Protein AF-K1GL11-F1 (afdb_monomer_lite)

Structure (mmCIF, N/CA/C/O backbone):
data_AF-K1GL11-F1
#
_entry.id   AF-K1GL11-F1
#
loop_
_atom_site.group_PDB
_atom_site.id
_atom_site.type_symbol
_atom_site.label_atom_id
_atom_site.label_alt_id
_atom_site.label_comp_id
_atom_site.label_asym_id
_atom_site.label_entity_id
_atom_site.label_seq_id
_atom_site.pdbx_PDB_ins_code
_atom_site.Cartn_x
_atom_site.Cartn_y
_atom_site.Cartn_z
_atom_site.occupancy
_atom_site.B_iso_or_equiv
_atom_site.auth_seq_id
_atom_site.auth_comp_id
_atom_site.auth_asym_id
_atom_site.auth_atom_id
_atom_site.pdbx_PDB_model_num
ATOM 1 N N . MET A 1 1 ? 21.800 -21.596 -23.099 1.00 82.88 1 MET A N 1
ATOM 2 C CA . MET A 1 1 ? 21.349 -20.186 -23.159 1.00 82.88 1 MET A CA 1
ATOM 3 C C . MET A 1 1 ? 20.098 -19.957 -22.311 1.00 82.88 1 MET A C 1
ATOM 5 O O . MET A 1 1 ? 20.224 -19.284 -21.298 1.00 82.88 1 MET A O 1
ATOM 9 N N . TYR A 1 2 ? 18.953 -20.578 -22.625 1.00 86.50 2 TYR A N 1
ATOM 10 C CA . TYR A 1 2 ? 17.695 -20.409 -21.872 1.00 86.50 2 TYR A CA 1
ATOM 11 C C . TYR A 1 2 ? 17.800 -20.674 -20.363 1.00 86.50 2 TYR A C 1
ATOM 13 O O . TYR A 1 2 ? 17.338 -19.860 -19.574 1.00 86.50 2 TYR A O 1
ATOM 21 N N . ILE A 1 3 ? 18.491 -21.742 -19.946 1.00 91.12 3 ILE A N 1
ATOM 22 C CA . ILE A 1 3 ? 18.713 -22.039 -18.518 1.00 91.12 3 ILE A CA 1
ATOM 23 C C . ILE A 1 3 ? 19.428 -20.878 -17.810 1.00 91.12 3 ILE A C 1
ATOM 25 O O . ILE A 1 3 ? 19.022 -20.477 -16.727 1.00 91.12 3 ILE A O 1
ATOM 29 N N . LYS A 1 4 ? 20.457 -20.288 -18.435 1.00 91.44 4 LYS A N 1
ATOM 30 C CA . LYS A 1 4 ? 21.183 -19.141 -17.867 1.00 91.44 4 LYS A CA 1
ATOM 31 C C . LYS A 1 4 ? 20.267 -17.923 -17.721 1.00 91.44 4 LYS A C 1
ATOM 33 O O . LYS A 1 4 ? 20.312 -17.280 -16.682 1.00 91.44 4 LYS A O 1
ATOM 38 N N . ILE A 1 5 ? 19.431 -17.649 -18.726 1.00 90.69 5 ILE A N 1
ATOM 39 C CA . ILE A 1 5 ? 18.449 -16.554 -18.692 1.00 90.69 5 ILE A CA 1
ATOM 40 C C . ILE A 1 5 ? 17.460 -16.766 -17.544 1.00 90.69 5 ILE A C 1
ATOM 42 O O . ILE A 1 5 ? 17.295 -15.877 -16.718 1.00 90.69 5 ILE A O 1
ATOM 46 N N . ILE A 1 6 ? 16.861 -17.956 -17.440 1.00 90.94 6 ILE A N 1
ATOM 47 C CA . ILE A 1 6 ? 15.888 -18.286 -16.389 1.00 90.94 6 ILE A CA 1
ATOM 48 C C . ILE A 1 6 ? 16.526 -18.173 -15.000 1.00 90.94 6 ILE A C 1
ATOM 50 O O . ILE A 1 6 ? 15.958 -17.534 -14.120 1.00 90.94 6 ILE A O 1
ATOM 54 N N . LEU A 1 7 ? 17.723 -18.735 -14.802 1.00 94.19 7 LEU A N 1
ATOM 55 C CA . LEU A 1 7 ? 18.426 -18.666 -13.517 1.00 94.19 7 LEU A CA 1
ATOM 56 C C . LEU A 1 7 ? 18.797 -17.228 -13.135 1.00 94.19 7 LEU A C 1
ATOM 58 O O . LEU A 1 7 ? 18.644 -16.854 -11.975 1.00 94.19 7 LEU A O 1
ATOM 62 N N . GLN A 1 8 ? 19.255 -16.410 -14.088 1.00 93.12 8 GLN A N 1
ATOM 63 C CA . GLN A 1 8 ? 19.560 -15.000 -13.828 1.00 93.12 8 GLN A CA 1
ATOM 64 C C . GLN A 1 8 ? 18.299 -14.170 -13.575 1.00 93.12 8 GLN A C 1
ATOM 66 O O . GLN A 1 8 ? 18.332 -13.288 -12.722 1.00 93.12 8 GLN A O 1
ATOM 71 N N . LEU A 1 9 ? 17.190 -14.463 -14.260 1.00 90.81 9 LEU A N 1
ATOM 72 C CA . LEU A 1 9 ? 15.912 -13.790 -14.044 1.00 90.81 9 LEU A CA 1
ATOM 73 C C . LEU A 1 9 ? 15.346 -14.124 -12.658 1.00 90.81 9 LEU A C 1
ATOM 75 O O . LEU A 1 9 ? 15.022 -13.215 -11.903 1.00 90.81 9 LEU A O 1
ATOM 79 N N . ILE A 1 10 ? 15.286 -15.411 -12.297 1.00 93.38 10 ILE A N 1
ATOM 80 C CA . ILE A 1 10 ? 14.805 -15.869 -10.984 1.00 93.38 10 ILE A CA 1
ATOM 81 C C . ILE A 1 10 ? 15.724 -15.360 -9.872 1.00 93.38 10 ILE A C 1
ATOM 83 O O . ILE A 1 10 ? 15.240 -14.841 -8.871 1.00 93.38 10 ILE A O 1
ATOM 87 N N . GLY A 1 11 ? 17.045 -15.468 -10.044 1.00 95.31 11 GLY A N 1
ATOM 88 C CA . GLY A 1 11 ? 18.015 -14.971 -9.070 1.00 95.31 11 GLY A CA 1
ATOM 89 C C . GLY A 1 11 ? 17.959 -13.451 -8.914 1.00 95.31 11 GLY A C 1
ATOM 90 O O . GLY A 1 11 ? 17.929 -12.950 -7.793 1.00 95.31 11 GLY A O 1
ATOM 91 N N . GLY A 1 12 ? 17.884 -12.714 -10.025 1.00 94.56 12 GLY A N 1
ATOM 92 C CA . GLY A 1 12 ? 17.746 -11.258 -10.034 1.00 94.56 12 GLY A CA 1
ATOM 93 C C . GLY A 1 12 ? 16.450 -10.795 -9.371 1.00 94.56 12 GLY A C 1
ATOM 94 O O . GLY A 1 12 ? 16.494 -9.928 -8.501 1.00 94.56 12 GLY A O 1
ATOM 95 N N . LEU A 1 13 ? 15.319 -11.425 -9.704 1.00 91.94 13 LEU A N 1
ATOM 96 C CA . LEU A 1 13 ? 14.027 -11.163 -9.068 1.00 91.94 13 LEU A CA 1
ATOM 97 C C . LEU A 1 13 ? 14.051 -11.515 -7.576 1.00 91.94 13 LEU A C 1
ATOM 99 O O . LEU A 1 13 ? 13.577 -10.734 -6.759 1.00 91.94 13 LEU A O 1
ATOM 103 N N . GLY A 1 14 ? 14.638 -12.652 -7.197 1.00 94.62 14 GLY A N 1
ATOM 104 C CA . GLY A 1 14 ? 14.764 -13.066 -5.800 1.00 94.62 14 GLY A CA 1
ATOM 105 C C . GLY A 1 14 ? 15.575 -12.072 -4.966 1.00 94.62 14 GLY A C 1
ATOM 106 O O . GLY A 1 14 ? 15.129 -11.663 -3.895 1.00 94.62 14 GLY A O 1
ATOM 107 N N . LEU A 1 15 ? 16.727 -11.621 -5.475 1.00 95.56 15 LEU A N 1
ATOM 108 C CA . LEU A 1 15 ? 17.543 -10.589 -4.826 1.00 95.56 15 LEU A CA 1
ATOM 109 C C . LEU A 1 15 ? 16.812 -9.246 -4.757 1.00 95.56 15 LEU A C 1
ATOM 111 O O . LEU A 1 15 ? 16.864 -8.583 -3.724 1.00 95.56 15 LEU A O 1
ATOM 115 N N . PHE A 1 16 ? 16.099 -8.873 -5.822 1.00 93.19 16 PHE A N 1
ATOM 116 C CA . PHE A 1 16 ? 15.285 -7.662 -5.855 1.00 93.19 16 PHE A CA 1
ATOM 117 C C . PHE A 1 16 ? 14.203 -7.693 -4.768 1.00 93.19 16 PHE A C 1
ATOM 119 O O . PHE A 1 16 ? 14.115 -6.772 -3.959 1.00 93.19 16 PHE A O 1
ATOM 126 N N . LEU A 1 17 ? 13.406 -8.767 -4.713 1.00 91.69 17 LEU A N 1
ATOM 127 C CA . LEU A 1 17 ? 12.326 -8.942 -3.739 1.00 91.69 17 LEU A CA 1
ATOM 128 C C . LEU A 1 17 ? 12.861 -8.975 -2.306 1.00 91.69 17 LEU A C 1
ATOM 130 O O . LEU A 1 17 ? 12.337 -8.285 -1.434 1.00 91.69 17 LEU A O 1
ATOM 134 N N . TYR A 1 18 ? 13.941 -9.721 -2.068 1.00 93.94 18 TYR A N 1
ATOM 135 C CA . TYR A 1 18 ? 14.585 -9.780 -0.758 1.00 93.94 18 TYR A CA 1
ATOM 136 C C . TYR A 1 18 ? 15.149 -8.417 -0.334 1.00 93.94 18 TYR A C 1
ATOM 138 O O . TYR A 1 18 ? 15.026 -8.021 0.828 1.00 93.94 18 TYR A O 1
ATOM 146 N N . GLY A 1 19 ? 15.724 -7.671 -1.281 1.00 93.88 19 GLY A N 1
ATOM 147 C CA . GLY A 1 19 ? 16.197 -6.308 -1.070 1.00 93.88 19 GLY A CA 1
ATOM 148 C C . GLY A 1 19 ? 15.068 -5.340 -0.716 1.00 93.88 19 GLY A C 1
ATOM 149 O O . GLY A 1 19 ? 15.192 -4.592 0.255 1.00 93.88 19 GLY A O 1
ATOM 150 N N . MET A 1 20 ? 13.947 -5.401 -1.444 1.00 90.00 20 MET A N 1
ATOM 151 C CA . MET A 1 20 ? 12.733 -4.627 -1.155 1.00 90.00 20 MET A CA 1
ATOM 152 C C . MET A 1 20 ? 12.192 -4.918 0.246 1.00 90.00 20 MET A C 1
ATOM 154 O O . MET A 1 20 ? 11.883 -3.980 0.981 1.00 90.00 20 MET A O 1
ATOM 158 N N . GLU A 1 21 ? 12.126 -6.190 0.640 1.00 88.94 21 GLU A N 1
ATOM 159 C CA . GLU A 1 21 ? 11.649 -6.594 1.965 1.00 88.94 21 GLU A CA 1
ATOM 160 C C . GLU A 1 21 ? 12.574 -6.083 3.081 1.00 88.94 21 GLU A C 1
ATOM 162 O O . GLU A 1 21 ? 12.118 -5.467 4.049 1.00 88.94 21 GLU A O 1
ATOM 167 N N . HIS A 1 22 ? 13.894 -6.247 2.933 1.00 90.44 22 HIS A N 1
ATOM 168 C CA . HIS A 1 22 ? 14.875 -5.723 3.893 1.00 90.44 22 HIS A CA 1
ATOM 169 C C . HIS A 1 22 ? 14.825 -4.201 4.002 1.00 90.44 22 HIS A C 1
ATOM 171 O O . HIS A 1 22 ? 14.896 -3.653 5.107 1.00 90.44 22 HIS A O 1
ATOM 177 N N . MET A 1 23 ? 14.690 -3.512 2.868 1.00 91.88 23 MET A N 1
ATOM 178 C CA . MET A 1 23 ? 14.554 -2.064 2.833 1.00 91.88 23 MET A CA 1
ATOM 179 C C . MET A 1 23 ? 13.274 -1.629 3.550 1.00 91.88 23 MET A C 1
ATOM 181 O O . MET A 1 23 ? 13.353 -0.802 4.457 1.00 91.88 23 MET A O 1
ATOM 185 N N . SER A 1 24 ? 12.118 -2.204 3.199 1.00 88.38 24 SER A N 1
ATOM 186 C CA . SER A 1 24 ? 10.831 -1.806 3.776 1.00 88.38 24 SER A CA 1
ATOM 187 C C . SER A 1 24 ? 10.769 -2.097 5.273 1.00 88.38 24 SER A C 1
ATOM 189 O O . SER A 1 24 ? 10.469 -1.195 6.051 1.00 88.38 24 SER A O 1
ATOM 191 N N . THR A 1 25 ? 11.134 -3.301 5.719 1.00 89.31 25 THR A N 1
ATOM 192 C CA . THR A 1 25 ? 11.125 -3.656 7.151 1.00 89.31 25 THR A CA 1
ATOM 193 C C . THR A 1 25 ? 12.087 -2.793 7.972 1.00 89.31 25 THR A C 1
ATOM 195 O O . THR A 1 25 ? 11.753 -2.352 9.075 1.00 89.31 25 THR A O 1
ATOM 198 N N . SER A 1 26 ? 13.268 -2.479 7.435 1.00 92.75 26 SER A N 1
ATOM 199 C CA . SER A 1 26 ? 14.227 -1.589 8.099 1.00 92.75 26 SER A CA 1
ATOM 200 C C . SER A 1 26 ? 13.720 -0.149 8.152 1.00 92.75 26 SER A C 1
ATOM 202 O O . SER A 1 26 ? 13.806 0.495 9.199 1.00 92.75 26 SER A O 1
ATOM 204 N N . MET A 1 27 ? 13.139 0.347 7.058 1.00 89.50 27 MET A N 1
ATOM 205 C CA . MET A 1 27 ? 12.512 1.666 7.004 1.00 89.50 27 MET A CA 1
ATOM 206 C C . MET A 1 27 ? 11.333 1.779 7.973 1.00 89.50 27 MET A C 1
ATOM 208 O O . MET A 1 27 ? 11.229 2.778 8.681 1.00 89.50 27 MET A O 1
ATOM 212 N N . GLN A 1 28 ? 10.504 0.739 8.100 1.00 87.69 28 GLN A N 1
ATOM 213 C CA . GLN A 1 28 ? 9.430 0.671 9.095 1.00 87.69 28 GLN A CA 1
ATOM 214 C C . GLN A 1 28 ? 9.975 0.767 10.524 1.00 87.69 28 GLN A C 1
ATOM 216 O O . GLN A 1 28 ? 9.483 1.574 11.313 1.00 87.69 28 GLN A O 1
ATOM 221 N N . LYS A 1 29 ? 11.036 0.018 10.857 1.00 88.50 29 LYS A N 1
ATOM 222 C CA . LYS A 1 29 ? 11.692 0.096 12.176 1.00 88.50 29 LYS A CA 1
ATOM 223 C C . LYS A 1 29 ? 12.258 1.490 12.457 1.00 88.50 29 LYS A C 1
ATOM 225 O O . LYS A 1 29 ? 12.105 2.010 13.561 1.00 88.50 29 LYS A O 1
ATOM 230 N N . ILE A 1 30 ? 12.875 2.121 11.457 1.00 87.94 30 ILE A N 1
ATOM 231 C CA . ILE A 1 30 ? 13.413 3.486 11.560 1.00 87.94 30 ILE A CA 1
ATOM 232 C C . ILE A 1 30 ? 12.283 4.514 11.720 1.00 87.94 30 ILE A C 1
ATOM 234 O O . ILE A 1 30 ? 12.414 5.473 12.487 1.00 87.94 30 ILE A O 1
ATOM 238 N N . ALA A 1 31 ? 11.167 4.317 11.018 1.00 84.38 31 ALA A N 1
ATOM 239 C CA . ALA A 1 31 ? 10.018 5.210 11.027 1.00 84.38 31 ALA A CA 1
ATOM 240 C C . ALA A 1 31 ? 9.096 5.009 12.240 1.00 84.38 31 ALA A C 1
ATOM 242 O O . ALA A 1 31 ? 8.394 5.951 12.592 1.00 84.38 31 ALA A O 1
ATOM 243 N N . GLY A 1 32 ? 9.113 3.857 12.919 1.00 80.75 32 GLY A N 1
ATOM 244 C CA . GLY A 1 32 ? 8.184 3.489 14.000 1.00 80.75 32 GLY A CA 1
ATOM 245 C C . GLY A 1 32 ? 7.881 4.599 15.023 1.00 80.75 32 GLY A C 1
ATOM 246 O O . GLY A 1 32 ? 6.712 4.955 15.201 1.00 80.75 32 GLY A O 1
ATOM 247 N N . PRO A 1 33 ? 8.895 5.233 15.651 1.00 79.94 33 PRO A N 1
ATOM 248 C CA . PRO A 1 33 ? 8.669 6.342 16.583 1.00 79.94 33 PRO A CA 1
ATOM 249 C C . PRO A 1 33 ? 8.001 7.570 15.941 1.00 79.94 33 PRO A C 1
ATOM 251 O O . PRO A 1 33 ? 7.236 8.275 16.599 1.00 79.94 33 PRO A O 1
ATOM 254 N N . LYS A 1 34 ? 8.282 7.837 14.658 1.00 79.75 34 LYS A N 1
ATOM 255 C CA . LYS A 1 34 ? 7.659 8.923 13.887 1.00 79.75 34 LYS A CA 1
ATOM 256 C C . LYS A 1 34 ? 6.234 8.561 13.476 1.00 79.75 34 LYS A C 1
ATOM 258 O O . LYS A 1 34 ? 5.372 9.426 13.559 1.00 79.75 34 LYS A O 1
ATOM 263 N N . LEU A 1 35 ? 5.972 7.304 13.109 1.00 73.50 35 LEU A N 1
ATOM 264 C CA . LEU A 1 35 ? 4.641 6.824 12.726 1.00 73.50 35 LEU A CA 1
ATOM 265 C C . LEU A 1 35 ? 3.632 7.044 13.855 1.00 73.50 35 LEU A C 1
ATOM 267 O O . LEU A 1 35 ? 2.578 7.608 13.599 1.00 73.50 35 LEU A O 1
ATOM 271 N N . LYS A 1 36 ? 3.982 6.736 15.113 1.00 69.12 36 LYS A N 1
ATOM 272 C CA . LYS A 1 36 ? 3.106 7.022 16.268 1.00 69.12 36 LYS A CA 1
ATOM 273 C C . LYS A 1 36 ? 2.740 8.510 16.385 1.00 69.12 36 LYS A C 1
ATOM 275 O O . LYS A 1 36 ? 1.582 8.840 16.610 1.00 69.12 36 LYS A O 1
ATOM 280 N N . LYS A 1 37 ? 3.708 9.414 16.186 1.00 74.88 37 LYS A N 1
ATOM 281 C CA . LYS A 1 37 ? 3.469 10.871 16.219 1.00 74.88 37 LYS A CA 1
ATOM 282 C C . LYS A 1 37 ? 2.627 11.354 15.037 1.00 74.88 37 LYS A C 1
ATOM 284 O O . LYS A 1 37 ? 1.760 12.200 15.213 1.00 74.88 37 LYS A O 1
ATOM 289 N N . ILE A 1 38 ? 2.880 10.815 13.846 1.00 74.00 38 ILE A N 1
ATOM 290 C CA . ILE A 1 38 ? 2.124 11.135 12.631 1.00 74.00 38 ILE A CA 1
ATOM 291 C C . ILE A 1 38 ? 0.669 10.669 12.782 1.00 74.00 38 ILE A C 1
ATOM 293 O O . ILE A 1 38 ? -0.247 11.428 12.471 1.00 74.00 38 ILE A O 1
ATOM 297 N N . LEU A 1 39 ? 0.446 9.474 13.335 1.00 67.25 39 LEU A N 1
ATOM 298 C CA . LEU A 1 39 ? -0.893 8.963 13.631 1.00 67.25 39 LEU A CA 1
ATOM 299 C C . LEU A 1 39 ? -1.624 9.840 14.654 1.00 67.25 39 LEU A C 1
ATOM 301 O O . LEU A 1 39 ? -2.787 10.157 14.444 1.00 67.25 39 LEU A O 1
ATOM 305 N N . ALA A 1 40 ? -0.938 10.326 15.693 1.00 68.06 40 ALA A N 1
ATOM 306 C CA . ALA A 1 40 ? -1.528 11.267 16.652 1.00 68.06 40 ALA A CA 1
ATOM 307 C C . ALA A 1 40 ? -1.920 12.620 16.021 1.00 68.06 40 ALA A C 1
ATOM 309 O O . ALA A 1 40 ? -2.777 13.324 16.548 1.00 68.06 40 ALA A O 1
ATOM 310 N N . SER A 1 41 ? -1.314 12.990 14.886 1.00 70.69 41 SER A N 1
ATOM 311 C CA . SER A 1 41 ? -1.668 14.206 14.142 1.00 70.69 41 SER A CA 1
ATOM 312 C C . SER A 1 41 ? -2.819 14.019 13.146 1.00 70.69 41 SER A C 1
ATOM 314 O O . SER A 1 41 ? -3.246 14.996 12.528 1.00 70.69 41 SER A O 1
ATOM 316 N N . LEU A 1 42 ? -3.336 12.793 12.967 1.00 76.31 42 LEU A N 1
ATOM 317 C CA . LEU A 1 42 ? -4.453 12.538 12.058 1.00 76.31 42 LEU A CA 1
ATOM 318 C C . LEU A 1 42 ? -5.730 13.197 12.579 1.00 76.31 42 LEU A C 1
ATOM 320 O O . LEU A 1 42 ? -6.326 12.784 13.570 1.00 76.31 42 LEU A O 1
ATOM 324 N N . THR A 1 43 ? -6.198 14.199 11.843 1.00 71.69 43 THR A N 1
ATOM 325 C CA . THR A 1 43 ? -7.486 14.855 12.085 1.00 71.69 43 THR A CA 1
ATOM 326 C C . THR A 1 43 ? -8.504 14.443 11.023 1.00 71.69 43 THR A C 1
ATOM 328 O O . THR A 1 43 ? -8.178 13.762 10.053 1.00 71.69 43 THR A O 1
ATOM 331 N N . ASN A 1 44 ? -9.749 14.899 11.165 1.00 73.38 44 ASN A N 1
ATOM 332 C CA . ASN A 1 44 ? -10.784 14.712 10.144 1.00 73.38 44 ASN A CA 1
ATOM 333 C C . ASN A 1 44 ? -10.584 15.594 8.891 1.00 73.38 44 ASN A C 1
ATOM 335 O O . ASN A 1 44 ? -11.411 15.557 7.977 1.00 73.38 44 ASN A O 1
ATOM 339 N N . ASN A 1 45 ? -9.506 16.386 8.820 1.00 84.31 45 ASN A N 1
ATOM 340 C CA . ASN A 1 45 ? -9.167 17.141 7.619 1.00 84.31 45 ASN A CA 1
ATOM 341 C C . ASN A 1 45 ? -8.645 16.193 6.525 1.00 84.31 45 ASN A C 1
ATOM 343 O O . ASN A 1 45 ? -7.590 15.574 6.664 1.00 84.31 45 ASN A O 1
ATOM 347 N N . ARG A 1 46 ? -9.374 16.125 5.406 1.00 84.88 46 ARG A N 1
ATOM 348 C CA . ARG A 1 46 ? -9.072 15.229 4.279 1.00 84.88 46 ARG A CA 1
ATOM 349 C C . ARG A 1 46 ? -7.701 15.485 3.655 1.00 84.88 46 ARG A C 1
ATOM 351 O O . ARG A 1 46 ? -6.993 14.529 3.365 1.00 84.88 46 ARG A O 1
ATOM 358 N N . ILE A 1 47 ? -7.320 16.751 3.474 1.00 89.94 47 ILE A N 1
ATOM 359 C CA . ILE A 1 47 ? -6.029 17.119 2.873 1.00 89.94 47 ILE A CA 1
ATOM 360 C C . ILE A 1 47 ? -4.895 16.671 3.792 1.00 89.94 47 ILE A C 1
ATOM 362 O O . ILE A 1 47 ? -3.926 16.075 3.328 1.00 89.94 47 ILE A O 1
ATOM 366 N N . LEU A 1 48 ? -5.044 16.888 5.102 1.00 89.00 48 LEU A N 1
ATOM 367 C CA . LEU A 1 48 ? -4.062 16.414 6.073 1.00 89.00 48 LEU A CA 1
ATOM 368 C C . LEU A 1 48 ? -3.957 14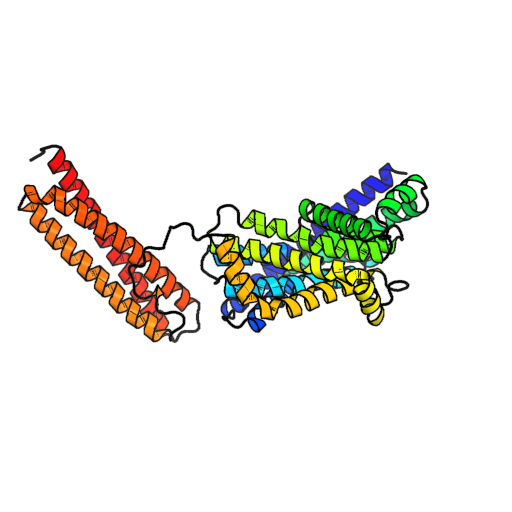.883 6.057 1.00 89.00 48 LEU A C 1
ATOM 370 O O . LEU A 1 48 ? -2.848 14.362 6.063 1.00 89.00 48 LEU A O 1
ATOM 374 N N . GLY A 1 49 ? -5.083 14.167 5.967 1.00 91.38 49 GLY A N 1
ATOM 375 C CA . GLY A 1 49 ? -5.094 12.709 5.813 1.00 91.38 49 GLY A CA 1
ATOM 376 C C . GLY A 1 49 ? -4.320 12.231 4.578 1.00 91.38 49 GLY A C 1
ATOM 377 O O . GLY A 1 49 ? -3.508 11.315 4.687 1.00 91.38 49 GLY A O 1
ATOM 378 N N . ILE A 1 50 ? -4.505 12.894 3.430 1.00 94.06 50 ILE A N 1
ATOM 379 C CA . ILE A 1 50 ? -3.762 12.609 2.188 1.00 94.06 50 ILE A CA 1
ATOM 380 C C . ILE A 1 50 ? -2.264 12.863 2.380 1.00 94.06 50 ILE A C 1
ATOM 382 O O . ILE A 1 50 ? -1.449 12.001 2.062 1.00 94.06 50 ILE A O 1
ATOM 386 N N . LEU A 1 51 ? -1.878 14.009 2.944 1.00 93.31 51 LEU A N 1
ATOM 387 C CA . LEU A 1 51 ? -0.469 14.322 3.205 1.00 93.31 51 LEU A CA 1
ATOM 388 C C . LEU A 1 51 ? 0.175 13.304 4.152 1.00 93.31 51 LEU A C 1
ATOM 390 O O . LEU A 1 51 ? 1.294 12.855 3.911 1.00 93.31 51 LEU A O 1
ATOM 394 N N . VAL A 1 52 ? -0.546 12.892 5.195 1.00 91.12 52 VAL A N 1
ATOM 395 C CA . VAL A 1 52 ? -0.099 11.839 6.109 1.00 91.12 52 VAL A CA 1
ATOM 396 C C . VAL A 1 52 ? 0.095 10.519 5.363 1.00 91.12 52 VAL A C 1
ATOM 398 O O . VAL A 1 52 ? 1.142 9.895 5.519 1.00 91.12 52 VAL A O 1
ATOM 401 N N . GLY A 1 53 ? -0.851 10.111 4.513 1.00 93.12 53 GLY A N 1
ATOM 402 C CA . GLY A 1 53 ? -0.726 8.896 3.705 1.00 93.12 53 GLY A CA 1
ATOM 403 C C . GLY A 1 53 ? 0.472 8.915 2.754 1.00 93.12 53 GLY A C 1
ATOM 404 O O . GLY A 1 53 ? 1.194 7.916 2.663 1.00 93.12 53 GLY A O 1
ATOM 405 N N . ILE A 1 54 ? 0.732 10.065 2.117 1.00 94.81 54 ILE A N 1
ATOM 406 C CA . ILE A 1 54 ? 1.922 10.289 1.283 1.00 94.81 54 ILE A CA 1
ATOM 407 C C . ILE A 1 54 ? 3.175 10.055 2.116 1.00 94.81 54 ILE A C 1
ATOM 409 O O . ILE A 1 54 ? 4.016 9.249 1.734 1.00 94.81 54 ILE A O 1
ATOM 413 N N . VAL A 1 55 ? 3.289 10.724 3.266 1.00 92.19 55 VAL A N 1
ATOM 414 C CA . VAL A 1 55 ? 4.480 10.657 4.121 1.00 92.19 55 VAL A CA 1
ATOM 415 C C . VAL A 1 55 ? 4.690 9.254 4.684 1.00 92.19 55 VAL A C 1
ATOM 417 O O . VAL A 1 55 ? 5.810 8.754 4.641 1.00 92.19 55 VAL A O 1
ATOM 420 N N . ILE A 1 56 ? 3.643 8.595 5.188 1.00 90.06 56 ILE A N 1
ATOM 421 C CA . ILE A 1 56 ? 3.745 7.232 5.729 1.00 90.06 56 ILE A CA 1
ATOM 422 C C . ILE A 1 56 ? 4.243 6.281 4.643 1.00 90.06 56 ILE A C 1
ATOM 424 O O . ILE A 1 56 ? 5.226 5.574 4.855 1.00 90.06 56 ILE A O 1
ATOM 428 N N . THR A 1 57 ? 3.624 6.314 3.465 1.00 92.12 57 THR A N 1
ATOM 429 C CA . THR A 1 57 ? 3.973 5.388 2.384 1.00 92.12 57 THR A CA 1
ATOM 430 C C . THR A 1 57 ? 5.338 5.699 1.786 1.00 92.12 57 THR A C 1
ATOM 432 O O . THR A 1 57 ? 6.098 4.777 1.508 1.00 92.12 57 THR A O 1
ATOM 435 N N . ALA A 1 58 ? 5.697 6.978 1.666 1.00 91.38 58 ALA A N 1
ATOM 436 C CA . ALA A 1 58 ? 7.029 7.418 1.264 1.00 91.38 58 ALA A CA 1
ATOM 437 C C . ALA A 1 58 ? 8.114 6.939 2.237 1.00 91.38 58 ALA A C 1
ATOM 439 O O . ALA A 1 58 ? 9.195 6.539 1.818 1.00 91.38 58 ALA A O 1
ATOM 440 N N . LEU A 1 59 ? 7.847 6.981 3.543 1.00 87.44 59 LEU A N 1
ATOM 441 C CA . LEU A 1 59 ? 8.803 6.529 4.550 1.00 87.44 59 LEU A CA 1
ATOM 442 C C . LEU A 1 59 ? 8.917 5.005 4.570 1.00 87.44 59 LEU A C 1
ATOM 444 O O . LEU A 1 59 ? 10.022 4.488 4.647 1.00 87.44 59 LEU A O 1
ATOM 448 N N . VAL A 1 60 ? 7.792 4.292 4.495 1.00 85.12 60 VAL A N 1
ATOM 449 C CA . VAL A 1 60 ? 7.732 2.822 4.564 1.00 85.12 60 VAL A CA 1
ATOM 450 C C . VAL A 1 60 ? 8.132 2.154 3.241 1.00 85.12 60 VAL A C 1
ATOM 452 O O . VAL A 1 60 ? 8.549 0.994 3.240 1.00 85.12 60 VAL A O 1
ATOM 455 N N . GLN A 1 61 ? 8.028 2.878 2.122 1.00 87.06 61 GLN A N 1
ATOM 456 C CA . GLN A 1 61 ? 8.276 2.399 0.755 1.00 87.06 61 GLN A CA 1
ATOM 457 C C . GLN A 1 61 ? 7.377 1.221 0.339 1.00 87.06 61 GLN A C 1
ATOM 459 O O . GLN A 1 61 ? 7.724 0.437 -0.539 1.00 87.06 61 GLN A O 1
ATOM 464 N N . SER A 1 62 ? 6.213 1.078 0.978 1.00 88.69 62 SER A N 1
ATOM 465 C CA . SER A 1 62 ? 5.237 0.035 0.658 1.00 88.69 62 SER A CA 1
ATOM 466 C C . SER A 1 62 ? 3.819 0.533 0.919 1.00 88.69 62 SER A C 1
ATOM 468 O O . SER A 1 62 ? 3.420 0.771 2.065 1.00 88.69 62 SER A O 1
ATOM 470 N N . SER A 1 63 ? 3.048 0.703 -0.157 1.00 90.12 63 SER A N 1
ATOM 471 C CA . SER A 1 63 ? 1.619 1.036 -0.091 1.00 90.12 63 SER A CA 1
ATOM 472 C C . SER A 1 63 ? 0.787 -0.124 0.436 1.00 90.12 63 SER A C 1
ATOM 474 O O . SER A 1 63 ? -0.159 0.127 1.182 1.00 90.12 63 SER A O 1
ATOM 476 N N . SER A 1 64 ? 1.162 -1.374 0.137 1.00 89.56 64 SER A N 1
ATOM 477 C CA . SER A 1 64 ? 0.525 -2.566 0.710 1.00 89.56 64 SER A CA 1
ATOM 478 C C . SER A 1 64 ? 0.623 -2.542 2.233 1.00 89.56 64 SER A C 1
ATOM 480 O O . SER A 1 64 ? -0.399 -2.581 2.911 1.00 89.56 64 SER A O 1
ATOM 482 N N . VAL A 1 65 ? 1.829 -2.359 2.788 1.00 86.38 65 VAL A N 1
ATOM 483 C CA . VAL A 1 65 ? 2.019 -2.268 4.246 1.00 86.38 65 VAL A CA 1
ATOM 484 C C . VAL A 1 65 ? 1.258 -1.076 4.822 1.00 86.38 65 VAL A C 1
ATOM 486 O O . VAL A 1 65 ? 0.533 -1.226 5.800 1.00 86.38 65 VAL A O 1
ATOM 489 N N . SER A 1 66 ? 1.364 0.099 4.199 1.00 89.38 66 SER A N 1
ATOM 490 C CA . SER A 1 66 ? 0.701 1.317 4.688 1.00 89.38 66 SER A CA 1
ATOM 491 C C . SER A 1 66 ? -0.827 1.181 4.706 1.00 89.38 66 SER A C 1
ATOM 493 O O . SER A 1 66 ? -1.488 1.623 5.650 1.00 89.38 66 SER A O 1
ATOM 495 N N . THR A 1 67 ? -1.400 0.517 3.702 1.00 89.81 67 THR A N 1
ATOM 496 C CA . THR A 1 67 ? -2.844 0.278 3.615 1.00 89.81 67 THR A CA 1
ATOM 497 C C . THR A 1 67 ? -3.294 -0.814 4.577 1.00 89.81 67 THR A C 1
ATOM 499 O O . THR A 1 67 ? -4.291 -0.624 5.266 1.00 89.81 67 THR A O 1
ATOM 502 N N . VAL A 1 68 ? -2.549 -1.918 4.693 1.00 89.62 68 VAL A N 1
ATOM 503 C CA . VAL A 1 68 ? -2.823 -2.983 5.674 1.00 89.62 68 VAL A CA 1
ATOM 504 C C . VAL A 1 68 ? -2.782 -2.427 7.098 1.00 89.62 68 VAL A C 1
ATOM 506 O O . VAL A 1 68 ? -3.695 -2.682 7.878 1.00 89.62 68 VAL A O 1
ATOM 509 N N . MET A 1 69 ? -1.793 -1.588 7.423 1.00 86.31 69 MET A N 1
ATOM 510 C CA . MET A 1 69 ? -1.739 -0.874 8.704 1.00 86.31 69 MET A CA 1
ATOM 511 C C . MET A 1 69 ? -2.959 0.029 8.903 1.00 86.31 69 MET A C 1
ATOM 513 O O . MET A 1 69 ? -3.552 0.031 9.976 1.00 86.31 69 MET A O 1
ATOM 517 N N . THR A 1 70 ? -3.364 0.770 7.869 1.00 88.94 70 THR A N 1
ATOM 518 C CA . THR A 1 70 ? -4.543 1.647 7.928 1.00 88.94 70 THR A CA 1
ATOM 519 C C . THR A 1 70 ? -5.823 0.852 8.191 1.00 88.94 70 THR A C 1
ATOM 521 O O . THR A 1 70 ? -6.591 1.215 9.078 1.00 88.94 70 THR A O 1
ATOM 524 N N . VAL A 1 71 ? -6.032 -0.260 7.479 1.00 88.06 71 VAL A N 1
ATOM 525 C CA . VAL A 1 71 ? -7.155 -1.187 7.700 1.00 88.06 71 VAL A CA 1
ATOM 526 C C . VAL A 1 71 ? -7.112 -1.757 9.121 1.00 88.06 71 VAL A C 1
ATOM 528 O O . VAL A 1 71 ? -8.134 -1.753 9.806 1.00 88.06 71 VAL A O 1
ATOM 531 N N . GLY A 1 72 ? -5.934 -2.170 9.599 1.00 79.56 72 GLY A N 1
ATOM 532 C CA . GLY A 1 72 ? -5.733 -2.659 10.965 1.00 79.56 72 GLY A CA 1
ATOM 533 C C . GLY A 1 72 ? -6.078 -1.618 12.034 1.00 79.56 72 GLY A C 1
ATOM 534 O O . GLY A 1 72 ? -6.754 -1.938 13.008 1.00 79.56 72 GLY A O 1
ATOM 535 N N . PHE A 1 73 ? -5.701 -0.353 11.833 1.00 81.38 73 PHE A N 1
ATOM 536 C CA . PHE A 1 73 ? -6.051 0.732 12.753 1.00 81.38 73 PHE A CA 1
ATOM 537 C C . PHE A 1 73 ? -7.542 1.065 12.752 1.00 81.38 73 PHE A C 1
ATOM 539 O O . PHE A 1 73 ? -8.084 1.385 13.806 1.00 81.38 73 PHE A O 1
ATOM 546 N N . VAL A 1 74 ? -8.225 0.953 11.611 1.00 82.94 74 VAL A N 1
ATOM 547 C CA . VAL A 1 74 ? -9.692 1.067 11.576 1.00 82.94 74 VAL A CA 1
ATOM 548 C C . VAL A 1 74 ? -10.345 -0.106 12.304 1.00 82.94 74 VAL A C 1
ATOM 550 O O . VAL A 1 74 ? -11.318 0.086 13.027 1.00 82.94 74 VAL A O 1
ATOM 553 N N . ASN A 1 75 ? -9.804 -1.318 12.155 1.00 80.88 75 ASN A N 1
ATOM 554 C CA . ASN A 1 75 ? -10.312 -2.501 12.849 1.00 80.88 75 ASN A CA 1
ATOM 555 C C . ASN A 1 75 ? -10.165 -2.389 14.376 1.00 80.88 75 ASN A C 1
ATOM 557 O O . ASN A 1 75 ? -11.049 -2.812 15.116 1.00 80.88 75 ASN A O 1
ATOM 561 N N . ALA A 1 76 ? -9.071 -1.775 14.829 1.00 73.50 76 ALA A N 1
ATOM 562 C CA . ALA A 1 76 ? -8.795 -1.478 16.232 1.00 73.50 76 ALA A CA 1
ATOM 563 C C . ALA A 1 76 ? -9.480 -0.192 16.744 1.00 73.50 76 ALA A C 1
ATOM 565 O O . ALA A 1 76 ? -9.129 0.283 17.817 1.00 73.50 76 ALA A O 1
ATOM 566 N N . SER A 1 77 ? -10.396 0.413 15.975 1.00 75.38 77 SER A N 1
ATOM 567 C CA . SER A 1 77 ? -11.081 1.674 16.317 1.00 75.38 77 SER A CA 1
ATOM 568 C C . SER A 1 77 ? -10.153 2.882 16.565 1.00 75.38 77 SER A C 1
ATOM 570 O O . SER A 1 77 ? -10.597 3.924 17.039 1.00 75.38 77 SER A O 1
ATOM 572 N N . LEU A 1 78 ? -8.873 2.795 16.181 1.00 72.19 78 LEU A N 1
ATOM 573 C CA . LEU A 1 78 ? -7.887 3.875 16.315 1.00 72.19 78 LEU A CA 1
ATOM 574 C C . LEU A 1 78 ? -8.031 4.939 15.219 1.00 72.19 78 LEU A C 1
ATOM 576 O O . LEU A 1 78 ? -7.596 6.075 15.398 1.00 72.19 78 LEU A O 1
ATOM 580 N N . LEU A 1 79 ? -8.620 4.572 14.077 1.00 80.31 79 LEU A N 1
ATOM 581 C CA . LEU A 1 79 ? -8.941 5.481 12.980 1.00 80.31 79 LEU A CA 1
ATOM 582 C C . LEU A 1 79 ? -10.399 5.332 12.561 1.00 80.31 79 LEU A C 1
ATOM 584 O O . LEU A 1 79 ? -10.921 4.230 12.408 1.00 80.31 79 LEU A O 1
ATOM 588 N N . THR A 1 80 ? -11.040 6.460 12.274 1.00 85.25 80 THR A N 1
ATOM 589 C CA . THR A 1 80 ? -12.337 6.461 11.596 1.00 85.25 80 THR A CA 1
ATOM 590 C C . THR A 1 80 ? -12.174 6.090 10.121 1.00 85.25 80 THR A C 1
ATOM 592 O O . THR A 1 80 ? -11.128 6.339 9.513 1.00 85.25 80 THR A O 1
ATOM 595 N N . LEU A 1 81 ? -13.246 5.589 9.496 1.00 85.56 81 LEU A N 1
ATOM 596 C CA . LEU A 1 81 ? -13.271 5.340 8.050 1.00 85.56 81 LEU A CA 1
ATOM 597 C C . LEU A 1 81 ? -12.864 6.593 7.254 1.00 85.56 81 LEU A C 1
ATOM 599 O O . LEU A 1 81 ? -12.053 6.509 6.340 1.00 85.56 81 LEU A O 1
ATOM 603 N N . LYS A 1 82 ? -13.344 7.781 7.644 1.00 85.94 82 LYS A N 1
ATOM 604 C CA . LYS A 1 82 ? -13.024 9.046 6.958 1.00 85.94 82 LYS A CA 1
ATOM 605 C C . LYS A 1 82 ? -11.534 9.390 6.999 1.00 85.94 82 LYS A C 1
ATOM 607 O O . LYS A 1 82 ? -10.995 9.832 5.986 1.00 85.94 82 LYS A O 1
ATOM 612 N N . GLN A 1 83 ? -10.875 9.186 8.141 1.00 87.56 83 GLN A N 1
ATOM 613 C CA . GLN A 1 83 ? -9.425 9.371 8.257 1.00 87.56 83 GLN A CA 1
ATOM 614 C C . GLN A 1 83 ? -8.681 8.355 7.385 1.00 87.56 83 GLN A C 1
ATOM 616 O O . GLN A 1 83 ? -7.782 8.735 6.636 1.00 87.56 83 GLN A O 1
ATOM 621 N N . ALA A 1 84 ? -9.106 7.090 7.420 1.00 90.19 84 ALA A N 1
ATOM 622 C CA . ALA A 1 84 ? -8.519 6.027 6.615 1.00 90.19 84 ALA A CA 1
ATOM 623 C C . ALA A 1 84 ? -8.620 6.296 5.108 1.00 90.19 84 ALA A C 1
ATOM 625 O O . ALA A 1 84 ? -7.637 6.107 4.400 1.00 90.19 84 ALA A O 1
ATOM 626 N N . LEU A 1 85 ? -9.751 6.815 4.616 1.00 92.25 85 LEU A N 1
ATOM 627 C CA . LEU A 1 85 ? -9.905 7.201 3.207 1.00 92.25 85 LEU A CA 1
ATOM 628 C C . LEU A 1 85 ? -8.861 8.238 2.774 1.00 92.25 85 LEU A C 1
ATOM 630 O O . LEU A 1 85 ? -8.279 8.112 1.698 1.00 92.25 85 LEU A O 1
ATOM 634 N N . GLY A 1 86 ? -8.591 9.239 3.619 1.00 92.69 86 GLY A N 1
ATOM 635 C CA . GLY A 1 86 ? -7.534 10.219 3.366 1.00 92.69 86 GLY A CA 1
ATOM 636 C C . GLY A 1 86 ? -6.153 9.565 3.291 1.00 92.69 86 GLY A C 1
ATOM 637 O O . GLY A 1 86 ? -5.419 9.796 2.334 1.00 92.69 86 GLY A O 1
ATOM 638 N N . VAL A 1 87 ? -5.827 8.701 4.257 1.00 93.25 87 VAL A N 1
ATOM 639 C CA . VAL A 1 87 ? -4.538 7.989 4.298 1.00 93.25 87 VAL A CA 1
ATOM 640 C C . VAL A 1 87 ? -4.358 7.075 3.082 1.00 93.25 87 VAL A C 1
ATOM 642 O O . VAL A 1 87 ? -3.284 7.074 2.491 1.00 93.25 87 VAL A O 1
ATOM 645 N N . ILE A 1 88 ? -5.401 6.357 2.659 1.00 94.75 88 ILE A N 1
ATOM 646 C CA . ILE A 1 88 ? -5.377 5.471 1.483 1.00 94.75 88 ILE A CA 1
ATOM 647 C C . ILE A 1 88 ? -5.142 6.268 0.195 1.00 94.75 88 ILE A C 1
ATOM 649 O O . ILE A 1 88 ? -4.267 5.916 -0.594 1.00 94.75 88 ILE A O 1
ATOM 653 N N . LEU A 1 89 ? -5.860 7.380 -0.002 1.00 95.19 89 LEU A N 1
ATOM 654 C CA . LEU A 1 89 ? -5.626 8.278 -1.141 1.00 95.19 89 LEU A CA 1
ATOM 655 C C . LEU A 1 89 ? -4.180 8.794 -1.152 1.00 95.19 89 LEU A C 1
ATOM 657 O O . LEU A 1 89 ? -3.518 8.792 -2.187 1.00 95.19 89 LEU A O 1
ATOM 661 N N . GLY A 1 90 ? -3.664 9.192 0.012 1.00 95.38 90 GLY A N 1
ATOM 662 C CA . GLY A 1 90 ? -2.275 9.609 0.157 1.00 95.38 90 GLY A CA 1
ATOM 663 C C . GLY A 1 90 ? -1.266 8.501 -0.141 1.00 95.38 90 GLY A C 1
ATOM 664 O O . GLY A 1 90 ? -0.248 8.750 -0.786 1.00 95.38 90 GLY A O 1
ATOM 665 N N . ALA A 1 91 ? -1.550 7.273 0.290 1.00 94.69 91 ALA A N 1
ATOM 666 C CA . ALA A 1 91 ? -0.677 6.125 0.085 1.00 94.69 91 ALA A CA 1
ATOM 667 C C . ALA A 1 91 ? -0.468 5.805 -1.400 1.00 94.69 91 ALA A C 1
ATOM 669 O O . ALA A 1 91 ? 0.658 5.522 -1.820 1.00 94.69 91 ALA A O 1
ATOM 670 N N . ASN A 1 92 ? -1.515 5.958 -2.211 1.00 94.62 92 ASN A N 1
ATOM 671 C CA . ASN A 1 92 ? -1.441 5.819 -3.665 1.00 94.62 92 ASN A CA 1
ATOM 672 C C . ASN A 1 92 ? -0.499 6.844 -4.317 1.00 94.62 92 ASN A C 1
ATOM 674 O O . ASN A 1 92 ? 0.185 6.530 -5.284 1.00 94.62 92 ASN A O 1
ATOM 678 N N . ILE A 1 93 ? -0.398 8.063 -3.783 1.00 96.75 93 ILE A N 1
ATOM 679 C CA . ILE A 1 93 ? 0.609 9.025 -4.256 1.00 96.75 93 ILE A CA 1
ATOM 680 C C . ILE A 1 93 ? 1.993 8.640 -3.720 1.00 96.75 93 ILE A C 1
ATOM 682 O O . ILE A 1 93 ? 2.966 8.615 -4.475 1.00 96.75 93 ILE A O 1
ATOM 686 N N . GLY A 1 94 ? 2.096 8.306 -2.431 1.00 95.50 94 GLY A N 1
ATOM 687 C CA . GLY A 1 94 ? 3.372 7.995 -1.783 1.00 95.50 94 GLY A CA 1
ATOM 688 C C . GLY A 1 94 ? 4.112 6.808 -2.408 1.00 95.50 94 GLY A C 1
ATOM 689 O O . GLY A 1 94 ? 5.334 6.851 -2.522 1.00 95.50 94 GLY A O 1
ATOM 690 N N . THR A 1 95 ? 3.396 5.784 -2.891 1.00 93.94 95 THR A N 1
ATOM 691 C CA . THR A 1 95 ? 4.016 4.606 -3.533 1.00 93.94 95 THR A CA 1
ATOM 692 C C . THR A 1 95 ? 4.776 4.936 -4.815 1.00 93.94 95 THR A C 1
ATOM 694 O O . THR A 1 95 ? 5.622 4.154 -5.241 1.00 93.94 95 THR A O 1
ATOM 697 N N . THR A 1 96 ? 4.499 6.085 -5.433 1.00 95.56 96 THR A N 1
ATOM 698 C CA . THR A 1 96 ? 5.103 6.476 -6.714 1.00 95.56 96 THR A CA 1
ATOM 699 C C . THR A 1 96 ? 6.575 6.869 -6.562 1.00 95.56 96 THR A C 1
ATOM 701 O O . THR A 1 96 ? 7.346 6.781 -7.514 1.00 95.56 96 THR A O 1
ATOM 704 N N . ILE A 1 97 ? 7.005 7.212 -5.340 1.00 94.12 97 ILE A N 1
ATOM 705 C CA . ILE A 1 97 ? 8.410 7.496 -5.009 1.00 94.12 97 ILE A CA 1
ATOM 706 C C . ILE A 1 97 ? 9.299 6.284 -5.295 1.00 94.12 97 ILE A C 1
ATOM 708 O O . ILE A 1 97 ? 10.446 6.451 -5.702 1.00 94.12 97 ILE A O 1
ATOM 712 N N . THR A 1 98 ? 8.779 5.067 -5.134 1.00 90.25 98 THR A N 1
ATOM 713 C CA . THR A 1 98 ? 9.555 3.856 -5.401 1.00 90.25 98 THR A CA 1
ATOM 714 C C . THR A 1 98 ? 9.933 3.740 -6.877 1.00 90.25 98 THR A C 1
ATOM 716 O O . THR A 1 98 ? 11.073 3.401 -7.174 1.00 90.25 98 THR A O 1
ATOM 719 N N . GLY A 1 99 ? 9.047 4.110 -7.809 1.00 92.25 99 GLY A N 1
ATOM 720 C CA . GLY A 1 99 ? 9.382 4.155 -9.238 1.00 92.25 99 GLY A CA 1
ATOM 721 C C . GLY A 1 99 ? 10.538 5.116 -9.529 1.00 92.25 99 GLY A C 1
ATOM 722 O O . GLY A 1 99 ? 11.475 4.763 -10.241 1.00 92.25 99 GLY A O 1
ATOM 723 N N . TRP A 1 100 ? 10.531 6.294 -8.899 1.00 94.50 100 TRP A N 1
ATOM 724 C CA . TRP A 1 100 ? 11.626 7.265 -9.001 1.00 94.50 100 TRP A CA 1
ATOM 725 C C . TRP A 1 100 ? 12.935 6.778 -8.376 1.00 94.50 100 TRP A C 1
ATOM 727 O O . TRP A 1 100 ? 14.010 7.099 -8.876 1.00 94.50 100 TRP A O 1
ATOM 737 N N . LEU A 1 101 ? 12.858 5.978 -7.312 1.00 90.44 101 LEU A N 1
ATOM 738 C CA . LEU A 1 101 ? 14.028 5.330 -6.729 1.00 90.44 101 LEU A CA 1
ATOM 739 C C . LEU A 1 101 ? 14.643 4.330 -7.717 1.00 90.44 101 LEU A C 1
ATOM 741 O O . LEU A 1 101 ? 15.853 4.341 -7.904 1.00 90.44 101 LEU A O 1
ATOM 745 N N . LEU A 1 102 ? 13.836 3.508 -8.391 1.00 90.06 102 LEU A N 1
ATOM 746 C CA . LEU A 1 102 ? 14.333 2.458 -9.293 1.00 90.06 102 LEU A CA 1
ATOM 747 C C . LEU A 1 102 ? 15.022 2.985 -10.558 1.00 90.06 102 LEU A C 1
ATOM 749 O O . LEU A 1 102 ? 15.847 2.278 -11.132 1.00 90.06 102 LEU A O 1
ATOM 753 N N . VAL A 1 103 ? 14.706 4.206 -10.993 1.00 89.38 103 VAL A N 1
ATOM 754 C CA . VAL A 1 103 ? 15.279 4.805 -12.215 1.00 89.38 103 VAL A CA 1
ATOM 755 C C . VAL A 1 103 ? 16.585 5.556 -11.966 1.00 89.38 103 VAL A C 1
ATOM 757 O O . VAL A 1 103 ? 17.180 6.079 -12.907 1.00 89.38 103 VAL A O 1
ATOM 760 N N . LEU A 1 104 ? 17.047 5.620 -10.714 1.00 85.69 104 LEU A N 1
ATOM 761 C CA . LEU A 1 104 ? 18.378 6.128 -10.405 1.00 85.69 104 LEU A CA 1
ATOM 762 C C . LEU A 1 104 ? 19.419 5.234 -11.097 1.00 85.69 104 LEU A C 1
ATOM 764 O O . LEU A 1 104 ? 19.413 4.018 -10.904 1.00 85.69 104 LEU A O 1
ATOM 768 N N . ASP A 1 105 ? 20.334 5.826 -11.874 1.00 73.94 105 ASP A N 1
ATOM 769 C CA . ASP A 1 105 ? 21.408 5.105 -12.587 1.00 73.94 105 ASP A CA 1
ATOM 770 C C . ASP A 1 105 ? 22.523 4.640 -11.629 1.00 73.94 105 ASP A C 1
ATOM 772 O O . ASP A 1 105 ? 23.698 5.005 -11.725 1.00 73.94 105 ASP A O 1
ATOM 776 N N . ILE A 1 106 ? 22.131 3.846 -10.633 1.00 80.00 106 ILE A N 1
ATOM 777 C CA . ILE A 1 106 ? 23.016 3.265 -9.626 1.00 80.00 106 ILE A CA 1
ATOM 778 C C . ILE A 1 106 ? 23.012 1.737 -9.638 1.00 80.00 106 ILE A C 1
ATOM 780 O O . ILE A 1 106 ? 23.654 1.123 -8.790 1.00 80.00 106 ILE A O 1
ATOM 784 N N . GLY A 1 107 ? 22.396 1.121 -10.658 1.00 78.38 107 GLY A N 1
ATOM 785 C CA . GLY A 1 107 ? 22.421 -0.326 -10.912 1.00 78.38 107 GLY A CA 1
ATOM 786 C C . GLY A 1 107 ? 23.820 -0.929 -10.758 1.00 78.38 107 GLY A C 1
ATOM 787 O O . GLY A 1 107 ? 24.034 -1.826 -9.946 1.00 78.38 107 GLY A O 1
ATOM 788 N N . LYS A 1 108 ? 24.807 -0.337 -11.448 1.00 84.12 108 LYS A N 1
ATOM 789 C CA . LYS A 1 108 ? 26.224 -0.751 -11.417 1.00 84.12 108 LYS A CA 1
ATOM 790 C C . LYS A 1 108 ? 26.892 -0.644 -10.041 1.00 84.12 108 LYS A C 1
ATOM 792 O O . LYS A 1 108 ? 27.894 -1.310 -9.794 1.00 84.12 108 LYS A O 1
ATOM 797 N N . TYR A 1 109 ? 26.353 0.190 -9.154 1.00 89.06 109 TYR A N 1
ATOM 798 C CA . TYR A 1 109 ? 26.841 0.357 -7.787 1.00 89.06 109 TYR A CA 1
ATOM 799 C C . TYR A 1 109 ? 26.122 -0.557 -6.791 1.00 89.06 109 TYR A C 1
ATOM 801 O O . TYR A 1 109 ? 26.569 -0.644 -5.651 1.00 89.06 109 TYR A O 1
ATOM 809 N N . GLY A 1 110 ? 25.072 -1.281 -7.203 1.00 92.69 110 GLY A N 1
ATOM 810 C CA . GLY A 1 110 ? 24.314 -2.178 -6.331 1.00 92.69 110 GLY A CA 1
ATOM 811 C C . GLY A 1 110 ? 25.209 -3.183 -5.606 1.00 92.69 110 GLY A C 1
ATOM 812 O O . GLY A 1 110 ? 25.223 -3.219 -4.378 1.00 92.69 110 GLY A O 1
ATOM 813 N N . LEU A 1 111 ? 26.039 -3.932 -6.343 1.00 94.31 111 LEU A N 1
ATOM 814 C CA . LEU A 1 111 ? 26.936 -4.933 -5.753 1.00 94.31 111 LEU A CA 1
ATOM 815 C C . LEU A 1 111 ? 27.998 -4.319 -4.805 1.00 94.31 111 LEU A C 1
ATOM 817 O O . LEU A 1 111 ? 28.117 -4.808 -3.679 1.00 94.31 111 LEU A O 1
ATOM 821 N N . PRO A 1 112 ? 28.721 -3.235 -5.172 1.00 95.50 112 PRO A N 1
ATOM 822 C CA . PRO A 1 112 ? 29.579 -2.507 -4.232 1.00 95.50 112 PRO A CA 1
ATOM 823 C C . PRO A 1 112 ? 28.862 -2.011 -2.967 1.00 95.50 112 PRO A C 1
ATOM 825 O O . PRO A 1 112 ? 29.409 -2.142 -1.871 1.00 95.50 112 PRO A O 1
ATOM 828 N N . ILE A 1 113 ? 27.641 -1.474 -3.095 1.00 95.56 113 ILE A N 1
ATOM 829 C CA . ILE A 1 113 ? 26.831 -0.996 -1.961 1.00 95.56 113 ILE A CA 1
ATOM 830 C C . ILE A 1 113 ? 26.508 -2.155 -1.016 1.00 95.56 113 ILE A C 1
ATOM 832 O O . ILE A 1 113 ? 26.711 -2.025 0.192 1.00 95.56 113 ILE A O 1
ATOM 836 N N . VAL A 1 114 ? 26.059 -3.296 -1.555 1.00 96.75 114 VAL A N 1
ATOM 837 C CA . VAL A 1 114 ? 25.782 -4.504 -0.761 1.00 96.75 114 VAL A CA 1
ATOM 838 C C . VAL A 1 114 ? 27.035 -4.961 -0.030 1.00 96.75 114 VAL A C 1
ATOM 840 O O . VAL A 1 114 ? 26.981 -5.158 1.180 1.00 96.75 114 VAL A O 1
ATOM 843 N N . GLY A 1 115 ? 28.165 -5.089 -0.732 1.00 97.12 115 GLY A N 1
ATOM 844 C CA . GLY A 1 115 ? 29.423 -5.544 -0.140 1.00 97.12 115 GLY A CA 1
ATOM 845 C C . GLY A 1 115 ? 29.883 -4.648 1.010 1.00 97.12 115 GLY A C 1
ATOM 846 O O . GLY A 1 115 ? 30.112 -5.130 2.119 1.00 97.12 115 GLY A O 1
ATOM 847 N N . ALA A 1 116 ? 29.950 -3.334 0.783 1.00 97.50 116 ALA A N 1
ATOM 848 C CA . ALA A 1 116 ? 30.373 -2.381 1.806 1.00 97.50 116 ALA A CA 1
ATOM 849 C C . ALA A 1 116 ? 29.417 -2.361 3.011 1.00 97.50 116 ALA A C 1
ATOM 851 O O . ALA A 1 116 ? 29.860 -2.443 4.158 1.00 97.50 116 ALA A O 1
ATOM 852 N N . ALA A 1 117 ? 28.104 -2.290 2.771 1.00 97.19 117 ALA A N 1
ATOM 853 C CA . ALA A 1 117 ? 27.115 -2.225 3.842 1.00 97.19 117 ALA A CA 1
ATOM 854 C C . ALA A 1 117 ? 27.023 -3.536 4.639 1.00 97.19 117 ALA A C 1
ATOM 856 O O . ALA A 1 117 ? 26.899 -3.484 5.862 1.00 97.19 117 ALA A O 1
ATOM 857 N N . ALA A 1 118 ? 27.139 -4.696 3.982 1.00 96.88 118 ALA A N 1
ATOM 858 C CA . ALA A 1 118 ? 27.138 -6.005 4.634 1.00 96.88 118 ALA A CA 1
ATOM 859 C C . ALA A 1 118 ? 28.383 -6.217 5.503 1.00 96.88 118 ALA A C 1
ATOM 861 O O . ALA A 1 118 ? 28.255 -6.639 6.651 1.00 96.88 118 ALA A O 1
ATOM 862 N N . ILE A 1 119 ? 29.572 -5.855 5.009 1.00 97.62 119 ILE A N 1
ATOM 863 C CA . ILE A 1 119 ? 30.808 -5.919 5.802 1.00 97.62 119 ILE A CA 1
ATOM 864 C C . ILE A 1 119 ? 30.677 -5.019 7.035 1.00 97.62 119 ILE A C 1
ATOM 866 O O . ILE A 1 119 ? 30.876 -5.483 8.155 1.00 97.62 119 ILE A O 1
ATOM 870 N N . LEU A 1 120 ? 30.264 -3.757 6.863 1.00 97.19 120 LEU A N 1
ATOM 871 C CA . LEU A 1 120 ? 30.047 -2.842 7.990 1.00 97.19 120 LEU A CA 1
ATOM 872 C C . LEU A 1 120 ? 28.997 -3.376 8.975 1.00 97.19 120 LEU A C 1
ATOM 874 O O . LEU A 1 120 ? 29.174 -3.247 10.187 1.00 97.19 120 LEU A O 1
ATOM 878 N N . TYR A 1 121 ? 27.929 -4.007 8.477 1.00 96.44 121 TYR A N 1
ATOM 879 C CA . TYR A 1 121 ? 26.862 -4.578 9.299 1.00 96.44 121 TYR A CA 1
ATOM 880 C C . TYR A 1 121 ? 27.393 -5.633 10.274 1.00 96.44 121 TYR A C 1
ATOM 882 O O . TYR A 1 121 ? 26.972 -5.643 11.431 1.00 96.44 121 TYR A O 1
ATOM 890 N N . MET A 1 122 ? 28.352 -6.464 9.848 1.00 95.75 122 MET A N 1
ATOM 891 C CA . MET A 1 122 ? 28.953 -7.508 10.690 1.00 95.75 122 MET A CA 1
ATOM 892 C C . MET A 1 122 ? 29.714 -6.950 11.900 1.00 95.75 122 MET A C 1
ATOM 894 O O . MET A 1 122 ? 29.785 -7.609 12.935 1.00 95.75 122 MET A O 1
ATOM 898 N N . PHE A 1 123 ? 30.251 -5.730 11.805 1.00 96.19 123 PHE A N 1
ATOM 899 C CA . PHE A 1 123 ? 31.002 -5.094 12.894 1.00 96.19 123 PHE A CA 1
ATOM 900 C C . PHE A 1 123 ? 30.137 -4.202 13.794 1.00 96.19 123 PHE A C 1
ATOM 902 O O . PHE A 1 123 ? 30.563 -3.814 14.887 1.00 96.19 123 PHE A O 1
ATOM 909 N N . MET A 1 124 ? 28.920 -3.851 13.370 1.00 96.00 124 MET A N 1
ATOM 910 C CA . MET A 1 124 ? 28.044 -2.974 14.144 1.00 96.00 124 MET A CA 1
ATOM 911 C C . MET A 1 124 ? 27.318 -3.730 15.257 1.00 96.00 124 MET A C 1
ATOM 913 O O . MET A 1 124 ? 26.493 -4.600 15.008 1.00 96.00 124 MET A O 1
ATOM 917 N N . LYS A 1 125 ? 27.548 -3.323 16.512 1.00 93.81 125 LYS A N 1
ATOM 918 C CA . LYS A 1 125 ? 26.842 -3.875 17.686 1.00 93.81 125 LYS A CA 1
ATOM 919 C C . LYS A 1 125 ? 25.511 -3.176 17.983 1.00 93.81 125 LYS A C 1
ATOM 921 O O . LYS A 1 125 ? 24.592 -3.794 18.506 1.00 93.81 125 LYS A O 1
ATOM 926 N N . LYS A 1 126 ? 25.398 -1.880 17.664 1.00 95.88 126 LYS A N 1
ATOM 927 C CA . LYS A 1 126 ? 24.196 -1.080 17.957 1.00 95.88 126 LYS A CA 1
ATOM 928 C C . LYS A 1 126 ? 23.065 -1.433 16.989 1.00 95.88 126 LYS A C 1
ATOM 930 O O . LYS A 1 126 ? 23.236 -1.297 15.779 1.00 95.88 126 LYS A O 1
ATOM 935 N N . GLU A 1 127 ? 21.892 -1.776 17.522 1.00 92.81 127 GLU A N 1
ATOM 936 C CA . GLU A 1 127 ? 20.716 -2.166 16.729 1.00 92.81 127 GLU A CA 1
ATOM 937 C C . GLU A 1 127 ? 20.327 -1.102 15.694 1.00 92.81 127 GLU A C 1
ATOM 939 O O . GLU A 1 127 ? 20.189 -1.409 14.517 1.00 92.81 127 GLU A O 1
ATOM 944 N N . LYS A 1 128 ? 20.269 0.176 16.090 1.00 92.50 128 LYS A N 1
ATOM 945 C CA . LYS A 1 128 ? 19.957 1.283 15.169 1.00 92.50 128 LYS A CA 1
ATOM 946 C C . LYS A 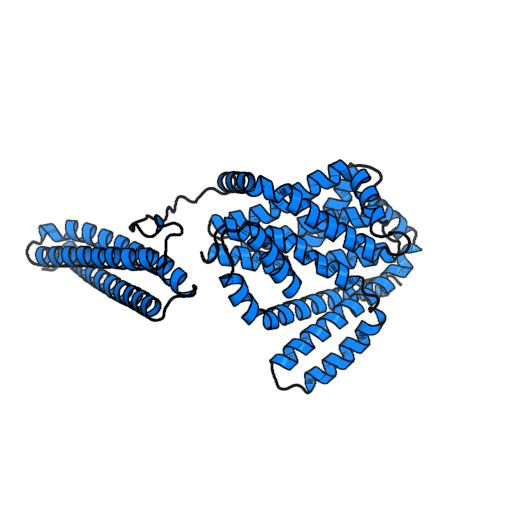1 128 ? 20.906 1.345 13.963 1.00 92.50 128 LYS A C 1
ATOM 948 O O . LYS A 1 128 ? 20.461 1.596 12.847 1.00 92.50 128 LYS A O 1
ATOM 953 N N . ALA A 1 129 ? 22.204 1.114 14.177 1.00 94.81 129 ALA A N 1
ATOM 954 C CA . ALA A 1 129 ? 23.187 1.102 13.095 1.00 94.81 129 ALA A CA 1
ATOM 955 C C . ALA A 1 129 ? 22.990 -0.116 12.180 1.00 94.81 129 ALA A C 1
ATOM 957 O O . ALA A 1 129 ? 23.007 0.031 10.960 1.00 94.81 129 ALA A O 1
ATOM 958 N N . ARG A 1 130 ? 22.722 -1.293 12.761 1.00 95.12 130 ARG A N 1
ATOM 959 C CA . ARG A 1 130 ? 22.388 -2.514 12.013 1.00 95.12 130 ARG A CA 1
ATOM 960 C C . ARG A 1 130 ? 21.129 -2.336 11.162 1.00 95.12 130 ARG A C 1
ATOM 962 O O . ARG A 1 130 ? 21.140 -2.727 10.000 1.00 95.12 130 ARG A O 1
ATOM 969 N N . THR A 1 131 ? 20.080 -1.704 11.685 1.00 94.94 131 THR A N 1
ATOM 970 C CA . THR A 1 131 ? 18.845 -1.421 10.933 1.00 94.94 131 THR A CA 1
ATOM 971 C C . THR A 1 131 ? 19.103 -0.466 9.767 1.00 94.94 131 THR A C 1
ATOM 973 O O . THR A 1 131 ? 18.672 -0.736 8.651 1.00 94.94 131 THR A O 1
ATOM 976 N N . ASN A 1 132 ? 19.870 0.609 9.979 1.00 94.94 132 ASN A N 1
ATOM 977 C CA . ASN A 1 132 ? 20.242 1.522 8.892 1.00 94.94 132 ASN A CA 1
ATOM 978 C C . ASN A 1 132 ? 21.051 0.810 7.797 1.00 94.94 132 ASN A C 1
ATOM 980 O O . ASN A 1 132 ? 20.770 0.979 6.615 1.00 94.94 132 ASN A O 1
ATOM 984 N N . LEU A 1 133 ? 22.031 -0.014 8.179 1.00 96.56 133 LEU A N 1
ATOM 985 C CA . LEU A 1 133 ? 22.828 -0.789 7.227 1.00 96.56 133 LEU A CA 1
ATOM 986 C C . LEU A 1 133 ? 21.992 -1.858 6.514 1.00 96.56 133 LEU A C 1
ATOM 988 O O . LEU A 1 133 ? 22.183 -2.057 5.323 1.00 96.56 133 LEU A O 1
ATOM 992 N N . SER A 1 134 ? 21.020 -2.478 7.191 1.00 95.94 134 SER A N 1
ATOM 993 C CA . SER A 1 134 ? 20.070 -3.416 6.566 1.00 95.94 134 SER A CA 1
ATOM 994 C C . SER A 1 134 ? 19.233 -2.734 5.487 1.00 95.94 134 SER A C 1
ATOM 996 O O . SER A 1 134 ? 19.031 -3.307 4.420 1.00 95.94 134 SER A O 1
ATOM 998 N N . ALA A 1 135 ? 18.812 -1.486 5.721 1.00 94.81 135 ALA A N 1
ATOM 999 C CA . ALA A 1 135 ? 18.131 -0.700 4.699 1.00 94.81 135 ALA A CA 1
ATOM 1000 C C . ALA A 1 135 ? 19.036 -0.431 3.485 1.00 94.81 135 ALA A C 1
ATOM 1002 O O . ALA A 1 135 ? 18.594 -0.590 2.352 1.00 94.81 135 ALA A O 1
ATOM 1003 N N . ILE A 1 136 ? 20.309 -0.078 3.711 1.00 95.75 136 ILE A N 1
ATOM 1004 C CA . ILE A 1 136 ? 21.290 0.173 2.639 1.00 95.75 136 ILE A CA 1
ATOM 1005 C C . ILE A 1 136 ? 21.605 -1.112 1.856 1.00 95.75 136 ILE A C 1
ATOM 1007 O O . ILE A 1 136 ? 21.679 -1.073 0.629 1.00 95.75 136 ILE A O 1
ATOM 1011 N N . ILE A 1 137 ? 21.742 -2.254 2.539 1.00 97.06 137 ILE A N 1
ATOM 1012 C CA . ILE A 1 137 ? 21.868 -3.573 1.899 1.00 97.06 137 ILE A CA 1
ATOM 1013 C C . ILE A 1 137 ? 20.648 -3.831 1.015 1.00 97.06 137 ILE A C 1
ATOM 1015 O O . ILE A 1 137 ? 20.812 -4.216 -0.140 1.00 97.06 137 ILE A O 1
ATOM 1019 N N . GLY A 1 138 ? 19.441 -3.565 1.527 1.00 95.19 138 GLY A N 1
ATOM 1020 C CA . GLY A 1 138 ? 18.199 -3.681 0.767 1.00 95.19 138 GLY A CA 1
ATOM 1021 C C . GLY A 1 138 ? 18.228 -2.866 -0.526 1.00 95.19 138 GLY A C 1
ATOM 1022 O O . GLY A 1 138 ? 18.022 -3.422 -1.601 1.00 95.19 138 GLY A O 1
ATOM 1023 N N . VAL A 1 139 ? 18.599 -1.583 -0.439 1.00 93.56 139 VAL A N 1
ATOM 1024 C CA . VAL A 1 139 ? 18.793 -0.699 -1.602 1.00 93.56 139 VAL A CA 1
ATOM 1025 C C . VAL A 1 139 ? 19.790 -1.295 -2.601 1.00 93.56 139 VAL A C 1
ATOM 1027 O O . VAL A 1 139 ? 19.484 -1.403 -3.786 1.00 93.56 139 VAL A O 1
ATOM 1030 N N . GLY A 1 140 ? 20.964 -1.736 -2.144 1.00 95.38 140 GLY A N 1
ATOM 1031 C CA . GLY A 1 140 ? 21.968 -2.332 -3.026 1.00 95.38 140 GLY A CA 1
ATOM 1032 C C . GLY A 1 140 ? 21.480 -3.606 -3.732 1.00 95.38 140 GLY A C 1
ATOM 1033 O O . GLY A 1 140 ? 21.740 -3.786 -4.923 1.00 95.38 140 GLY A O 1
ATOM 1034 N N . LEU A 1 141 ? 20.731 -4.462 -3.028 1.00 95.94 141 LEU A N 1
ATOM 1035 C CA . LEU A 1 141 ? 20.159 -5.696 -3.575 1.00 95.94 141 LEU A CA 1
ATOM 1036 C C . LEU A 1 141 ? 19.056 -5.432 -4.604 1.00 95.94 141 LEU A C 1
ATOM 1038 O O . LEU A 1 141 ? 18.999 -6.140 -5.606 1.00 95.94 141 LEU A O 1
ATOM 1042 N N . ILE A 1 142 ? 18.236 -4.396 -4.402 1.00 93.94 142 ILE A N 1
ATOM 1043 C CA . ILE A 1 142 ? 17.236 -3.939 -5.380 1.00 93.94 142 ILE A CA 1
ATOM 1044 C C . ILE A 1 142 ? 17.923 -3.588 -6.703 1.00 93.94 142 ILE A C 1
ATOM 1046 O O . ILE A 1 142 ? 17.589 -4.143 -7.749 1.00 93.94 142 ILE A O 1
ATOM 1050 N N . PHE A 1 143 ? 18.929 -2.711 -6.657 1.00 93.12 143 PHE A N 1
ATOM 1051 C CA . PHE A 1 143 ? 19.641 -2.265 -7.856 1.00 93.12 143 PHE A CA 1
ATOM 1052 C C . PHE A 1 143 ? 20.427 -3.386 -8.533 1.00 93.12 143 PHE A C 1
ATOM 1054 O O . PHE A 1 143 ? 20.405 -3.501 -9.760 1.00 93.12 143 PHE A O 1
ATOM 1061 N N . PHE A 1 144 ? 21.083 -4.243 -7.749 1.00 94.50 144 PHE A N 1
ATOM 1062 C CA . PHE A 1 144 ? 21.800 -5.392 -8.290 1.00 94.50 144 PHE A CA 1
ATOM 1063 C C . PHE A 1 144 ? 20.847 -6.420 -8.918 1.00 94.50 144 PHE A C 1
ATOM 1065 O O . PHE A 1 144 ? 21.098 -6.900 -10.022 1.00 94.50 144 PHE A O 1
ATOM 1072 N N . GLY A 1 145 ? 19.716 -6.709 -8.267 1.00 93.81 145 GLY A N 1
ATOM 1073 C CA . GLY A 1 145 ? 18.669 -7.575 -8.807 1.00 93.81 145 GLY A CA 1
ATOM 1074 C C . GLY A 1 145 ? 18.091 -7.038 -10.117 1.00 93.81 145 GLY A C 1
ATOM 1075 O O . GLY A 1 145 ? 17.980 -7.782 -11.092 1.00 93.81 145 GLY A O 1
ATOM 1076 N N . LEU A 1 146 ? 17.820 -5.730 -10.188 1.00 91.31 146 LEU A N 1
ATOM 1077 C CA . LEU A 1 146 ? 17.352 -5.060 -11.406 1.00 91.31 146 LEU A CA 1
ATOM 1078 C C . LEU A 1 146 ? 18.375 -5.142 -12.548 1.00 91.31 146 LEU A C 1
ATOM 1080 O O . LEU A 1 146 ? 18.006 -5.392 -13.700 1.00 91.31 146 LEU A O 1
ATOM 1084 N N . GLN A 1 147 ? 19.663 -4.986 -12.234 1.00 92.12 147 GLN A N 1
ATOM 1085 C CA . GLN A 1 147 ? 20.745 -5.143 -13.203 1.00 92.12 147 GLN A CA 1
ATOM 1086 C C . GLN A 1 147 ? 20.820 -6.580 -13.737 1.00 92.12 147 GLN A C 1
ATOM 1088 O O . GLN A 1 147 ? 20.921 -6.770 -14.950 1.00 92.12 147 GLN A O 1
ATOM 1093 N N . LEU A 1 148 ? 20.734 -7.589 -12.863 1.00 92.88 148 LEU A N 1
ATOM 1094 C CA . LEU A 1 148 ? 20.737 -8.999 -13.264 1.00 92.88 148 LEU A CA 1
ATOM 1095 C C . LEU A 1 148 ? 19.541 -9.346 -14.157 1.00 92.88 148 LEU A C 1
ATOM 1097 O O . LEU A 1 148 ? 19.729 -9.993 -15.186 1.00 92.88 148 LEU A O 1
ATOM 1101 N N . MET A 1 149 ? 18.337 -8.875 -13.812 1.00 92.25 149 MET A N 1
ATOM 1102 C CA . MET A 1 149 ? 17.148 -9.056 -14.653 1.00 92.25 149 MET A CA 1
ATOM 1103 C C . MET A 1 149 ? 17.336 -8.402 -16.025 1.00 92.25 149 MET A C 1
ATOM 1105 O O . MET A 1 149 ? 17.106 -9.041 -17.047 1.00 92.25 149 MET A O 1
ATOM 1109 N N . SER A 1 150 ? 17.827 -7.161 -16.066 1.00 90.38 150 SER A N 1
ATOM 1110 C CA . SER A 1 150 ? 18.079 -6.435 -17.319 1.00 90.38 150 SER A CA 1
ATOM 1111 C C . SER A 1 150 ? 19.079 -7.166 -18.223 1.00 90.38 150 SER A C 1
ATOM 1113 O O . SER A 1 150 ? 18.842 -7.318 -19.419 1.00 90.38 150 SER A O 1
ATOM 1115 N N . GLN A 1 151 ? 20.173 -7.678 -17.651 1.00 91.06 151 GLN A N 1
ATOM 1116 C CA . GLN A 1 151 ? 21.172 -8.465 -18.383 1.00 91.06 151 GLN A CA 1
ATOM 1117 C C . GLN A 1 151 ? 20.611 -9.801 -18.887 1.00 91.06 151 GLN A C 1
ATOM 1119 O O . GLN A 1 151 ? 20.925 -10.207 -20.005 1.00 91.06 151 GLN A O 1
ATOM 1124 N N . ALA A 1 152 ? 19.774 -10.467 -18.087 1.00 92.06 152 ALA A N 1
ATOM 1125 C CA . ALA A 1 152 ? 19.130 -11.724 -18.460 1.00 92.06 152 ALA A CA 1
ATOM 1126 C C . ALA A 1 152 ? 18.127 -11.547 -19.609 1.00 92.06 152 ALA A C 1
ATOM 1128 O O . ALA A 1 152 ? 18.027 -12.410 -20.478 1.00 92.06 152 ALA A O 1
ATOM 1129 N N . LEU A 1 153 ? 17.400 -10.427 -19.611 1.00 90.25 153 LEU A N 1
ATOM 1130 C CA . LEU A 1 153 ? 16.372 -10.094 -20.597 1.00 90.25 153 LEU A CA 1
ATOM 1131 C C . LEU A 1 153 ? 16.951 -9.560 -21.915 1.00 90.25 153 LEU A C 1
ATOM 1133 O O . LEU A 1 153 ? 16.341 -9.750 -22.962 1.00 90.25 153 LEU A O 1
ATOM 1137 N N . SER A 1 154 ? 18.132 -8.936 -21.885 1.00 89.94 154 SER A N 1
ATOM 1138 C CA . SER A 1 154 ? 18.781 -8.339 -23.060 1.00 89.94 154 SER A CA 1
ATOM 1139 C C . SER A 1 154 ? 18.851 -9.239 -24.310 1.00 89.94 154 SER A C 1
ATOM 1141 O O . SER A 1 154 ? 18.474 -8.759 -25.377 1.00 89.94 154 SER A O 1
ATOM 1143 N N . PRO A 1 155 ? 19.255 -10.529 -24.237 1.00 89.19 155 PRO A N 1
ATOM 1144 C CA . PRO A 1 155 ? 19.300 -11.400 -25.417 1.00 89.19 155 PRO A CA 1
ATOM 1145 C C . PRO A 1 155 ? 17.921 -11.807 -25.960 1.00 89.19 155 PRO A C 1
ATOM 1147 O O . PRO A 1 155 ? 17.843 -12.305 -27.079 1.00 89.19 155 PRO A O 1
ATOM 1150 N N . LEU A 1 156 ? 16.830 -11.627 -25.201 1.00 86.12 156 LEU A N 1
ATOM 1151 C CA . LEU A 1 156 ? 15.489 -12.049 -25.630 1.00 86.12 156 LEU A CA 1
ATOM 1152 C C . LEU A 1 156 ? 14.926 -11.184 -26.760 1.00 86.12 156 LEU A C 1
ATOM 1154 O O . LEU A 1 156 ? 14.072 -11.648 -27.509 1.00 86.12 156 LEU A O 1
ATOM 1158 N N . LYS A 1 157 ? 15.404 -9.944 -26.901 1.00 82.00 157 LYS A N 1
ATOM 1159 C CA . LYS A 1 157 ? 14.932 -9.021 -27.944 1.00 82.00 157 LYS A CA 1
ATOM 1160 C C . LYS A 1 157 ? 15.293 -9.489 -29.358 1.00 82.00 157 LYS A C 1
ATOM 1162 O O . LYS A 1 157 ? 14.634 -9.098 -30.312 1.00 82.00 157 LYS A O 1
ATOM 1167 N N . ASP A 1 158 ? 16.326 -10.322 -29.471 1.00 85.44 158 ASP A N 1
ATOM 1168 C CA . ASP A 1 158 ? 16.856 -10.821 -30.739 1.00 85.44 158 ASP A CA 1
ATOM 1169 C C . ASP A 1 158 ? 16.305 -12.226 -31.080 1.00 85.44 158 ASP A C 1
ATOM 1171 O O . ASP A 1 158 ? 16.646 -12.797 -32.115 1.00 85.44 158 ASP A O 1
ATOM 1175 N N . MET A 1 159 ? 15.450 -12.801 -30.221 1.00 86.75 159 MET A N 1
ATOM 1176 C CA . MET A 1 159 ? 14.887 -14.148 -30.377 1.00 86.75 159 MET A CA 1
ATOM 1177 C C . MET A 1 159 ? 13.491 -14.117 -31.025 1.00 86.75 159 MET A C 1
ATOM 1179 O O . MET A 1 159 ? 12.569 -13.554 -30.426 1.00 86.75 159 MET A O 1
ATOM 1183 N N . PRO A 1 160 ? 13.278 -14.762 -32.190 1.00 84.31 160 PRO A N 1
ATOM 1184 C CA . PRO A 1 160 ? 11.994 -14.747 -32.901 1.00 84.31 160 PRO A CA 1
ATOM 1185 C C . PRO A 1 160 ? 10.789 -15.187 -32.057 1.00 84.31 160 PRO A C 1
ATOM 1187 O O . PRO A 1 160 ? 9.732 -14.558 -32.111 1.00 84.31 160 PRO A O 1
ATOM 1190 N N . GLU A 1 161 ? 10.946 -16.227 -31.237 1.00 84.56 161 GLU A N 1
ATOM 1191 C CA . GLU A 1 161 ? 9.882 -16.771 -30.389 1.00 84.56 161 GLU A CA 1
ATOM 1192 C C . GLU A 1 161 ? 9.442 -15.767 -29.314 1.00 84.56 161 GLU A C 1
ATOM 1194 O O . GLU A 1 161 ? 8.254 -15.636 -29.012 1.00 84.56 161 GLU A O 1
ATOM 1199 N N . PHE A 1 162 ? 10.396 -15.015 -28.760 1.00 81.19 162 PHE A N 1
ATOM 1200 C CA . PHE A 1 162 ? 10.115 -13.983 -27.767 1.00 81.19 162 PHE A CA 1
ATOM 1201 C C . PHE A 1 162 ? 9.520 -12.731 -28.406 1.00 81.19 162 PHE A C 1
ATOM 1203 O O . PHE A 1 162 ? 8.603 -12.150 -27.833 1.00 81.19 162 PHE A O 1
ATOM 1210 N N . ILE A 1 163 ? 9.955 -12.353 -29.611 1.00 81.12 163 ILE A N 1
ATOM 1211 C CA . ILE A 1 163 ? 9.350 -11.246 -30.366 1.00 81.12 163 ILE A CA 1
ATOM 1212 C C . ILE A 1 163 ? 7.854 -11.505 -30.601 1.00 81.12 163 ILE A C 1
ATOM 1214 O O . ILE A 1 163 ? 7.039 -10.608 -30.379 1.00 81.12 163 ILE A O 1
ATOM 1218 N N . GLU A 1 164 ? 7.469 -12.723 -31.000 1.00 82.06 164 GLU A N 1
ATOM 1219 C CA . GLU A 1 164 ? 6.053 -13.101 -31.142 1.00 82.06 164 GLU A CA 1
ATOM 1220 C C . GLU A 1 164 ? 5.301 -13.035 -29.808 1.00 82.06 164 GLU A C 1
ATOM 1222 O O . GLU A 1 164 ? 4.208 -12.470 -29.737 1.00 82.06 164 GLU A O 1
ATOM 1227 N N . MET A 1 165 ? 5.902 -13.530 -28.722 1.00 82.62 165 MET A N 1
ATOM 1228 C CA . MET A 1 165 ? 5.303 -13.437 -27.389 1.00 82.62 165 MET A CA 1
ATOM 1229 C C . MET A 1 165 ? 5.070 -11.975 -26.971 1.00 82.62 165 MET A C 1
ATOM 1231 O O . MET A 1 165 ? 4.008 -11.639 -26.445 1.00 82.62 165 MET A O 1
ATOM 1235 N N . PHE A 1 166 ? 6.020 -11.080 -27.252 1.00 80.38 166 PHE A N 1
ATOM 1236 C CA . PHE A 1 166 ? 5.911 -9.661 -26.917 1.00 80.38 166 PHE A CA 1
ATOM 1237 C C . PHE A 1 166 ? 4.902 -8.901 -27.784 1.00 80.38 166 PHE A C 1
ATOM 1239 O O . PHE A 1 166 ? 4.322 -7.921 -27.313 1.00 80.38 166 PHE A O 1
ATOM 1246 N N . LYS A 1 167 ? 4.561 -9.385 -28.988 1.00 80.56 167 LYS A N 1
ATOM 1247 C CA . LYS A 1 167 ? 3.428 -8.828 -29.753 1.00 80.56 167 LYS A CA 1
ATOM 1248 C C . LYS A 1 167 ? 2.107 -8.928 -28.991 1.00 80.56 167 LYS A C 1
ATOM 1250 O O . LYS A 1 167 ? 1.239 -8.082 -29.195 1.00 80.56 167 LYS A O 1
ATOM 1255 N N . MET A 1 168 ? 1.954 -9.890 -28.074 1.00 82.62 168 MET A N 1
ATOM 1256 C CA . MET A 1 168 ? 0.763 -9.971 -27.221 1.00 82.62 168 MET A CA 1
ATOM 1257 C C . MET A 1 168 ? 0.600 -8.753 -26.304 1.00 82.62 168 MET A C 1
ATOM 1259 O O . MET A 1 168 ? -0.530 -8.458 -25.911 1.00 82.62 168 MET A O 1
ATOM 1263 N N . PHE A 1 169 ? 1.685 -8.033 -26.007 1.00 87.12 169 PHE A N 1
ATOM 1264 C CA . PHE A 1 169 ? 1.688 -6.824 -25.184 1.00 87.12 169 PHE A CA 1
ATOM 1265 C C . PHE A 1 169 ? 1.442 -5.534 -25.978 1.00 87.12 169 PHE A C 1
ATOM 1267 O O . PHE A 1 169 ? 1.420 -4.460 -25.384 1.00 87.12 169 PHE A O 1
ATOM 1274 N N . LYS A 1 170 ? 1.220 -5.600 -27.298 1.00 88.69 170 LYS A N 1
ATOM 1275 C CA . LYS A 1 170 ? 0.902 -4.401 -28.085 1.00 88.69 170 LYS A CA 1
ATOM 1276 C C . LYS A 1 170 ? -0.434 -3.782 -27.677 1.00 88.69 170 LYS A C 1
ATOM 1278 O O . LYS A 1 170 ? -1.446 -4.470 -27.538 1.00 88.69 170 LYS A O 1
ATOM 1283 N N . VAL A 1 171 ? -0.433 -2.454 -27.571 1.00 92.25 171 VAL A N 1
ATOM 1284 C CA . VAL A 1 171 ? -1.610 -1.628 -27.268 1.00 92.25 171 VAL A CA 1
ATOM 1285 C C . VAL A 1 171 ? -2.119 -0.961 -28.554 1.00 92.25 171 VAL A C 1
ATOM 1287 O O . VAL A 1 171 ? -2.087 0.253 -28.724 1.00 92.25 171 VAL A O 1
ATOM 1290 N N . ASP A 1 172 ? -2.573 -1.779 -29.503 1.00 90.75 172 ASP A N 1
ATOM 1291 C CA . ASP A 1 172 ? -3.079 -1.337 -30.815 1.00 90.75 172 ASP A CA 1
ATOM 1292 C C . ASP A 1 172 ? -4.573 -0.958 -30.813 1.00 90.75 172 ASP A C 1
ATOM 1294 O O . ASP A 1 172 ? -5.067 -0.245 -31.689 1.00 90.75 172 ASP A O 1
ATOM 1298 N N . SER A 1 173 ? -5.296 -1.411 -29.794 1.00 94.44 173 SER A N 1
ATOM 1299 C CA . SER A 1 173 ? -6.743 -1.312 -29.656 1.00 94.44 173 SER A CA 1
ATOM 1300 C C . SER A 1 173 ? -7.128 -1.091 -28.194 1.00 94.44 173 SER A C 1
ATOM 1302 O O . SER A 1 173 ? -6.339 -1.332 -27.279 1.00 94.44 173 SER A O 1
ATOM 1304 N N . TYR A 1 174 ? -8.368 -0.654 -27.948 1.00 94.81 174 TYR A N 1
ATOM 1305 C CA . TYR A 1 174 ? -8.872 -0.519 -26.577 1.00 94.81 174 TYR A CA 1
ATOM 1306 C C . TYR A 1 174 ? -8.921 -1.875 -25.851 1.00 94.81 174 TYR A C 1
ATOM 1308 O O . TYR A 1 174 ? -8.599 -1.960 -24.671 1.00 94.81 174 TYR A O 1
ATOM 1316 N N . PHE A 1 175 ? -9.227 -2.960 -26.569 1.00 95.06 175 PHE A N 1
ATOM 1317 C CA . PHE A 1 175 ? -9.139 -4.310 -26.012 1.00 95.06 175 PHE A CA 1
ATOM 1318 C C . PHE A 1 175 ? -7.691 -4.703 -25.678 1.00 95.06 175 PHE A C 1
ATOM 1320 O O . PHE A 1 175 ? -7.440 -5.243 -24.603 1.00 95.06 175 PHE A O 1
ATOM 1327 N N . GLY A 1 176 ? -6.731 -4.380 -26.554 1.00 95.62 176 GLY A N 1
ATOM 1328 C CA . GLY A 1 176 ? -5.301 -4.560 -26.288 1.00 95.62 176 GLY A CA 1
ATOM 1329 C C . GLY A 1 176 ? -4.850 -3.832 -25.019 1.00 95.62 176 GLY A C 1
ATOM 1330 O O . GLY A 1 176 ? -4.197 -4.438 -24.172 1.00 95.62 176 GLY A O 1
ATOM 1331 N N . LEU A 1 177 ? -5.289 -2.581 -24.835 1.00 97.25 177 LEU A N 1
ATOM 1332 C CA . LEU A 1 177 ? -5.064 -1.804 -23.612 1.00 97.25 177 LEU A CA 1
ATOM 1333 C C . LEU A 1 177 ? -5.592 -2.533 -22.371 1.00 97.25 177 LEU A C 1
ATOM 1335 O O . LEU A 1 177 ? -4.826 -2.785 -21.444 1.00 97.25 177 LEU A O 1
ATOM 1339 N N . LEU A 1 178 ? -6.875 -2.912 -22.363 1.00 96.94 178 LEU A N 1
ATOM 1340 C CA . LEU A 1 178 ? -7.489 -3.588 -21.215 1.00 96.94 178 LEU A CA 1
ATOM 1341 C C . LEU A 1 178 ? -6.811 -4.922 -20.896 1.00 96.94 178 LEU A C 1
ATOM 1343 O O . LEU A 1 178 ? -6.611 -5.240 -19.727 1.00 96.94 178 LEU A O 1
ATOM 1347 N N . LYS A 1 179 ? -6.416 -5.682 -21.922 1.00 96.31 179 LYS A N 1
ATOM 1348 C CA . LYS A 1 179 ? -5.686 -6.943 -21.770 1.00 96.31 179 LYS A CA 1
ATOM 1349 C C . LYS A 1 179 ? -4.334 -6.727 -21.086 1.00 96.31 179 LYS A C 1
ATOM 1351 O O . LYS A 1 179 ? -4.032 -7.422 -20.122 1.00 96.31 179 LYS A O 1
ATOM 1356 N N . VAL A 1 180 ? -3.535 -5.761 -21.545 1.00 97.00 180 VAL A N 1
ATOM 1357 C CA . VAL A 1 180 ? -2.221 -5.464 -20.946 1.00 97.00 180 VAL A CA 1
ATOM 1358 C C . VAL A 1 180 ? -2.374 -4.931 -19.521 1.00 97.00 180 VAL A C 1
ATOM 1360 O O . VAL A 1 180 ? -1.677 -5.381 -18.615 1.00 97.00 180 VAL A O 1
ATOM 1363 N N . THR A 1 181 ? -3.346 -4.051 -19.284 1.00 97.94 181 THR A N 1
ATOM 1364 C CA . THR A 1 181 ? -3.694 -3.586 -17.936 1.00 97.94 181 THR A CA 1
ATOM 1365 C C . THR A 1 181 ? -4.128 -4.737 -17.022 1.00 97.94 181 THR A C 1
ATOM 1367 O O . THR A 1 181 ? -3.683 -4.808 -15.880 1.00 97.94 181 THR A O 1
ATOM 1370 N N . ALA A 1 182 ? -4.923 -5.692 -17.505 1.00 97.00 182 ALA A N 1
ATOM 1371 C CA . ALA A 1 182 ? -5.300 -6.869 -16.724 1.00 97.00 182 ALA A CA 1
ATOM 1372 C C . ALA A 1 182 ? -4.087 -7.750 -16.380 1.00 97.00 182 ALA A C 1
ATOM 1374 O O . ALA A 1 182 ? -3.987 -8.229 -15.253 1.00 97.00 182 ALA A O 1
ATOM 1375 N N . VAL A 1 183 ? -3.136 -7.917 -17.307 1.00 95.88 183 VAL A N 1
ATOM 1376 C CA . VAL A 1 183 ? -1.879 -8.635 -17.039 1.00 95.88 183 VAL A CA 1
ATOM 1377 C C . VAL A 1 183 ? -1.092 -7.956 -15.917 1.00 95.88 183 VAL A C 1
ATOM 1379 O O . VAL A 1 183 ? -0.676 -8.640 -14.985 1.00 95.88 183 VAL A O 1
ATOM 1382 N N . GLY A 1 184 ? -0.956 -6.626 -15.946 1.00 96.31 184 GLY A N 1
ATOM 1383 C CA . GLY A 1 184 ? -0.320 -5.870 -14.861 1.00 96.31 184 GLY A CA 1
ATOM 1384 C C . GLY A 1 184 ? -1.011 -6.104 -13.514 1.00 96.31 184 GLY A C 1
ATOM 1385 O O . GLY A 1 184 ? -0.358 -6.434 -12.528 1.00 96.31 184 GLY A O 1
ATOM 1386 N N . ALA A 1 185 ? -2.346 -6.043 -13.487 1.00 97.00 185 ALA A N 1
ATOM 1387 C CA . ALA A 1 185 ? -3.122 -6.297 -12.274 1.00 97.00 185 ALA A CA 1
ATOM 1388 C C . ALA A 1 185 ? -2.927 -7.718 -11.727 1.00 97.00 185 ALA A C 1
ATOM 1390 O O . ALA A 1 185 ? -2.734 -7.886 -10.524 1.00 97.00 185 ALA A O 1
ATOM 1391 N N . ILE A 1 186 ? -2.935 -8.738 -12.589 1.00 96.62 186 ILE A N 1
ATOM 1392 C CA . ILE A 1 186 ? -2.744 -10.138 -12.189 1.00 96.62 186 ILE A CA 1
ATOM 1393 C C . ILE A 1 186 ? -1.330 -10.359 -11.652 1.00 96.62 186 ILE A C 1
ATOM 1395 O O . ILE A 1 186 ? -1.168 -10.940 -10.581 1.00 96.62 186 ILE A O 1
ATOM 1399 N N . ILE A 1 187 ? -0.306 -9.874 -12.360 1.00 93.81 187 ILE A N 1
ATOM 1400 C CA . ILE A 1 187 ? 1.088 -10.029 -11.931 1.00 93.81 187 ILE A CA 1
ATOM 1401 C C . ILE A 1 187 ? 1.289 -9.363 -10.566 1.00 93.81 187 ILE A C 1
ATOM 1403 O O . ILE A 1 187 ? 1.847 -9.986 -9.662 1.00 93.81 187 ILE A O 1
ATOM 1407 N N . THR A 1 188 ? 0.781 -8.143 -10.364 1.00 94.88 188 THR A N 1
ATOM 1408 C CA . THR A 1 188 ? 0.906 -7.466 -9.065 1.00 94.88 188 THR A CA 1
ATOM 1409 C C . THR A 1 188 ? 0.072 -8.117 -7.976 1.00 94.88 188 THR A C 1
ATOM 1411 O O . THR A 1 188 ? 0.529 -8.165 -6.840 1.00 94.88 188 THR A O 1
ATOM 1414 N N . ALA A 1 189 ? -1.104 -8.661 -8.284 1.00 94.81 189 ALA A N 1
ATOM 1415 C CA . ALA A 1 189 ? -1.899 -9.413 -7.315 1.00 94.81 189 ALA A CA 1
ATOM 1416 C C . ALA A 1 189 ? -1.185 -10.689 -6.836 1.00 94.81 189 ALA A C 1
ATOM 1418 O O . ALA A 1 189 ? -1.258 -11.022 -5.655 1.00 94.81 189 ALA A O 1
ATOM 1419 N N . LEU A 1 190 ? -0.479 -11.387 -7.734 1.00 92.00 190 LEU A N 1
ATOM 1420 C CA . LEU A 1 190 ? 0.285 -12.595 -7.407 1.00 92.00 190 LEU A CA 1
ATOM 1421 C C . LEU A 1 190 ? 1.567 -12.277 -6.632 1.00 92.00 190 LEU A C 1
ATOM 1423 O O . LEU A 1 190 ? 1.869 -12.938 -5.643 1.00 92.00 190 LEU A O 1
ATOM 1427 N N . ILE A 1 191 ? 2.314 -11.262 -7.073 1.00 89.88 191 ILE A N 1
ATOM 1428 C CA . ILE A 1 191 ? 3.573 -10.847 -6.438 1.00 89.88 191 ILE A CA 1
ATOM 1429 C C . ILE A 1 191 ? 3.316 -10.059 -5.141 1.00 89.88 191 ILE A C 1
ATOM 1431 O O . ILE A 1 191 ? 4.168 -10.020 -4.259 1.00 89.88 191 ILE A O 1
ATOM 1435 N N . GLN A 1 192 ? 2.147 -9.426 -5.019 1.00 88.31 192 GLN A N 1
ATOM 1436 C CA . GLN A 1 192 ? 1.712 -8.596 -3.887 1.00 88.31 192 GLN A CA 1
ATOM 1437 C C . GLN A 1 192 ? 2.616 -7.384 -3.585 1.00 88.31 192 GLN A C 1
ATOM 1439 O O . GLN A 1 192 ? 2.520 -6.770 -2.520 1.00 88.31 192 GLN A O 1
ATOM 1444 N N . SER A 1 193 ? 3.463 -6.991 -4.542 1.00 88.12 193 SER A N 1
ATOM 1445 C CA . SER A 1 193 ? 4.399 -5.871 -4.419 1.00 88.12 193 SER A CA 1
ATOM 1446 C C . SER A 1 193 ? 4.384 -4.997 -5.672 1.00 88.12 193 SER A C 1
ATOM 1448 O O . SER A 1 193 ? 4.885 -5.398 -6.723 1.00 88.12 193 SER A O 1
ATOM 1450 N N . SER A 1 194 ? 3.851 -3.777 -5.542 1.00 87.94 194 SER A N 1
ATOM 1451 C CA . SER A 1 194 ? 3.835 -2.764 -6.609 1.00 87.94 194 SER A CA 1
ATOM 1452 C C . SER A 1 194 ? 5.243 -2.362 -7.051 1.00 87.94 194 SER A C 1
ATOM 1454 O O . SER A 1 194 ? 5.508 -2.188 -8.235 1.00 87.94 194 SER A O 1
ATOM 1456 N N . ALA A 1 195 ? 6.173 -2.266 -6.100 1.00 88.69 195 ALA A N 1
ATOM 1457 C CA . ALA A 1 195 ? 7.572 -1.939 -6.348 1.00 88.69 195 ALA A CA 1
ATOM 1458 C C . ALA A 1 195 ? 8.299 -3.013 -7.172 1.00 88.69 195 ALA A C 1
ATOM 1460 O O . ALA A 1 195 ? 9.146 -2.703 -8.008 1.00 88.69 195 ALA A O 1
ATOM 1461 N N . ALA A 1 196 ? 7.964 -4.283 -6.941 1.00 89.75 196 ALA A N 1
ATOM 1462 C CA . ALA A 1 196 ? 8.499 -5.382 -7.728 1.00 89.75 196 ALA A CA 1
ATOM 1463 C C . ALA A 1 196 ? 7.954 -5.378 -9.149 1.00 89.75 196 ALA A C 1
ATOM 1465 O O . ALA A 1 196 ? 8.726 -5.507 -10.097 1.00 89.75 196 ALA A O 1
ATOM 1466 N N . THR A 1 197 ? 6.647 -5.177 -9.307 1.00 93.25 197 THR A N 1
ATOM 1467 C CA . THR A 1 197 ? 6.038 -5.164 -10.637 1.00 93.25 197 THR A CA 1
ATOM 1468 C C . THR A 1 197 ? 6.494 -3.984 -11.474 1.00 93.25 197 THR A C 1
ATOM 1470 O O . THR A 1 197 ? 6.910 -4.203 -12.607 1.00 93.25 197 THR A O 1
ATOM 1473 N N . ILE A 1 198 ? 6.582 -2.781 -10.898 1.00 94.00 198 ILE A N 1
ATOM 1474 C CA . ILE A 1 198 ? 7.099 -1.622 -11.631 1.00 94.00 198 ILE A CA 1
ATOM 1475 C C . ILE A 1 198 ? 8.577 -1.807 -12.004 1.00 94.00 198 ILE A C 1
ATOM 1477 O O . ILE A 1 198 ? 8.986 -1.419 -13.095 1.00 94.00 198 ILE A O 1
ATOM 1481 N N . GLY A 1 199 ? 9.378 -2.464 -11.154 1.00 92.50 199 GLY A N 1
ATOM 1482 C CA . GLY A 1 199 ? 10.762 -2.829 -11.468 1.00 92.50 199 GLY A CA 1
ATOM 1483 C C . GLY A 1 199 ? 10.873 -3.798 -12.650 1.00 92.50 199 GLY A C 1
ATOM 1484 O O . GLY A 1 199 ? 11.709 -3.595 -13.532 1.00 92.50 199 GLY A O 1
ATOM 1485 N N . ILE A 1 200 ? 10.000 -4.809 -12.710 1.00 92.25 200 ILE A N 1
ATOM 1486 C CA . ILE A 1 200 ? 9.897 -5.732 -13.853 1.00 92.25 200 ILE A CA 1
ATOM 1487 C C . ILE A 1 200 ? 9.477 -4.967 -15.116 1.00 92.25 200 ILE A C 1
ATOM 1489 O O . ILE A 1 200 ? 10.108 -5.125 -16.161 1.00 92.25 200 ILE A O 1
ATOM 1493 N N . THR A 1 201 ? 8.463 -4.106 -15.020 1.00 95.25 201 THR A N 1
ATOM 1494 C CA . THR A 1 201 ? 7.971 -3.287 -16.136 1.00 95.25 201 THR A CA 1
ATOM 1495 C C . THR A 1 201 ? 9.061 -2.360 -16.680 1.00 95.25 201 THR A C 1
ATOM 1497 O O . THR A 1 201 ? 9.275 -2.315 -17.893 1.00 95.25 201 THR A O 1
ATOM 1500 N N . ILE A 1 202 ? 9.820 -1.689 -15.806 1.00 93.69 202 ILE A N 1
ATOM 1501 C CA . ILE A 1 202 ? 10.978 -0.870 -16.194 1.00 93.69 202 ILE A CA 1
ATOM 1502 C C . ILE A 1 202 ? 12.042 -1.733 -16.881 1.00 93.69 202 ILE A C 1
ATOM 1504 O O . ILE A 1 202 ? 12.515 -1.359 -17.951 1.00 93.69 202 ILE A O 1
ATOM 1508 N N . ALA A 1 203 ? 12.395 -2.898 -16.327 1.00 91.31 203 ALA A N 1
ATOM 1509 C CA . ALA A 1 203 ? 13.403 -3.776 -16.924 1.00 91.31 203 ALA A CA 1
ATOM 1510 C C . ALA A 1 203 ? 13.006 -4.244 -18.335 1.00 91.31 203 ALA A C 1
ATOM 1512 O O . ALA A 1 203 ? 13.821 -4.180 -19.256 1.00 91.31 203 ALA A O 1
ATOM 1513 N N . LEU A 1 204 ? 11.753 -4.670 -18.525 1.00 92.12 204 LEU A N 1
ATOM 1514 C CA . LEU A 1 204 ? 11.229 -5.090 -19.828 1.00 92.12 204 LEU A CA 1
ATOM 1515 C C . LEU A 1 204 ? 11.254 -3.939 -20.843 1.00 92.12 204 LEU A C 1
ATOM 1517 O O . LEU A 1 204 ? 11.722 -4.118 -21.969 1.00 92.12 204 LEU A O 1
ATOM 1521 N N . ALA A 1 205 ? 10.788 -2.753 -20.443 1.00 93.19 205 ALA A N 1
ATOM 1522 C CA . ALA A 1 205 ? 10.712 -1.590 -21.322 1.00 93.19 205 ALA A CA 1
ATOM 1523 C C . ALA A 1 205 ? 12.101 -1.047 -21.688 1.00 93.19 205 ALA A C 1
ATOM 1525 O O . ALA A 1 205 ? 12.370 -0.744 -22.848 1.00 93.19 205 ALA A O 1
ATOM 1526 N N . SER A 1 206 ? 13.025 -0.986 -20.725 1.00 89.56 206 SER A N 1
ATOM 1527 C CA . SER A 1 206 ? 14.402 -0.532 -20.949 1.00 89.56 206 SER A CA 1
ATOM 1528 C C . SER A 1 206 ? 15.219 -1.474 -21.836 1.00 89.56 206 SER A C 1
ATOM 1530 O O . SER A 1 206 ? 16.168 -1.022 -22.471 1.00 89.56 206 SER A O 1
ATOM 1532 N N . GLN A 1 207 ? 14.864 -2.762 -21.912 1.00 89.62 207 GLN A N 1
ATOM 1533 C CA . GLN A 1 207 ? 15.462 -3.701 -22.872 1.00 89.62 207 GLN A CA 1
ATOM 1534 C C . GLN A 1 207 ? 14.758 -3.702 -24.242 1.00 89.62 207 GLN A C 1
ATOM 1536 O O . GLN A 1 207 ? 15.174 -4.438 -25.136 1.00 89.62 207 GLN A O 1
ATOM 1541 N N . GLY A 1 208 ? 13.715 -2.884 -24.427 1.00 89.06 208 GLY A N 1
ATOM 1542 C CA . GLY A 1 208 ? 12.947 -2.795 -25.672 1.00 89.06 208 GLY A CA 1
ATOM 1543 C C . GLY A 1 208 ? 12.001 -3.974 -25.917 1.00 89.06 208 GLY A C 1
ATOM 1544 O O . GLY A 1 208 ? 11.531 -4.147 -27.038 1.00 89.06 208 GLY A O 1
ATOM 1545 N N . LEU A 1 209 ? 11.727 -4.790 -24.893 1.00 90.31 209 LEU A N 1
ATOM 1546 C CA . LEU A 1 209 ? 10.844 -5.957 -25.008 1.00 90.31 209 LEU A CA 1
ATOM 1547 C C . LEU A 1 209 ? 9.365 -5.562 -25.020 1.00 90.31 209 LEU A C 1
ATOM 1549 O O . LEU A 1 209 ? 8.550 -6.218 -25.659 1.00 90.31 209 LEU A O 1
ATOM 1553 N N . ILE A 1 210 ? 9.022 -4.475 -24.332 1.00 93.62 210 ILE A N 1
ATOM 1554 C CA . ILE A 1 210 ? 7.703 -3.845 -24.391 1.00 93.62 210 ILE A CA 1
ATOM 1555 C C . ILE A 1 210 ? 7.873 -2.370 -24.748 1.00 93.62 210 ILE A C 1
ATOM 1557 O O . ILE A 1 210 ? 8.862 -1.742 -24.367 1.00 93.62 210 ILE A O 1
ATOM 1561 N N . ASP A 1 211 ? 6.915 -1.817 -25.486 1.00 94.19 211 ASP A N 1
ATOM 1562 C CA . ASP A 1 211 ? 6.918 -0.393 -25.805 1.00 94.19 211 ASP A CA 1
ATOM 1563 C C . ASP A 1 211 ? 6.403 0.457 -24.628 1.00 94.19 211 ASP A C 1
ATOM 1565 O O . ASP A 1 211 ? 5.886 -0.044 -23.625 1.00 94.19 211 ASP A O 1
ATOM 15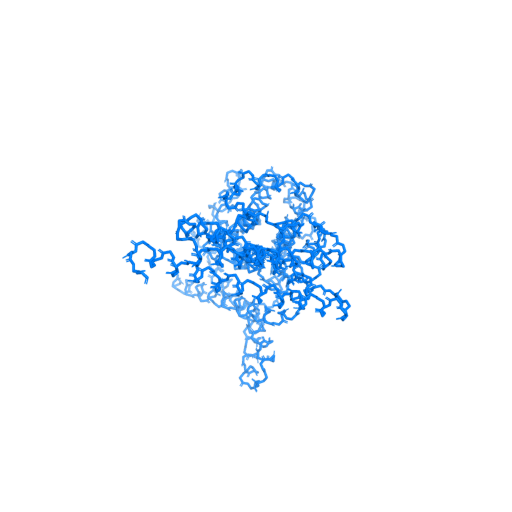69 N N . TYR A 1 212 ? 6.549 1.778 -24.750 1.00 96.12 212 TYR A N 1
ATOM 1570 C CA . TYR A 1 212 ? 6.112 2.715 -23.715 1.00 96.12 212 TYR A CA 1
ATOM 1571 C C . TYR A 1 212 ? 4.606 2.614 -23.422 1.00 96.12 212 TYR A C 1
ATOM 1573 O O . TYR A 1 212 ? 4.181 2.754 -22.279 1.00 96.12 212 TYR A O 1
ATOM 1581 N N . GLN A 1 213 ? 3.787 2.333 -24.438 1.00 97.12 213 GLN A N 1
ATOM 1582 C CA . GLN A 1 213 ? 2.333 2.256 -24.294 1.00 97.12 213 GLN A CA 1
ATOM 1583 C C . GLN A 1 213 ? 1.947 1.037 -23.454 1.00 97.12 213 GLN A C 1
ATOM 1585 O O . GLN A 1 213 ? 1.139 1.150 -22.531 1.00 97.12 213 GLN A O 1
ATOM 1590 N N . ALA A 1 214 ? 2.572 -0.107 -23.728 1.00 97.19 214 ALA A N 1
ATOM 1591 C CA . ALA A 1 214 ? 2.436 -1.328 -22.955 1.00 97.19 214 ALA A CA 1
ATOM 1592 C C . ALA A 1 214 ? 2.930 -1.143 -21.516 1.00 97.19 214 ALA A C 1
ATOM 1594 O O . ALA A 1 214 ? 2.242 -1.551 -20.583 1.00 97.19 214 ALA A O 1
ATOM 1595 N N . ALA A 1 215 ? 4.070 -0.474 -21.317 1.00 97.50 215 ALA A N 1
ATOM 1596 C CA . ALA A 1 215 ? 4.602 -0.200 -19.984 1.00 97.50 215 ALA A CA 1
ATOM 1597 C C . ALA A 1 215 ? 3.651 0.672 -19.145 1.00 97.50 215 ALA A C 1
ATOM 1599 O O . ALA A 1 215 ? 3.361 0.344 -17.996 1.00 97.50 215 ALA A O 1
ATOM 1600 N N . VAL A 1 216 ? 3.092 1.743 -19.723 1.00 98.19 216 VAL A N 1
ATOM 1601 C CA . VAL A 1 216 ? 2.088 2.575 -19.038 1.00 98.19 216 VAL A CA 1
ATOM 1602 C C . VAL A 1 216 ? 0.812 1.774 -18.758 1.00 98.19 216 VAL A C 1
ATOM 1604 O O . VAL A 1 216 ? 0.261 1.867 -17.663 1.00 98.19 216 VAL A O 1
ATOM 1607 N N . ALA A 1 217 ? 0.350 0.953 -19.706 1.00 98.25 217 ALA A N 1
ATOM 1608 C CA . ALA A 1 217 ? -0.821 0.098 -19.518 1.00 98.25 217 ALA A CA 1
ATOM 1609 C C . ALA A 1 217 ? -0.630 -0.926 -18.384 1.00 98.25 217 ALA A C 1
ATOM 1611 O O . ALA A 1 217 ? -1.563 -1.126 -17.601 1.00 98.25 217 ALA A O 1
ATOM 1612 N N . LEU A 1 218 ? 0.561 -1.527 -18.266 1.00 97.75 218 LEU A N 1
ATOM 1613 C CA . LEU A 1 218 ? 0.930 -2.401 -17.151 1.00 97.75 218 LEU A CA 1
ATOM 1614 C C . LEU A 1 218 ? 0.858 -1.640 -15.830 1.00 97.75 218 LEU A C 1
ATOM 1616 O O . LEU A 1 218 ? 0.122 -2.073 -14.951 1.00 97.75 218 LEU A O 1
ATOM 1620 N N . VAL A 1 219 ? 1.506 -0.473 -15.724 1.00 97.44 219 VAL A N 1
ATOM 1621 C CA . VAL A 1 219 ? 1.485 0.366 -14.511 1.00 97.44 219 VAL A CA 1
ATOM 1622 C C . VAL A 1 219 ? 0.060 0.689 -14.058 1.00 97.44 219 VAL A C 1
ATOM 1624 O O . VAL A 1 219 ? -0.230 0.626 -12.864 1.00 97.44 219 VAL A O 1
ATOM 1627 N N . LEU A 1 220 ? -0.865 0.996 -14.977 1.00 97.81 220 LEU A N 1
ATOM 1628 C CA . LEU A 1 220 ? -2.280 1.180 -14.618 1.00 97.81 220 LEU A CA 1
ATOM 1629 C C . LEU A 1 220 ? -2.838 -0.072 -13.925 1.00 97.81 220 LEU A C 1
ATOM 1631 O O . LEU A 1 220 ? -3.445 0.025 -12.860 1.00 97.81 220 LEU A O 1
ATOM 1635 N N . GLY A 1 221 ? -2.562 -1.247 -14.487 1.00 97.44 221 GLY A N 1
ATOM 1636 C CA . GLY A 1 221 ? -2.931 -2.538 -13.917 1.00 97.44 221 GLY A CA 1
ATOM 1637 C C . GLY A 1 221 ? -2.326 -2.794 -12.543 1.00 97.44 221 GLY A C 1
ATOM 1638 O O . GLY A 1 221 ? -3.028 -3.215 -11.626 1.00 97.44 221 GLY A O 1
ATOM 1639 N N . GLU A 1 222 ? -1.041 -2.491 -12.374 1.00 96.56 222 GLU A N 1
ATOM 1640 C CA . GLU A 1 222 ? -0.305 -2.716 -11.127 1.00 96.56 222 GLU A CA 1
ATOM 1641 C C . GLU A 1 222 ? -0.945 -1.984 -9.929 1.00 96.56 222 GLU A C 1
ATOM 1643 O O . GLU A 1 222 ? -1.008 -2.521 -8.816 1.00 96.56 222 GLU A O 1
ATOM 1648 N N . ASN A 1 223 ? -1.515 -0.791 -10.156 1.00 95.25 223 ASN A N 1
ATOM 1649 C CA . ASN A 1 223 ? -2.257 -0.052 -9.124 1.00 95.25 223 ASN A CA 1
ATOM 1650 C C . ASN A 1 223 ? -3.529 -0.795 -8.674 1.00 95.25 223 ASN A C 1
ATOM 1652 O O . ASN A 1 223 ? -3.885 -0.752 -7.498 1.00 95.25 223 ASN A O 1
ATOM 1656 N N . VAL A 1 224 ? -4.195 -1.527 -9.573 1.00 96.06 224 VAL A N 1
ATOM 1657 C CA . VAL A 1 224 ? -5.355 -2.369 -9.230 1.00 96.06 224 VAL A CA 1
ATOM 1658 C C . VAL A 1 224 ? -4.905 -3.647 -8.532 1.00 96.06 224 VAL A C 1
ATOM 1660 O O . VAL A 1 224 ? -5.464 -3.996 -7.494 1.00 96.06 224 VAL A O 1
ATOM 1663 N N . GLY A 1 225 ? -3.872 -4.323 -9.037 1.00 96.00 225 GLY A N 1
ATOM 1664 C CA . GLY A 1 225 ? -3.390 -5.581 -8.455 1.00 96.00 225 GLY A CA 1
ATOM 1665 C C . GLY A 1 225 ? -2.946 -5.452 -6.995 1.00 96.00 225 GLY A C 1
ATOM 1666 O O . GLY A 1 225 ? -3.221 -6.326 -6.175 1.00 96.00 225 GLY A O 1
ATOM 1667 N N . THR A 1 226 ? -2.352 -4.312 -6.630 1.00 93.50 226 THR A N 1
ATOM 1668 C CA . THR A 1 226 ? -1.892 -4.020 -5.256 1.00 93.50 226 THR A CA 1
ATOM 1669 C C . THR A 1 226 ? -3.026 -4.055 -4.218 1.00 93.50 226 THR A C 1
ATOM 1671 O O . THR A 1 226 ? -2.793 -4.327 -3.036 1.00 93.50 226 THR A O 1
ATOM 1674 N N . THR A 1 227 ? -4.274 -3.834 -4.643 1.00 94.69 227 THR A N 1
ATOM 1675 C CA . THR A 1 227 ? -5.447 -3.755 -3.754 1.00 94.69 227 THR A CA 1
ATOM 1676 C C . THR A 1 227 ? -5.803 -5.087 -3.088 1.00 94.69 227 THR A C 1
ATOM 1678 O O . THR A 1 227 ? -6.396 -5.083 -2.007 1.00 94.69 227 THR A O 1
ATOM 1681 N N . VAL A 1 228 ? -5.358 -6.215 -3.659 1.00 93.62 228 VAL A N 1
ATOM 1682 C CA . VAL A 1 228 ? -5.582 -7.565 -3.115 1.00 93.62 228 VAL A CA 1
ATOM 1683 C C . VAL A 1 228 ? -5.055 -7.697 -1.686 1.00 93.62 228 VAL A C 1
ATOM 1685 O O . VAL A 1 228 ? -5.702 -8.319 -0.849 1.00 93.62 228 VAL A O 1
ATOM 1688 N N . THR A 1 229 ? -3.932 -7.057 -1.361 1.00 89.06 229 THR A N 1
ATOM 1689 C CA . THR A 1 229 ? -3.334 -7.119 -0.016 1.00 89.06 229 THR A CA 1
ATOM 1690 C C . THR A 1 229 ? -4.252 -6.545 1.066 1.00 89.06 229 THR A C 1
ATOM 1692 O O . THR A 1 229 ? -4.445 -7.159 2.115 1.00 89.06 229 THR A O 1
ATOM 1695 N N . ALA A 1 230 ? -4.877 -5.397 0.795 1.00 88.19 230 ALA A N 1
ATOM 1696 C CA . ALA A 1 230 ? -5.826 -4.764 1.704 1.00 88.19 230 ALA A CA 1
ATOM 1697 C C . ALA A 1 230 ? -7.109 -5.591 1.839 1.00 88.19 230 ALA A C 1
ATOM 1699 O O . ALA A 1 230 ? -7.654 -5.710 2.935 1.00 88.19 230 ALA A O 1
ATOM 1700 N N . PHE A 1 231 ? -7.569 -6.186 0.733 1.00 89.81 231 PHE A N 1
ATOM 1701 C CA . PHE A 1 231 ? -8.724 -7.076 0.739 1.00 89.81 231 PHE A CA 1
ATOM 1702 C C . PHE A 1 231 ? -8.478 -8.296 1.634 1.00 89.81 231 PHE A C 1
ATOM 1704 O O . PHE A 1 231 ? -9.269 -8.546 2.545 1.00 89.81 231 PHE A O 1
ATOM 1711 N N . LEU A 1 232 ? -7.346 -8.984 1.446 1.00 87.06 232 LEU A N 1
ATOM 1712 C CA . LEU A 1 232 ? -6.935 -10.123 2.272 1.00 87.06 232 LEU A CA 1
ATOM 1713 C C . LEU A 1 232 ? -6.809 -9.739 3.754 1.00 87.06 232 LEU A C 1
ATOM 1715 O O . LEU A 1 232 ? -7.313 -10.457 4.612 1.00 87.06 232 LEU A O 1
ATOM 1719 N N . ALA A 1 233 ? -6.220 -8.580 4.060 1.00 81.88 233 ALA A N 1
ATOM 1720 C CA . ALA A 1 233 ? -6.098 -8.086 5.434 1.00 81.88 233 ALA A CA 1
ATOM 1721 C C . ALA A 1 233 ? -7.441 -7.719 6.095 1.00 81.88 233 ALA A C 1
ATOM 1723 O O . ALA A 1 233 ? -7.512 -7.604 7.315 1.00 81.88 233 ALA A O 1
ATOM 1724 N N . SER A 1 234 ? -8.503 -7.519 5.310 1.00 89.88 234 SER A N 1
ATOM 1725 C CA . SER A 1 234 ? -9.845 -7.219 5.821 1.00 89.88 234 SER A CA 1
ATOM 1726 C C . SER A 1 234 ? -10.732 -8.454 6.024 1.00 89.88 234 SER A C 1
ATOM 1728 O O . SER A 1 234 ? -11.861 -8.331 6.514 1.00 89.88 234 SER A O 1
ATOM 1730 N N . LEU A 1 235 ? -10.250 -9.650 5.663 1.00 86.44 235 LEU A N 1
ATOM 1731 C CA . LEU A 1 235 ? -10.968 -10.900 5.906 1.00 86.44 235 LEU A CA 1
ATOM 1732 C C . LEU A 1 235 ? -11.148 -11.102 7.417 1.00 86.44 235 LEU A C 1
ATOM 1734 O O . LEU A 1 235 ? -10.193 -11.041 8.182 1.00 86.44 235 LEU A O 1
ATOM 1738 N N . GLY A 1 236 ? -12.396 -11.288 7.851 1.00 82.69 236 GLY A N 1
ATOM 1739 C CA . GLY A 1 236 ? -12.744 -11.389 9.276 1.00 82.69 236 GLY A CA 1
ATOM 1740 C C . GLY A 1 236 ? -12.741 -10.064 10.054 1.00 82.69 236 GLY A C 1
ATOM 1741 O O . GLY A 1 236 ? -13.028 -10.073 11.244 1.00 82.69 236 GLY A O 1
ATOM 1742 N N . ALA A 1 237 ? -12.469 -8.922 9.414 1.00 86.62 237 ALA A N 1
ATOM 1743 C CA . ALA A 1 237 ? -12.433 -7.624 10.088 1.00 86.62 237 ALA A CA 1
ATOM 1744 C C . ALA A 1 237 ? -13.831 -6.994 10.287 1.00 86.62 237 ALA A C 1
ATOM 1746 O O . ALA A 1 237 ? -14.805 -7.357 9.610 1.00 86.62 237 ALA A O 1
ATOM 1747 N N . LYS A 1 238 ? -13.909 -5.994 11.179 1.00 86.81 238 LYS A N 1
ATOM 1748 C CA . LYS A 1 238 ? -15.109 -5.178 11.444 1.00 86.81 238 LYS A CA 1
ATOM 1749 C C . LYS A 1 238 ? -15.595 -4.441 10.178 1.00 86.81 238 LYS A C 1
ATOM 1751 O O . LYS A 1 238 ? -14.780 -4.153 9.290 1.00 86.81 238 LYS A O 1
ATOM 1756 N N . PRO A 1 239 ? -16.886 -4.051 10.085 1.00 90.25 239 PRO A N 1
ATOM 1757 C CA . PRO A 1 239 ? -17.455 -3.425 8.884 1.00 90.25 239 PRO A CA 1
ATOM 1758 C C . PRO A 1 239 ? -16.657 -2.226 8.354 1.00 90.25 239 PRO A C 1
ATOM 1760 O O . PRO A 1 239 ? -16.360 -2.160 7.164 1.00 90.25 239 PRO A O 1
ATOM 1763 N N . ASN A 1 240 ? -16.218 -1.311 9.224 1.00 88.75 240 ASN A N 1
ATOM 1764 C CA . ASN A 1 240 ? -15.439 -0.142 8.797 1.00 88.75 240 ASN A CA 1
ATOM 1765 C C . ASN A 1 240 ? -14.051 -0.495 8.239 1.00 88.75 240 ASN A C 1
ATOM 1767 O O . ASN A 1 240 ? -13.588 0.163 7.307 1.00 88.75 240 ASN A O 1
ATOM 1771 N N . ALA A 1 241 ? -13.402 -1.546 8.743 1.00 88.19 241 ALA A N 1
ATOM 1772 C CA . ALA A 1 241 ? -12.117 -2.009 8.219 1.00 88.19 241 ALA A CA 1
ATOM 1773 C C . ALA A 1 241 ? -12.282 -2.635 6.825 1.00 88.19 241 ALA A C 1
ATOM 1775 O O . ALA A 1 241 ? -11.522 -2.323 5.907 1.00 88.19 241 ALA A O 1
ATOM 1776 N N . LYS A 1 242 ? -13.348 -3.426 6.631 1.00 94.50 242 LYS A N 1
ATOM 1777 C CA . LYS A 1 242 ? -13.758 -3.915 5.306 1.00 94.50 242 LYS A CA 1
ATOM 1778 C C . LYS A 1 242 ? -14.038 -2.754 4.354 1.00 94.50 242 LYS A C 1
ATOM 1780 O O . LYS A 1 242 ? -13.486 -2.726 3.258 1.00 94.50 242 LYS A O 1
ATOM 1785 N N . ARG A 1 243 ? -14.813 -1.746 4.776 1.00 94.94 243 ARG A N 1
ATOM 1786 C CA . ARG A 1 243 ? -15.079 -0.531 3.978 1.00 94.94 243 ARG A CA 1
ATOM 1787 C C . ARG A 1 243 ? -13.790 0.173 3.557 1.00 94.94 243 ARG A C 1
ATOM 1789 O O . ARG A 1 243 ? -13.679 0.562 2.401 1.00 94.94 243 ARG A O 1
ATOM 1796 N N . ALA A 1 244 ? -12.800 0.292 4.442 1.00 93.69 244 ALA A N 1
ATOM 1797 C CA . ALA A 1 244 ? -11.506 0.878 4.095 1.00 93.69 244 ALA A CA 1
ATOM 1798 C C . ALA A 1 244 ? -10.769 0.065 3.007 1.00 93.69 244 ALA A C 1
ATOM 1800 O O . ALA A 1 244 ? -10.272 0.643 2.040 1.00 93.69 244 ALA A O 1
ATOM 1801 N N . ALA A 1 245 ? -10.759 -1.268 3.097 1.00 94.94 245 ALA A N 1
ATOM 1802 C CA . ALA A 1 245 ? -10.169 -2.127 2.066 1.00 94.94 245 ALA A CA 1
ATOM 1803 C C . ALA A 1 245 ? -10.911 -2.046 0.715 1.00 94.94 245 ALA A C 1
ATOM 1805 O O . ALA A 1 245 ? -10.285 -1.913 -0.343 1.00 94.94 245 ALA A O 1
ATOM 1806 N N . PHE A 1 246 ? -12.247 -2.048 0.736 1.00 95.38 246 PHE A N 1
ATOM 1807 C CA . PHE A 1 246 ? -13.058 -1.839 -0.468 1.00 95.38 246 PHE A CA 1
ATOM 1808 C C . PHE A 1 246 ? -12.830 -0.456 -1.078 1.00 95.38 246 PHE A C 1
ATOM 1810 O O . PHE A 1 246 ? -12.768 -0.333 -2.299 1.00 95.38 246 PHE A O 1
ATOM 1817 N N . ALA A 1 247 ? -12.637 0.577 -0.256 1.00 94.81 247 ALA A N 1
ATOM 1818 C CA . ALA A 1 247 ? -12.328 1.914 -0.739 1.00 94.81 247 ALA A CA 1
ATOM 1819 C C . ALA A 1 247 ? -11.036 1.938 -1.554 1.00 94.81 247 ALA A C 1
ATOM 1821 O O . ALA A 1 247 ? -11.020 2.498 -2.647 1.00 94.81 247 ALA A O 1
ATOM 1822 N N . HIS A 1 248 ? -9.977 1.290 -1.056 1.00 95.31 248 HIS A N 1
ATOM 1823 C CA . HIS A 1 248 ? -8.713 1.173 -1.779 1.00 95.31 248 HIS A CA 1
ATOM 1824 C C . HIS A 1 248 ? -8.906 0.507 -3.152 1.00 95.31 248 HIS A C 1
ATOM 1826 O O . HIS A 1 248 ? -8.389 0.994 -4.158 1.00 95.31 248 HIS A O 1
ATOM 1832 N N . THR A 1 249 ? -9.715 -0.553 -3.210 1.00 95.12 249 THR A N 1
ATOM 1833 C CA . THR A 1 249 ? -10.055 -1.246 -4.464 1.00 95.12 249 THR A CA 1
ATOM 1834 C C . THR A 1 249 ? -10.810 -0.327 -5.428 1.00 95.12 249 THR A C 1
ATOM 1836 O O . THR A 1 249 ? -10.408 -0.166 -6.579 1.00 95.12 249 THR A O 1
ATOM 1839 N N . LEU A 1 250 ? -11.874 0.329 -4.956 1.00 94.94 250 LEU A N 1
ATOM 1840 C CA . LEU A 1 250 ? -12.718 1.203 -5.774 1.00 94.94 250 LEU A CA 1
ATOM 1841 C C . LEU A 1 250 ? -11.957 2.421 -6.306 1.00 94.94 250 LEU A C 1
ATOM 1843 O O . LEU A 1 250 ? -12.090 2.749 -7.480 1.00 94.94 250 LEU A O 1
ATOM 1847 N N . ILE A 1 251 ? -11.136 3.069 -5.475 1.00 94.50 251 ILE A N 1
ATOM 1848 C CA . ILE A 1 251 ? -10.328 4.234 -5.868 1.00 94.50 251 ILE A CA 1
ATOM 1849 C C . ILE A 1 251 ? -9.387 3.878 -7.025 1.00 94.50 251 ILE A C 1
ATOM 1851 O O . ILE A 1 251 ? -9.298 4.626 -8.001 1.00 94.50 251 ILE A O 1
ATOM 1855 N N . ASN A 1 252 ? -8.697 2.736 -6.942 1.00 95.94 252 ASN A N 1
ATOM 1856 C CA . ASN A 1 252 ? -7.782 2.299 -7.997 1.00 95.94 252 ASN A CA 1
ATOM 1857 C C . ASN A 1 252 ? -8.530 1.838 -9.252 1.00 95.94 252 ASN A C 1
ATOM 1859 O O . ASN A 1 252 ? -8.133 2.194 -10.360 1.00 95.94 252 ASN A O 1
ATOM 1863 N N . LEU A 1 253 ? -9.639 1.109 -9.092 1.00 96.19 253 LEU A N 1
ATOM 1864 C CA . LEU A 1 253 ? -10.441 0.636 -10.218 1.00 96.19 253 LEU A CA 1
ATOM 1865 C C . LEU A 1 253 ? -11.055 1.800 -11.004 1.00 96.19 253 LEU A C 1
ATOM 1867 O O . LEU A 1 253 ? -10.911 1.854 -12.222 1.00 96.19 253 LEU A O 1
ATOM 1871 N N . ILE A 1 254 ? -11.683 2.762 -10.317 1.00 95.62 254 ILE A N 1
ATOM 1872 C CA . ILE A 1 254 ? -12.211 3.978 -10.951 1.00 95.62 254 ILE A CA 1
ATOM 1873 C C . ILE A 1 254 ? -11.073 4.725 -11.649 1.00 95.62 254 ILE A C 1
ATOM 1875 O O . ILE A 1 254 ? -11.235 5.124 -12.801 1.00 95.62 254 ILE A O 1
ATOM 1879 N N . GLY A 1 255 ? -9.916 4.835 -10.984 1.00 96.06 255 GLY A N 1
ATOM 1880 C CA . GLY A 1 255 ? -8.685 5.397 -11.533 1.00 96.06 255 GLY A CA 1
ATOM 1881 C C . GLY A 1 255 ? -8.327 4.850 -12.908 1.00 96.06 255 GLY A C 1
ATOM 1882 O O . GLY A 1 255 ? -8.203 5.586 -13.888 1.00 96.06 255 GLY A O 1
ATOM 1883 N N . VAL A 1 256 ? -8.203 3.530 -12.991 1.00 97.31 256 VAL A N 1
ATOM 1884 C CA . VAL A 1 256 ? -7.877 2.841 -14.239 1.00 97.31 256 VAL A CA 1
ATOM 1885 C C . VAL A 1 256 ? -8.981 3.001 -15.281 1.00 97.31 256 VAL A C 1
ATOM 1887 O O . VAL A 1 256 ? -8.676 3.238 -16.449 1.00 97.31 256 VAL A O 1
ATOM 1890 N N . LEU A 1 257 ? -10.255 2.925 -14.892 1.00 96.81 257 LEU A N 1
ATOM 1891 C CA . LEU A 1 257 ? -11.377 3.063 -15.826 1.00 96.81 257 LEU A CA 1
ATOM 1892 C C . LEU A 1 257 ? -11.379 4.425 -16.533 1.00 96.81 257 LEU A C 1
ATOM 1894 O O . LEU A 1 257 ? -11.502 4.479 -17.760 1.00 96.81 257 LEU A O 1
ATOM 1898 N N . TRP A 1 258 ? -11.202 5.529 -15.800 1.00 96.38 258 TRP A N 1
ATOM 1899 C CA . TRP A 1 258 ? -11.215 6.849 -16.435 1.00 96.38 258 TRP A CA 1
ATOM 1900 C C . TRP A 1 258 ? -9.953 7.090 -17.273 1.00 96.38 258 TRP A C 1
ATOM 1902 O O . TRP A 1 258 ? -10.069 7.588 -18.392 1.00 96.38 258 TRP A O 1
ATOM 1912 N N . VAL A 1 259 ? -8.766 6.672 -16.809 1.00 97.69 259 VAL A N 1
ATOM 1913 C CA . VAL A 1 259 ? -7.524 6.857 -17.583 1.00 97.69 259 VAL A CA 1
ATOM 1914 C C . VAL A 1 259 ? -7.503 6.016 -18.847 1.00 97.69 259 VAL A C 1
ATOM 1916 O O . VAL A 1 259 ? -7.133 6.524 -19.905 1.00 97.69 259 VAL A O 1
ATOM 1919 N N . THR A 1 260 ? -7.940 4.758 -18.782 1.00 97.19 260 THR A N 1
ATOM 1920 C CA . THR A 1 260 ? -8.010 3.906 -19.978 1.00 97.19 260 THR A CA 1
ATOM 1921 C C . THR A 1 260 ? -8.983 4.475 -21.013 1.00 97.19 260 THR A C 1
ATOM 1923 O O . THR A 1 260 ? -8.686 4.445 -22.206 1.00 97.19 260 THR A O 1
ATOM 1926 N N . SER A 1 261 ? -10.090 5.085 -20.577 1.00 97.00 261 SER A N 1
ATOM 1927 C CA . SER A 1 261 ? -11.059 5.747 -21.466 1.00 97.00 261 SER A CA 1
ATOM 1928 C C . SER A 1 261 ? -10.455 6.919 -22.256 1.00 97.00 261 SER A C 1
ATOM 1930 O O . SER A 1 261 ? -10.870 7.182 -23.383 1.00 97.00 261 SER A O 1
ATOM 1932 N N . ILE A 1 262 ? -9.441 7.601 -21.707 1.00 97.19 262 ILE A N 1
ATOM 1933 C CA . ILE A 1 262 ? -8.752 8.732 -22.355 1.00 97.19 262 ILE A CA 1
ATOM 1934 C C . ILE A 1 262 ? -7.282 8.438 -22.691 1.00 97.19 262 ILE A C 1
ATOM 1936 O O . ILE A 1 262 ? -6.492 9.361 -22.896 1.00 97.19 262 ILE A O 1
ATOM 1940 N N . PHE A 1 263 ? -6.899 7.163 -22.777 1.00 97.69 263 PHE A N 1
ATOM 1941 C CA . PHE A 1 263 ? -5.501 6.717 -22.767 1.00 97.69 263 PHE A CA 1
ATOM 1942 C C . PHE A 1 263 ? -4.598 7.415 -23.795 1.00 97.69 263 PHE A C 1
ATOM 1944 O O . PHE A 1 263 ? -3.477 7.809 -23.486 1.00 97.69 263 PHE A O 1
ATOM 1951 N N . ARG A 1 264 ? -5.099 7.649 -25.015 1.00 95.88 264 ARG A N 1
ATOM 1952 C CA . ARG A 1 264 ? -4.341 8.351 -26.067 1.00 95.88 264 ARG A CA 1
ATOM 1953 C C . ARG A 1 264 ? -4.021 9.802 -25.695 1.00 95.88 264 ARG A C 1
ATOM 1955 O O . ARG A 1 264 ? -2.928 10.276 -25.992 1.00 95.88 264 ARG A O 1
ATOM 1962 N N . PHE A 1 265 ? -4.963 10.511 -25.073 1.00 97.12 265 PHE A N 1
ATOM 1963 C CA . PHE A 1 265 ? -4.746 11.880 -24.595 1.00 97.12 265 PHE A CA 1
ATOM 1964 C C . PHE A 1 265 ? -3.821 11.892 -23.384 1.00 97.12 265 PHE A C 1
ATOM 1966 O O . PHE A 1 265 ? -2.940 12.741 -23.303 1.00 97.12 265 PHE A O 1
ATOM 1973 N N . TYR A 1 266 ? -3.979 10.911 -22.497 1.00 97.19 266 TYR A N 1
ATOM 1974 C CA . TYR A 1 266 ? -3.110 10.725 -21.347 1.00 97.19 266 TYR A CA 1
ATOM 1975 C C . TYR A 1 266 ? -1.643 10.520 -21.764 1.00 97.19 266 TYR A C 1
ATOM 1977 O O . TYR A 1 266 ? -0.783 11.268 -21.314 1.00 97.19 266 TYR A O 1
ATOM 1985 N N . LEU A 1 267 ? -1.353 9.623 -22.714 1.00 96.44 267 LEU A N 1
ATOM 1986 C CA . LEU A 1 267 ? 0.007 9.435 -23.241 1.00 96.44 267 LEU A CA 1
ATOM 1987 C C . LEU A 1 267 ? 0.584 10.712 -23.870 1.00 96.44 267 LEU A C 1
ATOM 1989 O O . LEU A 1 267 ? 1.726 11.075 -23.602 1.00 96.44 267 LEU A O 1
ATOM 1993 N N . LYS A 1 268 ? -0.209 11.431 -24.677 1.00 95.88 268 LYS A N 1
ATOM 1994 C CA . LYS A 1 268 ? 0.219 12.722 -25.247 1.00 95.88 268 LYS A CA 1
ATOM 1995 C C . LYS A 1 268 ? 0.532 13.752 -24.163 1.00 95.88 268 LYS A C 1
ATOM 1997 O O . LYS A 1 268 ? 1.457 14.538 -24.328 1.00 95.88 268 LYS A O 1
ATOM 2002 N N . PHE A 1 269 ? -0.236 13.758 -23.076 1.00 96.56 269 PHE A N 1
ATOM 2003 C CA . PHE A 1 269 ? -0.003 14.641 -21.942 1.00 96.56 269 PHE A CA 1
ATOM 2004 C C . PHE A 1 269 ? 1.307 14.301 -21.218 1.00 96.56 269 PHE A C 1
ATOM 2006 O O . PHE A 1 269 ? 2.083 15.214 -20.937 1.00 96.56 269 PHE A O 1
ATOM 2013 N N . LEU A 1 270 ? 1.588 13.012 -20.988 1.00 96.69 270 LEU A N 1
ATOM 2014 C CA . LEU A 1 270 ? 2.820 12.544 -20.339 1.00 96.69 270 LEU A CA 1
ATOM 2015 C C . LEU A 1 270 ? 4.093 12.961 -21.088 1.00 96.69 270 LEU A C 1
ATOM 2017 O O . LEU A 1 270 ? 5.069 13.352 -20.448 1.00 96.69 270 LEU A O 1
ATOM 2021 N N . ASN A 1 271 ? 4.059 12.968 -22.424 1.00 93.00 271 ASN A N 1
ATOM 2022 C CA . ASN A 1 271 ? 5.198 13.371 -23.258 1.00 93.00 271 ASN A CA 1
ATOM 2023 C C . ASN A 1 271 ? 5.658 14.826 -23.031 1.00 93.00 271 ASN A C 1
ATOM 2025 O O . ASN A 1 271 ? 6.759 15.177 -23.441 1.00 93.00 271 ASN A O 1
ATOM 2029 N N . ASN A 1 272 ? 4.854 15.676 -22.377 1.00 95.56 272 ASN A N 1
ATOM 2030 C CA . ASN A 1 272 ? 5.269 17.039 -22.019 1.00 95.56 272 ASN A CA 1
ATOM 2031 C C . ASN A 1 272 ? 6.193 17.092 -20.789 1.00 95.56 272 ASN A C 1
ATOM 2033 O O . ASN A 1 272 ? 6.765 18.143 -20.515 1.00 95.56 272 ASN A O 1
ATOM 2037 N N . PHE A 1 273 ? 6.314 15.999 -20.026 1.00 95.06 273 PHE A N 1
ATOM 2038 C CA . PHE A 1 273 ? 7.083 15.961 -18.777 1.00 95.06 273 PHE A CA 1
ATOM 2039 C C . PHE A 1 273 ? 8.404 15.212 -18.922 1.00 95.06 273 PHE A C 1
ATOM 2041 O O . PHE A 1 273 ? 9.427 15.674 -18.424 1.00 95.06 273 PHE A O 1
ATOM 2048 N N . VAL A 1 274 ? 8.380 14.047 -19.572 1.00 95.12 274 VAL A N 1
ATOM 2049 C CA . VAL A 1 274 ? 9.558 13.194 -19.754 1.00 95.12 274 VAL A CA 1
ATOM 2050 C C . VAL A 1 274 ? 9.493 12.549 -21.131 1.00 95.12 274 VAL A C 1
ATOM 2052 O O . VAL A 1 274 ? 8.466 11.979 -21.493 1.00 95.12 274 VAL A O 1
ATOM 2055 N N . ASP A 1 275 ? 10.594 12.610 -21.878 1.00 93.62 275 ASP A N 1
ATOM 2056 C CA . ASP A 1 275 ? 10.712 11.917 -23.159 1.00 93.62 275 ASP A CA 1
ATOM 2057 C C . ASP A 1 275 ? 10.904 10.399 -22.948 1.00 93.62 275 ASP A C 1
ATOM 2059 O O . ASP A 1 275 ? 11.933 9.981 -22.400 1.00 93.62 275 ASP A O 1
ATOM 2063 N N . PRO A 1 276 ? 9.954 9.549 -23.384 1.00 93.62 276 PRO A N 1
ATOM 2064 C CA . PRO A 1 276 ? 10.068 8.104 -23.229 1.00 93.62 276 PRO A CA 1
ATOM 2065 C C . PRO A 1 276 ? 11.137 7.472 -24.130 1.00 93.62 276 PRO A C 1
ATOM 2067 O O . PRO A 1 276 ? 11.538 6.340 -23.860 1.00 93.62 276 PRO A O 1
ATOM 2070 N N . VAL A 1 277 ? 11.612 8.163 -25.177 1.00 90.62 277 VAL A N 1
ATOM 2071 C CA . VAL A 1 277 ? 12.634 7.628 -26.092 1.00 90.62 277 VAL A CA 1
ATOM 2072 C C . VAL A 1 277 ? 13.998 7.585 -25.410 1.00 90.62 277 VAL A C 1
ATOM 2074 O O . VAL A 1 277 ? 14.656 6.545 -25.414 1.00 90.62 277 VAL A O 1
ATOM 2077 N N . HIS A 1 278 ? 14.416 8.688 -24.787 1.00 90.00 278 HIS A N 1
ATOM 2078 C CA . HIS A 1 278 ? 15.710 8.765 -24.105 1.00 90.00 278 HIS A CA 1
ATOM 2079 C C . HIS A 1 278 ? 15.650 8.392 -22.618 1.00 90.00 278 HIS A C 1
ATOM 2081 O O . HIS A 1 278 ? 16.662 7.981 -22.046 1.00 90.00 278 HIS A O 1
ATOM 2087 N N . HIS A 1 279 ? 14.478 8.489 -21.985 1.00 93.31 279 HIS A N 1
ATOM 2088 C CA . HIS A 1 279 ? 14.322 8.309 -20.541 1.00 93.31 279 HIS A CA 1
ATOM 2089 C C . HIS A 1 279 ? 13.162 7.370 -20.175 1.00 93.31 279 HIS A C 1
ATOM 2091 O O . HIS A 1 279 ? 12.377 7.669 -19.277 1.00 93.31 279 HIS A O 1
ATOM 2097 N N . MET A 1 280 ? 13.084 6.201 -20.828 1.00 94.50 280 MET A N 1
ATOM 2098 C CA . MET A 1 280 ? 12.016 5.197 -20.656 1.00 94.50 280 MET A CA 1
ATOM 2099 C C . MET A 1 280 ? 11.624 4.943 -19.190 1.00 94.50 280 MET A C 1
ATOM 2101 O O . MET A 1 280 ? 10.458 5.078 -18.830 1.00 94.50 280 MET A O 1
ATOM 2105 N N . GLY A 1 281 ? 12.589 4.621 -18.320 1.00 94.38 281 GLY A N 1
ATOM 2106 C CA . GLY A 1 281 ? 12.308 4.346 -16.908 1.00 94.38 281 GLY A CA 1
ATOM 2107 C C . GLY A 1 281 ? 11.665 5.540 -16.195 1.00 94.38 281 GLY A C 1
ATOM 2108 O O . GLY A 1 281 ? 10.632 5.394 -15.542 1.00 94.38 281 GLY A O 1
ATOM 2109 N N . ALA A 1 282 ? 12.230 6.739 -16.362 1.00 96.00 282 ALA A N 1
ATOM 2110 C CA . ALA A 1 282 ? 11.687 7.959 -15.766 1.00 96.00 282 ALA A CA 1
ATOM 2111 C C . ALA A 1 282 ? 10.312 8.325 -16.349 1.00 96.00 282 ALA A C 1
ATOM 2113 O O . ALA A 1 282 ? 9.454 8.808 -15.617 1.00 96.00 282 ALA A O 1
ATOM 2114 N N . ALA A 1 283 ? 10.064 8.048 -17.633 1.00 97.38 283 ALA A N 1
ATOM 2115 C CA . ALA A 1 283 ? 8.761 8.256 -18.259 1.00 97.38 283 ALA A CA 1
ATOM 2116 C C . ALA A 1 283 ? 7.687 7.307 -17.696 1.00 97.38 283 ALA A C 1
ATOM 2118 O O . ALA A 1 283 ? 6.531 7.709 -17.550 1.00 97.38 283 ALA A O 1
ATOM 2119 N N . ILE A 1 284 ? 8.059 6.071 -17.339 1.00 97.69 284 ILE A N 1
ATOM 2120 C CA . ILE A 1 284 ? 7.185 5.109 -16.644 1.00 97.69 284 ILE A CA 1
ATOM 2121 C C . ILE A 1 284 ? 6.906 5.578 -15.208 1.00 97.69 284 ILE A C 1
ATOM 2123 O O . ILE A 1 284 ? 5.750 5.603 -14.783 1.00 97.69 284 ILE A O 1
ATOM 2127 N N . ALA A 1 285 ? 7.935 6.016 -14.472 1.00 96.94 285 ALA A N 1
ATOM 2128 C CA . ALA A 1 285 ? 7.773 6.569 -13.124 1.00 96.94 285 ALA A CA 1
ATOM 2129 C C . ALA A 1 285 ? 6.889 7.832 -13.124 1.00 96.94 285 ALA A C 1
ATOM 2131 O O . ALA A 1 285 ? 5.985 7.962 -12.298 1.00 96.94 285 ALA A O 1
ATOM 2132 N N . ALA A 1 286 ? 7.082 8.729 -14.096 1.00 97.62 286 ALA A N 1
ATOM 2133 C CA . ALA A 1 286 ? 6.254 9.915 -14.285 1.00 97.62 286 ALA A CA 1
ATOM 2134 C C . ALA A 1 286 ? 4.799 9.556 -14.610 1.00 97.62 286 ALA A C 1
ATOM 2136 O O . ALA A 1 286 ? 3.890 10.155 -14.033 1.00 97.62 286 ALA A O 1
ATOM 2137 N N . ALA A 1 287 ? 4.565 8.553 -15.465 1.00 98.00 287 ALA A N 1
ATOM 2138 C CA . ALA A 1 287 ? 3.225 8.033 -15.719 1.00 98.00 287 ALA A CA 1
ATOM 2139 C C . ALA A 1 287 ? 2.562 7.570 -14.413 1.00 98.00 287 ALA A C 1
ATOM 2141 O O . ALA A 1 287 ? 1.463 8.014 -14.080 1.00 98.00 287 ALA A O 1
ATOM 2142 N N . HIS A 1 288 ? 3.263 6.765 -13.610 1.00 97.56 288 HIS A N 1
ATOM 2143 C CA . HIS A 1 288 ? 2.751 6.283 -12.325 1.00 97.56 288 HIS A CA 1
ATOM 2144 C C . HIS A 1 288 ? 2.406 7.420 -11.351 1.00 97.56 288 HIS A C 1
ATOM 2146 O O . HIS A 1 288 ? 1.335 7.407 -10.735 1.00 97.56 288 HIS A O 1
ATOM 2152 N N . THR A 1 289 ? 3.282 8.423 -11.237 1.00 97.75 289 THR A N 1
ATOM 2153 C CA . THR A 1 289 ? 3.068 9.608 -10.395 1.00 97.75 289 THR A CA 1
ATOM 2154 C C . THR A 1 289 ? 1.880 10.439 -10.868 1.00 97.75 289 THR A C 1
ATOM 2156 O O . THR A 1 289 ? 0.985 10.729 -10.074 1.00 97.75 289 THR A O 1
ATOM 2159 N N . ILE A 1 290 ? 1.836 10.798 -12.153 1.00 98.00 290 ILE A N 1
ATOM 2160 C CA . ILE A 1 290 ? 0.773 11.636 -12.718 1.00 98.00 290 ILE A CA 1
ATOM 2161 C C . ILE A 1 290 ? -0.573 10.916 -12.623 1.00 98.00 290 ILE A C 1
ATOM 2163 O O . ILE A 1 290 ? -1.550 11.534 -12.213 1.00 98.00 290 ILE A O 1
ATOM 2167 N N . PHE A 1 291 ? -0.621 9.610 -12.908 1.00 97.75 291 PHE A N 1
ATOM 2168 C CA . PHE A 1 291 ? -1.821 8.791 -12.721 1.00 97.75 291 PHE A CA 1
ATOM 2169 C C . PHE A 1 291 ? -2.384 8.929 -11.301 1.00 97.75 291 PHE A C 1
ATOM 2171 O O . PHE A 1 291 ? -3.540 9.312 -11.127 1.00 97.75 291 PHE A O 1
ATOM 2178 N N . ASN A 1 292 ? -1.564 8.656 -10.281 1.00 97.50 292 ASN A N 1
ATOM 2179 C CA . ASN A 1 292 ? -2.024 8.646 -8.894 1.00 97.50 292 ASN A CA 1
ATOM 2180 C C . ASN A 1 292 ? -2.387 10.042 -8.383 1.00 97.50 292 ASN A C 1
ATOM 2182 O O . ASN A 1 292 ? -3.401 10.194 -7.703 1.00 97.50 292 ASN A O 1
ATOM 2186 N N . ILE A 1 293 ? -1.615 11.071 -8.745 1.00 97.62 293 ILE A N 1
ATOM 2187 C CA . ILE A 1 293 ? -1.933 12.459 -8.387 1.00 97.62 293 ILE A CA 1
ATOM 2188 C C . ILE A 1 293 ? -3.256 12.882 -9.027 1.00 97.62 293 ILE A C 1
ATOM 2190 O O . ILE A 1 293 ? -4.142 13.372 -8.325 1.00 97.62 293 ILE A O 1
ATOM 2194 N N . SER A 1 294 ? -3.430 12.661 -10.334 1.00 96.62 294 SER A N 1
ATOM 2195 C CA . SER A 1 294 ? -4.679 12.987 -11.024 1.00 96.62 294 SER A CA 1
ATOM 2196 C C . SER A 1 294 ? -5.858 12.216 -10.438 1.00 96.62 294 SER A C 1
ATOM 2198 O O . SER A 1 294 ? -6.914 12.806 -10.221 1.00 96.62 294 SER A O 1
ATOM 2200 N N . ASN A 1 295 ? -5.677 10.933 -10.112 1.00 95.88 295 ASN A N 1
ATOM 2201 C CA . ASN A 1 295 ? -6.733 10.120 -9.522 1.00 95.88 295 ASN A CA 1
ATOM 2202 C C . ASN A 1 295 ? -7.171 10.659 -8.151 1.00 95.88 295 ASN A C 1
ATOM 2204 O O . ASN A 1 295 ? -8.364 10.802 -7.893 1.00 95.88 295 ASN A O 1
ATOM 2208 N N . VAL A 1 296 ? -6.222 11.040 -7.290 1.00 95.62 296 VAL A N 1
ATOM 2209 C CA . VAL A 1 296 ? -6.539 11.656 -5.994 1.00 95.62 296 VAL A CA 1
ATOM 2210 C C . VAL A 1 296 ? -7.226 13.007 -6.172 1.00 95.62 296 VAL A C 1
ATOM 2212 O O . VAL A 1 296 ? -8.231 13.251 -5.507 1.00 95.62 296 VAL A O 1
ATOM 2215 N N . ILE A 1 297 ? -6.748 13.871 -7.072 1.00 95.62 297 ILE A N 1
ATOM 2216 C CA . ILE A 1 297 ? -7.372 15.180 -7.335 1.00 95.62 297 ILE A CA 1
ATOM 2217 C C . ILE A 1 297 ? -8.821 15.006 -7.803 1.00 95.62 297 ILE A C 1
ATOM 2219 O O . ILE A 1 297 ? -9.713 15.676 -7.285 1.00 95.62 297 ILE A O 1
ATOM 2223 N N . ILE A 1 298 ? -9.064 14.083 -8.737 1.00 94.50 298 ILE A N 1
ATOM 2224 C CA . ILE A 1 298 ? -10.394 13.827 -9.297 1.00 94.50 298 ILE A CA 1
ATOM 2225 C C . ILE A 1 298 ? -11.325 13.212 -8.252 1.00 94.50 298 ILE A C 1
ATOM 2227 O O . ILE A 1 298 ? -12.480 13.616 -8.172 1.00 94.50 298 ILE A O 1
ATOM 2231 N N . LEU A 1 299 ? -10.854 12.261 -7.438 1.00 92.00 299 LEU A N 1
ATOM 2232 C CA . LEU A 1 299 ? -11.711 11.519 -6.507 1.00 92.00 299 LEU A CA 1
ATOM 2233 C C . LEU A 1 299 ? -11.925 12.213 -5.159 1.00 92.00 299 LEU A C 1
ATOM 2235 O O . LEU A 1 299 ? -12.946 11.970 -4.515 1.00 92.00 299 LEU A O 1
ATOM 2239 N N . THR A 1 300 ? -11.021 13.099 -4.729 1.00 91.56 300 THR A N 1
ATOM 2240 C CA . THR A 1 300 ? -11.117 13.790 -3.427 1.00 91.56 300 THR A CA 1
ATOM 2241 C C . THR A 1 300 ? -12.455 14.528 -3.216 1.00 91.56 300 THR A C 1
ATOM 2243 O O . THR A 1 300 ? -13.045 14.379 -2.137 1.00 91.56 300 THR A O 1
ATOM 2246 N N . PRO A 1 301 ? -13.004 15.274 -4.200 1.00 90.56 301 PRO A N 1
ATOM 2247 C CA . PRO A 1 301 ? -14.328 15.896 -4.084 1.00 90.56 301 PRO A CA 1
ATOM 2248 C C . PRO A 1 301 ? -15.463 14.883 -3.864 1.00 90.56 301 PRO A C 1
ATOM 2250 O O . PRO A 1 301 ? -16.416 15.164 -3.136 1.00 90.56 301 PRO A O 1
ATOM 2253 N N . PHE A 1 302 ? -15.338 13.680 -4.428 1.00 90.12 302 PHE A N 1
ATOM 2254 C CA . PHE A 1 302 ? -16.360 12.632 -4.394 1.00 90.12 302 PHE A CA 1
ATOM 2255 C C . PHE A 1 302 ? -16.198 11.642 -3.233 1.00 90.12 302 PHE A C 1
ATOM 2257 O O . PHE A 1 302 ? -16.987 10.706 -3.118 1.00 90.12 302 PHE A O 1
ATOM 2264 N N . VAL A 1 303 ? -15.252 11.861 -2.313 1.00 85.38 303 VAL A N 1
ATOM 2265 C CA . VAL A 1 303 ? -15.048 10.994 -1.133 1.00 85.38 303 VAL A CA 1
ATOM 2266 C C . VAL A 1 303 ? -16.324 10.837 -0.300 1.00 85.38 303 VAL A C 1
ATOM 2268 O O . VAL A 1 303 ? -16.568 9.773 0.253 1.00 85.38 303 VAL A O 1
ATOM 2271 N N . GLY A 1 304 ? -17.179 11.865 -0.234 1.00 84.25 304 GLY A N 1
ATOM 2272 C CA . GLY A 1 304 ? -18.473 11.759 0.452 1.00 84.25 304 GLY A CA 1
ATOM 2273 C C . GLY A 1 304 ? -19.474 10.828 -0.247 1.00 84.25 304 GLY A C 1
ATOM 2274 O O . GLY A 1 304 ? -20.284 10.198 0.426 1.00 84.25 304 GLY A O 1
ATOM 2275 N N . LEU A 1 305 ? -19.422 10.721 -1.579 1.00 88.56 305 LEU A N 1
ATOM 2276 C CA . LEU A 1 305 ? -20.211 9.738 -2.332 1.00 88.56 305 LEU A CA 1
ATOM 2277 C C . LEU A 1 305 ? -19.626 8.338 -2.164 1.00 88.56 305 LEU A C 1
ATOM 2279 O O . LEU A 1 305 ? -20.381 7.386 -1.989 1.00 88.56 305 LEU A O 1
ATOM 2283 N N . LEU A 1 306 ? -18.294 8.230 -2.160 1.00 88.00 306 LEU A N 1
ATOM 2284 C CA . LEU A 1 306 ? -17.600 6.976 -1.892 1.00 88.00 306 LEU A CA 1
ATOM 2285 C C . LEU A 1 306 ? -17.974 6.428 -0.507 1.00 88.00 306 LEU A C 1
ATOM 2287 O O . LEU A 1 306 ? -18.310 5.259 -0.406 1.00 88.00 306 LEU A O 1
ATOM 2291 N N . ASP A 1 307 ? -18.011 7.272 0.528 1.00 81.94 307 ASP A N 1
ATOM 2292 C CA . ASP A 1 307 ? -18.453 6.905 1.885 1.00 81.94 307 ASP A CA 1
ATOM 2293 C C . ASP A 1 307 ? -19.857 6.267 1.868 1.00 81.94 307 ASP A C 1
ATOM 2295 O O . ASP A 1 307 ? -20.056 5.160 2.364 1.00 81.94 307 ASP A O 1
ATOM 2299 N N . LYS A 1 308 ? -20.821 6.895 1.178 1.00 87.38 308 LYS A N 1
ATOM 2300 C CA . LYS A 1 308 ? -22.185 6.355 1.021 1.00 87.38 308 LYS A CA 1
ATOM 2301 C C . LYS A 1 308 ? -22.219 5.036 0.245 1.00 87.38 308 LYS A C 1
ATOM 2303 O O . LYS A 1 308 ? -22.949 4.123 0.624 1.00 87.38 308 LYS A O 1
ATOM 2308 N N . LEU A 1 309 ? -21.438 4.927 -0.829 1.00 90.62 309 LEU A N 1
ATOM 2309 C CA . LEU A 1 309 ? -21.334 3.700 -1.617 1.00 90.62 309 LEU A CA 1
ATOM 2310 C C . LEU A 1 309 ? -20.739 2.553 -0.785 1.00 90.62 309 LEU A C 1
ATOM 2312 O O . LEU A 1 309 ? -21.209 1.424 -0.871 1.00 90.62 309 LEU A O 1
ATOM 2316 N N . LEU A 1 310 ? -19.744 2.838 0.056 1.00 91.00 310 LEU A N 1
ATOM 2317 C CA . LEU A 1 310 ? -19.127 1.849 0.940 1.00 91.00 310 LEU A CA 1
ATOM 2318 C C . LEU A 1 310 ? -20.098 1.344 2.012 1.00 91.00 310 LEU A C 1
ATOM 2320 O O . LEU A 1 310 ? -20.104 0.146 2.287 1.00 91.00 310 LEU A O 1
ATOM 2324 N N . LEU A 1 311 ? -20.938 2.223 2.572 1.00 86.62 311 LEU A N 1
ATOM 2325 C CA . LEU A 1 311 ? -22.027 1.833 3.482 1.00 86.62 311 LEU A CA 1
ATOM 2326 C C . LEU A 1 311 ? -23.049 0.912 2.795 1.00 86.62 311 LEU A C 1
ATOM 2328 O O . LEU A 1 311 ? -23.600 0.018 3.430 1.00 86.62 311 LEU A O 1
ATOM 2332 N N . TYR A 1 312 ? -23.285 1.113 1.496 1.00 89.88 312 TYR A N 1
ATOM 2333 C CA . TYR A 1 312 ? -24.178 0.267 0.706 1.00 89.88 312 TYR A CA 1
ATOM 2334 C C . TYR A 1 312 ? -23.566 -1.108 0.383 1.00 89.88 312 TYR A C 1
ATOM 2336 O O . TYR A 1 312 ? -24.254 -2.122 0.491 1.00 89.88 312 TYR A O 1
ATOM 2344 N N . ILE A 1 313 ? -22.282 -1.154 0.001 1.00 89.75 313 ILE A N 1
ATOM 2345 C CA . ILE A 1 313 ? -21.573 -2.398 -0.358 1.00 89.75 313 ILE A CA 1
ATOM 2346 C C . ILE A 1 313 ? -21.327 -3.269 0.877 1.00 89.75 313 ILE A C 1
ATOM 2348 O O . ILE A 1 313 ? -21.549 -4.478 0.842 1.00 89.75 313 ILE A O 1
ATOM 2352 N N . VAL A 1 314 ? -20.860 -2.661 1.968 1.00 89.81 314 VAL A N 1
ATOM 2353 C CA . VAL A 1 314 ? -20.594 -3.344 3.235 1.00 89.81 314 VAL A CA 1
ATOM 2354 C C . VAL A 1 314 ? -21.580 -2.813 4.260 1.00 89.81 314 VAL A C 1
ATOM 2356 O O . VAL A 1 314 ? -21.380 -1.735 4.829 1.00 89.81 314 VAL A O 1
ATOM 2359 N N . LYS A 1 315 ? -22.644 -3.581 4.490 1.00 85.69 315 LYS A N 1
ATOM 2360 C CA . LYS A 1 315 ? -23.641 -3.277 5.517 1.00 85.69 315 LYS A CA 1
ATOM 2361 C C . LYS A 1 315 ? -23.037 -3.438 6.910 1.00 85.69 315 LYS A C 1
ATOM 2363 O O . LYS A 1 315 ? -22.156 -4.275 7.116 1.00 85.69 315 LYS A O 1
ATOM 2368 N N . ASP A 1 316 ? -23.511 -2.626 7.847 1.00 79.94 316 ASP A N 1
ATOM 2369 C CA . ASP A 1 316 ? -23.249 -2.869 9.262 1.00 79.94 316 ASP A CA 1
ATOM 2370 C C . ASP A 1 316 ? -23.869 -4.217 9.639 1.00 79.94 316 ASP A C 1
ATOM 2372 O O . ASP A 1 316 ? -24.938 -4.582 9.148 1.00 79.94 316 ASP A O 1
ATOM 2376 N N . THR A 1 317 ? -23.162 -5.000 10.446 1.00 64.62 317 THR A N 1
ATOM 2377 C CA . THR A 1 317 ? -23.527 -6.393 10.727 1.00 64.62 317 THR A CA 1
ATOM 2378 C C . THR A 1 317 ? -24.646 -6.540 11.754 1.00 64.62 317 THR A C 1
ATOM 2380 O O . THR A 1 317 ? -24.877 -7.647 12.216 1.00 64.62 317 THR A O 1
ATOM 2383 N N . GLY A 1 318 ? -25.368 -5.475 12.115 1.00 48.69 318 GLY A N 1
ATOM 2384 C CA . GLY A 1 318 ? -26.450 -5.553 13.105 1.00 48.69 318 GLY A CA 1
ATOM 2385 C C . GLY A 1 318 ? -25.981 -5.876 14.529 1.00 48.69 318 GLY A C 1
ATOM 2386 O O . GLY A 1 318 ? -26.775 -5.776 15.455 1.00 48.69 318 GLY A O 1
ATOM 2387 N N . GLU A 1 319 ? -24.687 -6.145 14.735 1.00 47.16 319 GLU A N 1
ATOM 2388 C CA . GLU A 1 319 ? -23.974 -5.740 15.947 1.00 47.16 319 GLU A CA 1
ATOM 2389 C C . GLU A 1 319 ? -23.923 -4.207 15.956 1.00 47.16 319 GLU A C 1
ATOM 2391 O O . GLU A 1 319 ? -22.878 -3.578 15.779 1.00 47.16 319 GLU A O 1
ATOM 2396 N N . ASP A 1 320 ? -25.096 -3.586 16.081 1.00 42.41 320 ASP A N 1
ATOM 2397 C CA . ASP A 1 320 ? -25.162 -2.299 16.736 1.00 42.41 320 ASP A CA 1
ATOM 2398 C C . ASP A 1 320 ? -24.468 -2.529 18.077 1.00 42.41 320 ASP A C 1
ATOM 2400 O O . ASP A 1 320 ? -24.900 -3.363 18.872 1.00 42.41 320 ASP A O 1
ATOM 2404 N N . GLU A 1 321 ? -23.339 -1.854 18.302 1.00 50.22 321 GLU A N 1
ATOM 2405 C CA . GLU A 1 321 ? -22.876 -1.616 19.664 1.00 50.22 321 GLU A CA 1
ATOM 2406 C C . GLU A 1 321 ? -24.105 -1.064 20.388 1.00 50.22 321 GLU A C 1
ATOM 2408 O O . GLU A 1 321 ? -24.502 0.065 20.091 1.00 50.22 321 GLU A O 1
ATOM 2413 N N . GLN A 1 322 ? -24.783 -1.884 21.206 1.00 47.50 322 GLN A N 1
ATOM 2414 C CA . GLN A 1 322 ? -25.879 -1.431 22.050 1.00 47.50 322 GLN A CA 1
ATOM 2415 C C . GLN A 1 322 ? -25.302 -0.267 22.837 1.00 47.50 322 GLN A C 1
ATOM 2417 O O . GLN A 1 322 ? -24.455 -0.461 23.703 1.00 47.50 322 GLN A O 1
ATOM 2422 N N . ARG A 1 323 ? -25.673 0.950 22.432 1.00 62.50 323 ARG A N 1
ATOM 2423 C CA . ARG A 1 323 ? -25.109 2.153 23.019 1.00 62.50 323 ARG A CA 1
ATOM 2424 C C . ARG A 1 323 ? -25.815 2.390 24.328 1.00 62.50 323 ARG A C 1
ATOM 2426 O O . ARG A 1 323 ? -26.977 2.794 24.331 1.00 62.50 323 ARG A O 1
ATOM 2433 N N . VAL A 1 324 ? -25.117 2.127 25.416 1.00 69.56 324 VAL A N 1
ATOM 2434 C CA . VAL A 1 324 ? -25.655 2.292 26.764 1.00 69.56 324 VAL A CA 1
ATOM 2435 C C . VAL A 1 324 ? -25.260 3.640 27.357 1.00 69.56 324 VAL A C 1
ATOM 2437 O O . VAL A 1 324 ? -25.960 4.138 28.236 1.00 69.56 324 VAL A O 1
ATOM 2440 N N . THR A 1 325 ? -24.220 4.286 26.813 1.00 70.56 325 THR A N 1
ATOM 2441 C CA . THR A 1 325 ? -23.749 5.596 27.277 1.00 70.56 325 THR A CA 1
ATOM 2442 C C . THR A 1 325 ? -24.079 6.731 26.307 1.00 70.56 325 THR A C 1
ATOM 2444 O O . THR A 1 325 ? -24.293 6.548 25.103 1.00 70.56 325 THR A O 1
ATOM 2447 N N . LYS A 1 326 ? -24.044 7.971 26.808 1.00 75.50 326 LYS A N 1
ATOM 2448 C CA . LYS A 1 326 ? -24.117 9.168 25.955 1.00 75.50 326 LYS A CA 1
ATOM 2449 C C . LYS A 1 326 ? -22.760 9.547 25.359 1.00 75.50 326 LYS A C 1
ATOM 2451 O O . LYS A 1 326 ? -22.713 10.461 24.531 1.00 75.50 326 LYS A O 1
ATOM 2456 N N . LEU A 1 327 ? -21.671 8.854 25.704 1.00 70.00 327 LEU A N 1
ATOM 2457 C CA . LEU A 1 327 ? -20.313 9.174 25.246 1.00 70.00 327 LEU A CA 1
ATOM 2458 C C . LEU A 1 327 ? -20.181 9.047 23.726 1.00 70.00 327 LEU A C 1
ATOM 2460 O O . LEU A 1 327 ? -19.624 9.932 23.077 1.00 70.00 327 LEU A O 1
ATOM 2464 N N . ALA A 1 328 ? -20.797 8.023 23.130 1.00 56.78 328 ALA A N 1
ATOM 2465 C CA . ALA A 1 328 ? -20.797 7.820 21.680 1.00 56.78 328 ALA A CA 1
ATOM 2466 C C . ALA A 1 328 ? -21.505 8.951 20.898 1.00 56.78 328 ALA A C 1
ATOM 2468 O O . ALA A 1 328 ? -21.201 9.196 19.724 1.00 56.78 328 ALA A O 1
ATOM 2469 N N . SER A 1 329 ? -22.436 9.668 21.543 1.00 56.00 329 SER A N 1
ATOM 2470 C CA . SER A 1 329 ? -23.143 10.812 20.949 1.00 56.00 329 SER A CA 1
ATOM 2471 C C . SER A 1 329 ? -22.302 12.095 20.938 1.00 56.00 329 SER A C 1
ATOM 2473 O O . SER A 1 329 ? -22.525 12.978 20.104 1.00 56.00 329 SER A O 1
ATOM 2475 N N . LEU A 1 330 ? -21.271 12.167 21.789 1.00 58.16 330 LEU A N 1
ATOM 2476 C CA . LEU A 1 330 ? -20.331 13.282 21.887 1.00 58.16 330 LEU A CA 1
ATOM 2477 C C . LEU A 1 330 ? -19.263 13.190 20.785 1.00 58.16 330 LEU A C 1
ATOM 2479 O O . LEU A 1 330 ? -18.059 13.092 21.025 1.00 58.16 330 LEU A O 1
ATOM 2483 N N . LYS A 1 331 ? -19.703 13.230 19.522 1.00 46.03 331 LYS A N 1
ATOM 2484 C CA . LYS A 1 331 ? -18.804 13.348 18.369 1.00 46.03 331 LYS A CA 1
ATOM 2485 C C . LYS A 1 331 ? -18.029 14.668 18.456 1.00 46.03 331 LYS A C 1
ATOM 2487 O O . LYS A 1 331 ? -18.569 15.723 18.153 1.00 46.03 331 LYS A O 1
ATOM 2492 N N . MET A 1 332 ? -16.729 14.585 18.752 1.00 47.97 332 MET A N 1
ATOM 2493 C CA . MET A 1 332 ? -15.764 15.687 18.597 1.00 47.97 332 MET A CA 1
ATOM 2494 C C . MET A 1 332 ? -16.063 16.965 19.410 1.00 47.97 332 MET A C 1
ATOM 2496 O O . MET A 1 332 ? -15.861 18.076 18.922 1.00 47.97 332 MET A O 1
ATOM 2500 N N . THR A 1 333 ? -16.444 16.828 20.677 1.00 51.00 333 THR A N 1
ATOM 2501 C CA . THR A 1 333 ? -16.526 17.969 21.608 1.00 51.00 333 THR A CA 1
ATOM 2502 C C . THR A 1 333 ? -15.394 17.915 22.641 1.00 51.00 333 THR A C 1
ATOM 2504 O O . THR A 1 333 ? -14.835 16.851 22.896 1.00 51.00 333 THR A O 1
ATOM 2507 N N . LEU A 1 334 ? -14.984 19.091 23.139 1.00 68.19 334 LEU A N 1
ATOM 2508 C CA . LEU A 1 334 ? -13.841 19.362 24.034 1.00 68.19 334 LEU A CA 1
ATOM 2509 C C . LEU A 1 334 ? -13.524 18.206 25.015 1.00 68.19 334 LEU A C 1
ATOM 2511 O O . LEU A 1 334 ? -14.454 17.735 25.664 1.00 68.19 334 LEU A O 1
ATOM 2515 N N . PRO A 1 335 ? -12.248 17.792 25.203 1.00 73.75 335 PRO A N 1
ATOM 2516 C CA . PRO A 1 335 ? -11.867 16.708 26.122 1.00 73.75 335 PRO A CA 1
ATOM 2517 C C . PRO A 1 335 ? -12.516 16.777 27.509 1.00 73.75 335 PRO A C 1
ATOM 2519 O O . PRO A 1 335 ? -12.923 15.750 28.038 1.00 73.75 335 PRO A O 1
ATOM 2522 N N . ASN A 1 336 ? -12.683 17.987 28.048 1.00 80.00 336 ASN A N 1
ATOM 2523 C CA . ASN A 1 336 ? -13.337 18.218 29.336 1.00 80.00 336 ASN A CA 1
ATOM 2524 C C . ASN A 1 336 ? -14.787 17.711 29.350 1.00 80.00 336 ASN A C 1
ATOM 2526 O O . ASN A 1 336 ? -15.190 17.071 30.305 1.00 80.00 336 ASN A O 1
ATOM 2530 N N . VAL A 1 337 ? -15.544 17.911 28.266 1.00 80.25 337 VAL A N 1
ATOM 2531 C CA . VAL A 1 337 ? -16.946 17.468 28.159 1.00 80.25 337 VAL A CA 1
ATOM 2532 C C . VAL A 1 337 ? -17.042 15.944 28.158 1.00 80.25 337 VAL A C 1
ATOM 2534 O O . VAL A 1 337 ? -17.954 15.387 28.756 1.00 80.25 337 VAL A O 1
ATOM 2537 N N . ILE A 1 338 ? -16.096 15.259 27.508 1.00 81.12 338 ILE A N 1
ATOM 2538 C CA . ILE A 1 338 ? -16.055 13.790 27.497 1.00 81.12 338 ILE A CA 1
ATOM 2539 C C . ILE A 1 338 ? -15.679 13.264 28.886 1.00 81.12 338 ILE A C 1
ATOM 2541 O O . ILE A 1 338 ? -16.291 12.306 29.350 1.00 81.12 338 ILE A O 1
ATOM 2545 N N . ILE A 1 339 ? -14.725 13.903 29.571 1.00 85.25 339 ILE A N 1
ATOM 2546 C CA . ILE A 1 339 ? -14.321 13.532 30.936 1.00 85.25 339 ILE A CA 1
ATOM 2547 C C . ILE A 1 339 ? -15.479 13.748 31.919 1.00 85.25 339 ILE A C 1
ATOM 2549 O O . ILE A 1 339 ? -15.769 12.860 32.718 1.00 85.25 339 ILE A O 1
ATOM 2553 N N . ASP A 1 340 ? -16.176 14.881 31.831 1.00 84.44 340 ASP A N 1
ATOM 2554 C CA . ASP A 1 340 ? -17.329 15.182 32.684 1.00 84.44 340 ASP A CA 1
ATOM 2555 C C . ASP A 1 340 ? -18.498 14.233 32.400 1.00 84.44 340 ASP A C 1
ATOM 2557 O O . ASP A 1 340 ? -19.105 13.711 33.333 1.00 84.44 340 ASP A O 1
ATOM 2561 N N . GLN A 1 341 ? -18.771 13.926 31.127 1.00 86.88 341 GLN A N 1
ATOM 2562 C CA . GLN A 1 341 ? -19.777 12.921 30.785 1.00 86.88 341 GLN A CA 1
ATOM 2563 C C . GLN A 1 341 ? -19.373 11.537 31.297 1.00 86.88 341 GLN A C 1
ATOM 2565 O O . GLN A 1 341 ? -20.218 10.827 31.823 1.00 86.88 341 GLN A O 1
ATOM 2570 N N . THR A 1 342 ? -18.091 11.167 31.216 1.00 89.81 342 THR A N 1
ATOM 2571 C CA . THR A 1 342 ? -17.602 9.883 31.745 1.00 89.81 342 THR A CA 1
ATOM 2572 C C . THR A 1 342 ? -17.904 9.755 33.231 1.00 89.81 342 THR A C 1
ATOM 2574 O O . THR A 1 342 ? -18.378 8.710 33.657 1.00 89.81 342 THR A O 1
ATOM 2577 N N . LYS A 1 343 ? -17.713 10.824 34.015 1.00 90.38 343 LYS A N 1
ATOM 2578 C CA . LYS A 1 343 ? -18.058 10.822 35.445 1.00 90.38 343 LYS A CA 1
ATOM 2579 C C . LYS A 1 343 ? -19.548 10.531 35.676 1.00 90.38 343 LYS A C 1
ATOM 2581 O O . LYS A 1 343 ? -19.889 9.805 36.604 1.00 90.38 343 LYS A O 1
ATOM 2586 N N . ILE A 1 344 ? -20.431 11.053 34.820 1.00 90.62 344 ILE A N 1
ATOM 2587 C CA . ILE A 1 344 ? -21.878 10.784 34.880 1.00 90.62 344 ILE A CA 1
ATOM 2588 C C . ILE A 1 344 ? -22.184 9.317 34.537 1.00 90.62 344 ILE A C 1
ATOM 2590 O O . ILE A 1 344 ? -23.008 8.692 35.205 1.00 90.62 344 ILE A O 1
ATOM 2594 N N . GLU A 1 345 ? -21.523 8.751 33.525 1.00 91.44 345 GLU A N 1
ATOM 2595 C CA . GLU A 1 345 ? -21.721 7.345 33.145 1.00 91.44 345 GLU A CA 1
ATOM 2596 C C . GLU A 1 345 ? -21.191 6.384 34.219 1.00 91.44 345 GLU A C 1
ATOM 2598 O O . GLU A 1 345 ? -21.902 5.461 34.603 1.00 91.44 345 GLU A O 1
ATOM 2603 N N . VAL A 1 346 ? -20.013 6.654 34.795 1.00 92.56 346 VAL A N 1
ATOM 2604 C CA . VAL A 1 346 ? -19.477 5.902 35.946 1.00 92.56 346 VAL A CA 1
ATOM 2605 C C . VAL A 1 346 ? -20.443 5.975 37.133 1.00 92.56 346 VAL A C 1
ATOM 2607 O O . VAL A 1 346 ? -20.759 4.958 37.739 1.00 92.56 346 VAL A O 1
ATOM 2610 N N . SER A 1 347 ? -21.007 7.151 37.429 1.00 92.56 347 SER A N 1
ATOM 2611 C CA . SER A 1 347 ? -22.036 7.281 38.472 1.00 92.56 347 SER A CA 1
ATOM 2612 C C . SER A 1 347 ? -23.310 6.480 38.165 1.00 92.56 347 SER A C 1
ATOM 2614 O O . SER A 1 347 ? -24.017 6.073 39.088 1.00 92.56 347 SER A O 1
ATOM 2616 N N . SER A 1 348 ? -23.617 6.254 36.887 1.00 92.31 348 SER A N 1
ATOM 2617 C CA . SER A 1 348 ? -24.752 5.424 36.473 1.00 92.31 348 SER A CA 1
ATOM 2618 C C . SER A 1 348 ? -24.465 3.936 36.698 1.00 92.31 348 SER A C 1
ATOM 2620 O O . SER A 1 348 ? -25.374 3.215 37.106 1.00 92.31 348 SER A O 1
ATOM 2622 N N . MET A 1 349 ? -23.211 3.489 36.526 1.00 94.81 349 MET A N 1
ATOM 2623 C CA . MET A 1 349 ? -22.781 2.132 36.904 1.00 94.81 349 MET A CA 1
ATOM 2624 C C . MET A 1 349 ? -22.997 1.875 38.397 1.00 94.81 349 MET A C 1
ATOM 2626 O O . MET A 1 349 ? -23.595 0.867 38.755 1.00 94.81 349 MET A O 1
ATOM 2630 N N . VAL A 1 350 ? -22.622 2.829 39.259 1.00 95.12 350 VAL A N 1
ATOM 2631 C CA . VAL A 1 350 ? -22.856 2.732 40.714 1.00 95.12 350 VAL A CA 1
ATOM 2632 C C . VAL A 1 350 ? -24.333 2.531 41.035 1.00 95.12 350 VAL A C 1
ATOM 2634 O O . VAL A 1 350 ? -24.682 1.669 41.830 1.00 95.12 350 VAL A O 1
ATOM 2637 N N . THR A 1 351 ? -25.215 3.278 40.366 1.00 94.25 351 THR A N 1
ATOM 2638 C CA . THR A 1 351 ? -26.664 3.156 40.593 1.00 94.25 351 THR A CA 1
ATOM 2639 C C . THR A 1 351 ? -27.187 1.767 40.205 1.00 94.25 351 THR A C 1
ATOM 2641 O O . THR A 1 351 ? -28.080 1.245 40.867 1.00 94.25 351 THR A O 1
ATOM 2644 N N . MET A 1 352 ? -26.635 1.153 39.151 1.00 94.31 352 MET A N 1
ATOM 2645 C CA . MET A 1 352 ? -26.988 -0.217 38.755 1.00 94.31 352 MET A CA 1
ATOM 2646 C C . MET A 1 352 ? -26.468 -1.246 39.764 1.00 94.31 352 MET A C 1
ATOM 2648 O O . MET A 1 352 ? -27.208 -2.149 40.141 1.00 94.31 352 MET A O 1
ATOM 2652 N N . ILE A 1 353 ? -25.242 -1.075 40.255 1.00 96.56 353 ILE A N 1
ATOM 2653 C CA . ILE A 1 353 ? -24.653 -1.931 41.293 1.00 96.56 353 ILE A CA 1
ATOM 2654 C C . ILE A 1 353 ? -25.471 -1.870 42.589 1.00 96.56 353 ILE A C 1
ATOM 2656 O O . ILE A 1 353 ? -25.739 -2.910 43.193 1.00 96.56 353 ILE A O 1
ATOM 2660 N N . ASP A 1 354 ? -25.910 -0.681 43.006 1.00 96.69 354 ASP A N 1
ATOM 2661 C CA . ASP A 1 354 ? -26.752 -0.509 44.196 1.00 96.69 354 ASP A CA 1
ATOM 2662 C C . ASP A 1 354 ? -28.110 -1.218 44.042 1.00 96.69 354 ASP A C 1
ATOM 2664 O O . ASP A 1 354 ? -28.555 -1.913 44.959 1.00 96.69 354 ASP A O 1
ATOM 2668 N N . ASP A 1 355 ? -28.750 -1.111 42.871 1.00 95.38 355 ASP A N 1
ATOM 2669 C CA . ASP A 1 355 ? -29.998 -1.829 42.561 1.00 95.38 355 ASP A CA 1
ATOM 2670 C C . ASP A 1 355 ? -29.808 -3.355 42.611 1.00 95.38 355 ASP A C 1
ATOM 2672 O O . ASP A 1 355 ? -30.631 -4.079 43.178 1.00 95.38 355 ASP A O 1
ATOM 2676 N N . VAL A 1 356 ? -28.686 -3.852 42.086 1.00 96.25 356 VAL A N 1
ATOM 2677 C CA . VAL A 1 356 ? -28.346 -5.277 42.136 1.00 96.25 356 VAL A CA 1
ATOM 2678 C C . VAL A 1 356 ? -28.106 -5.749 43.575 1.00 96.25 356 VAL A C 1
ATOM 2680 O O . VAL A 1 356 ? -28.578 -6.828 43.938 1.00 96.25 356 VAL A O 1
ATOM 2683 N N . PHE A 1 357 ? -27.450 -4.957 44.432 1.00 97.31 357 PHE A N 1
ATOM 2684 C CA . PHE A 1 357 ? -27.298 -5.305 45.851 1.00 97.31 357 PHE A CA 1
ATOM 2685 C C . PHE A 1 357 ? -28.651 -5.441 46.557 1.00 97.31 357 PHE A C 1
ATOM 2687 O O . PHE A 1 357 ? -28.853 -6.408 47.294 1.00 97.31 357 PHE A O 1
ATOM 2694 N N . LEU A 1 358 ? -29.588 -4.523 46.298 1.00 96.06 358 LEU A N 1
ATOM 2695 C CA . LEU A 1 358 ? -30.945 -4.592 46.850 1.00 96.06 358 LEU A CA 1
ATOM 2696 C C . LEU A 1 358 ? -31.676 -5.859 46.385 1.00 96.06 358 LEU A C 1
ATOM 2698 O O . LEU A 1 358 ? -32.258 -6.574 47.201 1.00 96.06 358 LEU A O 1
ATOM 2702 N N . LYS A 1 359 ? -31.591 -6.191 45.091 1.00 96.31 359 LYS A N 1
ATOM 2703 C CA . LYS A 1 359 ? -32.181 -7.419 44.533 1.00 96.31 359 LYS A CA 1
ATOM 2704 C C . LYS A 1 359 ? -31.571 -8.687 45.123 1.00 96.31 359 LYS A C 1
ATOM 2706 O O . LYS A 1 359 ? -32.300 -9.637 45.414 1.00 96.31 359 LYS A O 1
ATOM 2711 N N . LEU A 1 360 ? -30.256 -8.721 45.329 1.00 96.06 360 LEU A N 1
ATOM 2712 C CA . LEU A 1 360 ? -29.582 -9.837 45.995 1.00 96.06 360 LEU A CA 1
ATOM 2713 C C . LEU A 1 360 ? -30.046 -9.986 47.450 1.00 96.06 360 LEU A C 1
ATOM 2715 O O . LEU A 1 360 ? -30.342 -11.098 47.882 1.00 96.06 360 LEU A O 1
ATOM 2719 N N . GLU A 1 361 ? -30.162 -8.884 48.195 1.00 95.69 361 GLU A N 1
ATOM 2720 C CA . GLU A 1 361 ? -30.649 -8.910 49.579 1.00 95.69 361 GLU A CA 1
ATOM 2721 C C . GLU A 1 361 ? -32.098 -9.413 49.666 1.00 95.69 361 GLU A C 1
ATOM 2723 O O . GLU A 1 361 ? -32.420 -10.250 50.512 1.00 95.69 361 GLU A O 1
ATOM 2728 N N . GLU A 1 362 ? -32.975 -8.942 48.780 1.00 94.81 362 GLU A N 1
ATOM 2729 C CA . GLU A 1 362 ? -34.356 -9.419 48.699 1.00 94.81 362 GLU A CA 1
ATOM 2730 C C . GLU A 1 362 ? -34.437 -10.897 48.295 1.00 94.81 362 GLU A C 1
ATOM 2732 O O . GLU A 1 362 ? -35.228 -11.639 48.875 1.00 94.81 362 GLU A O 1
ATOM 2737 N N . SER A 1 363 ? -33.584 -11.350 47.371 1.00 94.00 363 SER A N 1
ATOM 2738 C CA . SER A 1 363 ? -33.502 -12.758 46.947 1.00 94.00 363 SER A CA 1
ATOM 2739 C C . SER A 1 363 ? -33.151 -13.701 48.101 1.00 94.00 363 SER A C 1
ATOM 2741 O O . SER A 1 363 ? -33.599 -14.845 48.124 1.00 94.00 363 SER A O 1
ATOM 2743 N N . LEU A 1 364 ? -32.375 -13.226 49.082 1.00 91.00 364 LEU A N 1
ATOM 2744 C CA . LEU A 1 364 ? -32.046 -13.988 50.292 1.00 91.00 364 LEU A CA 1
ATOM 2745 C C . LEU A 1 364 ? -33.212 -14.070 51.290 1.00 91.00 364 LEU A C 1
ATOM 2747 O O . LEU A 1 364 ? -33.243 -14.984 52.113 1.00 91.00 364 LEU A O 1
ATOM 2751 N N . LYS A 1 365 ? -34.154 -13.120 51.247 1.00 92.88 365 LYS A N 1
ATOM 2752 C CA . LYS A 1 365 ? -35.313 -13.060 52.156 1.00 92.88 365 LYS A CA 1
ATOM 2753 C C . LYS A 1 365 ? -36.550 -13.741 51.571 1.00 92.88 365 LYS A C 1
ATOM 2755 O O . LYS A 1 365 ? -37.322 -14.338 52.316 1.00 92.88 365 LYS A O 1
ATOM 2760 N N . GLU A 1 366 ? -36.737 -13.650 50.258 1.00 92.75 366 GLU A N 1
ATOM 2761 C CA . GLU A 1 366 ? -37.943 -14.079 49.548 1.00 92.75 366 GLU A CA 1
ATOM 2762 C C . GLU A 1 366 ? -37.572 -15.006 48.378 1.00 92.75 366 GLU A C 1
ATOM 2764 O O . GLU A 1 366 ? -37.216 -14.552 47.287 1.00 92.75 366 GLU A O 1
ATOM 2769 N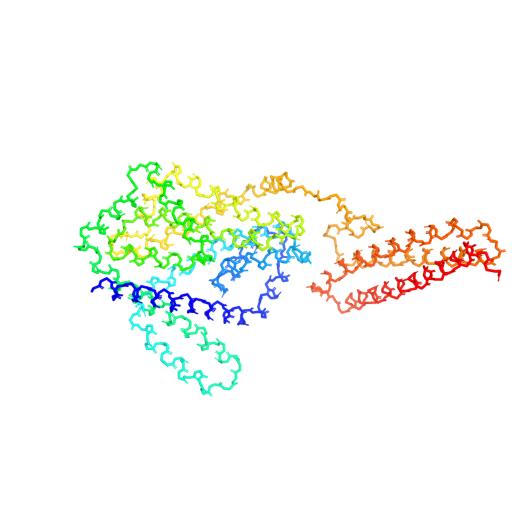 N . LYS A 1 367 ? -37.687 -16.329 48.588 1.00 87.69 367 LYS A N 1
ATOM 2770 C CA . LYS A 1 367 ? -37.276 -17.341 47.594 1.00 87.69 367 LYS A CA 1
ATOM 2771 C C . LYS A 1 367 ? -38.002 -17.193 46.248 1.00 87.69 367 LYS A C 1
ATOM 2773 O O . LYS A 1 367 ? -37.421 -17.504 45.214 1.00 87.69 367 LYS A O 1
ATOM 2778 N N . GLU A 1 368 ? -39.240 -16.691 46.226 1.00 89.81 368 GLU A N 1
ATOM 2779 C CA . GLU A 1 368 ? -40.004 -16.525 44.977 1.00 89.81 368 GLU A CA 1
ATOM 2780 C C . GLU A 1 368 ? -39.399 -15.481 44.022 1.00 89.81 368 GLU A C 1
ATOM 2782 O O . GLU A 1 368 ? -39.650 -15.530 42.817 1.00 89.81 368 GLU A O 1
ATOM 2787 N N . LYS A 1 369 ? -38.598 -14.540 44.540 1.00 92.50 369 LYS A N 1
ATOM 2788 C CA . LYS A 1 369 ? -37.980 -13.474 43.741 1.00 92.50 369 LYS A CA 1
ATOM 2789 C C . LYS A 1 369 ? -36.691 -13.910 43.044 1.00 92.50 369 LYS A C 1
ATOM 2791 O O . LYS A 1 369 ? -36.317 -13.272 42.062 1.00 92.50 369 LYS A O 1
ATOM 2796 N N . ILE A 1 370 ? -36.054 -14.999 43.492 1.00 92.81 370 ILE A N 1
ATOM 2797 C CA . ILE A 1 370 ? -34.729 -15.442 43.021 1.00 92.81 370 ILE A CA 1
ATOM 2798 C C . ILE A 1 370 ? -34.694 -15.598 41.497 1.00 92.81 370 ILE A C 1
ATOM 2800 O O . ILE A 1 370 ? -33.793 -15.071 40.851 1.00 92.81 370 ILE A O 1
ATOM 2804 N N . ALA A 1 371 ? -35.680 -16.279 40.908 1.00 91.06 371 ALA A N 1
ATOM 2805 C CA . ALA A 1 371 ? -35.700 -16.524 39.466 1.00 91.06 371 ALA A CA 1
ATOM 2806 C C . ALA A 1 371 ? -35.802 -15.229 38.648 1.00 91.06 371 ALA A C 1
ATOM 2808 O O . ALA A 1 371 ? -35.023 -15.015 37.723 1.00 91.06 371 ALA A O 1
ATOM 2809 N N . LYS A 1 372 ? -36.726 -14.342 39.033 1.00 92.56 372 LYS A N 1
ATOM 2810 C CA . LYS A 1 372 ? -36.937 -13.060 38.353 1.00 92.56 372 LYS A CA 1
ATOM 2811 C C . LYS A 1 372 ? -35.722 -12.145 38.495 1.00 92.56 372 LYS A C 1
ATOM 2813 O O . LYS A 1 372 ? -35.273 -11.554 37.520 1.00 92.56 372 LYS A O 1
ATOM 2818 N N . TYR A 1 373 ? -35.194 -12.016 39.709 1.00 95.81 373 TYR A N 1
ATOM 2819 C CA . TYR A 1 373 ? -34.057 -11.141 39.955 1.00 95.81 373 TYR A CA 1
ATOM 2820 C C . TYR A 1 373 ? -32.768 -11.676 39.351 1.00 95.81 373 TYR A C 1
ATOM 2822 O O . TYR A 1 373 ? -31.949 -10.865 38.945 1.00 95.81 373 TYR A O 1
ATOM 2830 N N . ASN A 1 374 ? -32.591 -12.991 39.207 1.00 94.19 374 ASN A N 1
ATOM 2831 C CA . ASN A 1 374 ? -31.441 -13.518 38.478 1.00 94.19 374 ASN A CA 1
ATOM 2832 C C . ASN A 1 374 ? -31.426 -13.025 37.023 1.00 94.19 374 ASN A C 1
ATOM 2834 O O . ASN A 1 374 ? -30.393 -12.559 36.560 1.00 94.19 374 ASN A O 1
ATOM 2838 N N . GLU A 1 375 ? -32.567 -13.054 36.328 1.00 90.94 375 GLU A N 1
ATOM 2839 C CA . GLU A 1 375 ? -32.679 -12.517 34.963 1.00 90.94 375 GLU A CA 1
ATOM 2840 C C . GLU A 1 375 ? -32.373 -11.009 34.915 1.00 90.94 375 GLU A C 1
ATOM 2842 O O . GLU A 1 375 ? -31.574 -10.566 34.089 1.00 90.94 375 GLU A O 1
ATOM 2847 N N . ASP A 1 376 ? -32.931 -10.227 35.849 1.00 91.25 376 ASP A N 1
ATOM 2848 C CA . ASP A 1 376 ? -32.665 -8.785 35.946 1.00 91.25 376 ASP A CA 1
ATOM 2849 C C . ASP A 1 376 ? -31.183 -8.471 36.240 1.00 91.25 376 ASP A C 1
ATOM 2851 O O . ASP A 1 376 ? -30.660 -7.468 35.754 1.00 91.25 376 ASP A O 1
ATOM 2855 N N . ILE A 1 377 ? -30.517 -9.289 37.063 1.00 94.25 377 ILE A N 1
ATOM 2856 C CA . ILE A 1 377 ? -29.110 -9.110 37.451 1.00 94.25 377 ILE A CA 1
ATOM 2857 C C . ILE A 1 377 ? -28.179 -9.488 36.298 1.00 94.25 377 ILE A C 1
ATOM 2859 O O . ILE A 1 377 ? -27.241 -8.744 36.030 1.00 94.25 377 ILE A O 1
ATOM 2863 N N . VAL A 1 378 ? -28.462 -10.580 35.581 1.00 90.81 378 VAL A N 1
ATOM 2864 C CA . VAL A 1 378 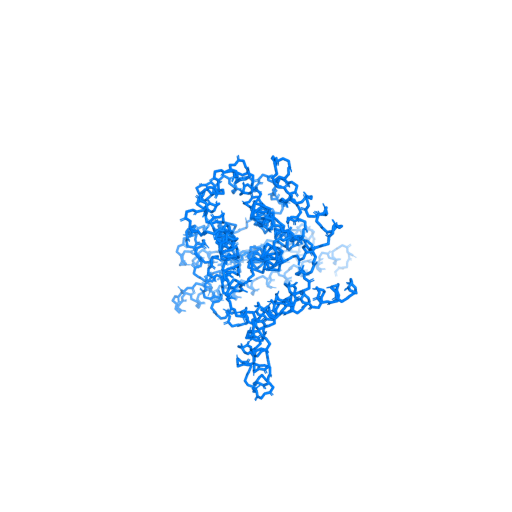? -27.712 -10.962 34.373 1.00 90.81 378 VAL A CA 1
ATOM 2865 C C . VAL A 1 378 ? -27.798 -9.846 33.328 1.00 90.81 378 VAL A C 1
ATOM 2867 O O . VAL A 1 378 ? -26.779 -9.406 32.812 1.00 90.81 378 VAL A O 1
ATOM 2870 N N . ALA A 1 379 ? -28.991 -9.289 33.096 1.00 89.00 379 ALA A N 1
ATOM 2871 C CA . ALA A 1 379 ? -29.154 -8.167 32.171 1.00 89.00 379 ALA A CA 1
ATOM 2872 C C . ALA A 1 379 ? -28.446 -6.877 32.638 1.00 89.00 379 ALA A C 1
ATOM 2874 O O . ALA A 1 379 ? -28.065 -6.041 31.814 1.00 89.00 379 ALA A O 1
ATOM 2875 N N . ALA A 1 380 ? -28.305 -6.672 33.952 1.00 91.69 380 ALA A N 1
ATOM 2876 C CA . ALA A 1 380 ? -27.552 -5.549 34.500 1.00 91.69 380 ALA A CA 1
ATOM 2877 C C . ALA A 1 380 ? -26.039 -5.727 34.303 1.00 91.69 380 ALA A C 1
ATOM 2879 O O . ALA A 1 380 ? -25.366 -4.743 34.005 1.00 91.69 380 ALA A O 1
ATOM 2880 N N . GLU A 1 381 ? -25.526 -6.952 34.419 1.00 92.19 381 GLU A N 1
ATOM 2881 C CA . GLU A 1 381 ? -24.120 -7.274 34.158 1.00 92.19 381 GLU A CA 1
ATOM 2882 C C . GLU A 1 381 ? -23.765 -7.116 32.674 1.00 92.19 381 GLU A C 1
ATOM 2884 O O . GLU A 1 381 ? -22.888 -6.309 32.368 1.00 92.19 381 GLU A O 1
ATOM 2889 N N . ASP A 1 382 ? -24.563 -7.677 31.756 1.00 86.81 382 ASP A N 1
ATOM 2890 C CA . ASP A 1 382 ? -24.413 -7.456 30.306 1.00 86.81 382 ASP A CA 1
ATOM 2891 C C . ASP A 1 382 ? -24.340 -5.952 29.964 1.00 86.81 382 ASP A C 1
ATOM 2893 O O . ASP A 1 382 ? -23.641 -5.502 29.049 1.00 86.81 382 ASP A O 1
ATOM 2897 N N . LYS A 1 383 ? -25.099 -5.132 30.700 1.00 89.19 383 LYS A N 1
ATOM 2898 C CA . LYS A 1 383 ? -25.116 -3.681 30.528 1.00 89.19 383 LYS A CA 1
ATOM 2899 C C . LYS A 1 383 ? -23.877 -3.011 31.125 1.00 89.19 383 LYS A C 1
ATOM 2901 O O . LYS A 1 383 ? -23.384 -2.061 30.515 1.00 89.19 383 LYS A O 1
ATOM 2906 N N . LEU A 1 384 ? -23.387 -3.455 32.282 1.00 92.38 384 LEU A N 1
ATOM 2907 C CA . LEU A 1 384 ? -22.157 -2.947 32.899 1.00 92.38 384 LEU A CA 1
ATOM 2908 C C . LEU A 1 384 ? -20.939 -3.198 31.997 1.00 92.38 384 LEU A C 1
ATOM 2910 O O . LEU A 1 384 ? -20.171 -2.259 31.787 1.00 92.38 384 LEU A O 1
ATOM 2914 N N . ASP A 1 385 ? -20.853 -4.363 31.352 1.00 85.31 385 ASP A N 1
ATOM 2915 C CA . ASP A 1 385 ? -19.825 -4.685 30.347 1.00 85.31 385 ASP A CA 1
ATOM 2916 C C . ASP A 1 385 ? -19.824 -3.687 29.180 1.00 85.31 385 ASP A C 1
ATOM 2918 O O . ASP A 1 385 ? -18.785 -3.202 28.712 1.00 85.31 385 ASP A O 1
ATOM 2922 N N . LEU A 1 386 ? -21.016 -3.334 28.690 1.00 85.12 386 LEU A N 1
ATOM 2923 C CA . LEU A 1 386 ? -21.161 -2.346 27.620 1.00 85.12 386 LEU A CA 1
ATOM 2924 C C . LEU A 1 386 ? -20.741 -0.940 28.078 1.00 85.12 386 LEU A C 1
ATOM 2926 O O . LEU A 1 386 ? -20.108 -0.213 27.305 1.00 85.12 386 LEU A O 1
ATOM 2930 N N . TYR A 1 387 ? -21.058 -0.559 29.321 1.00 90.31 387 TYR A N 1
ATOM 2931 C CA . TYR A 1 387 ? -20.597 0.700 29.918 1.00 90.31 387 TYR A CA 1
ATOM 2932 C C . TYR A 1 387 ? -19.071 0.738 29.988 1.00 90.31 387 TYR A C 1
ATOM 2934 O O . TYR A 1 387 ? -18.467 1.721 29.548 1.00 90.31 387 TYR A O 1
ATOM 2942 N N . GLU A 1 388 ? -18.464 -0.337 30.492 1.00 90.12 388 GLU A N 1
ATOM 2943 C CA . GLU A 1 388 ? -17.022 -0.465 30.653 1.00 90.12 388 GLU A CA 1
ATOM 2944 C C . GLU A 1 388 ? -16.303 -0.280 29.318 1.00 90.12 388 GLU A C 1
ATOM 2946 O O . GLU A 1 388 ? -15.457 0.608 29.158 1.00 90.12 388 GLU A O 1
ATOM 2951 N N . LYS A 1 389 ? -16.746 -1.025 28.306 1.00 83.19 389 LYS A N 1
ATOM 2952 C CA . LYS A 1 389 ? -16.226 -0.941 26.945 1.00 83.19 389 LYS A CA 1
ATOM 2953 C C . LYS A 1 389 ? -16.327 0.467 26.355 1.00 83.19 389 LYS A C 1
ATOM 2955 O O . LYS A 1 389 ? -15.349 0.980 25.806 1.00 83.19 389 LYS A O 1
ATOM 2960 N N . GLU A 1 390 ? -17.488 1.119 26.454 1.00 83.88 390 GLU A N 1
ATOM 2961 C CA . GLU A 1 390 ? -17.690 2.466 25.899 1.00 83.88 390 GLU A CA 1
ATOM 2962 C C . GLU A 1 390 ? -16.872 3.546 26.623 1.00 83.88 390 GLU A C 1
ATOM 2964 O O . GLU A 1 390 ? -16.363 4.482 25.982 1.00 83.88 390 GLU A O 1
ATOM 2969 N N . ILE A 1 391 ? -16.727 3.420 27.945 1.00 88.19 391 ILE A N 1
ATOM 2970 C CA . ILE A 1 391 ? -15.894 4.298 28.767 1.00 88.19 391 ILE A CA 1
ATOM 2971 C C . ILE A 1 391 ? -14.422 4.109 28.397 1.00 88.19 391 ILE A C 1
ATOM 2973 O O . ILE A 1 391 ? -13.749 5.118 28.147 1.00 88.19 391 ILE A O 1
ATOM 2977 N N . TYR A 1 392 ? -13.940 2.867 28.280 1.00 84.75 392 TYR A N 1
ATOM 2978 C CA . TYR A 1 392 ? -12.572 2.565 27.854 1.00 84.75 392 TYR A CA 1
ATOM 2979 C C . TYR A 1 392 ? -12.268 3.131 26.470 1.00 84.75 392 TYR A C 1
ATOM 2981 O O . TYR A 1 392 ? -11.307 3.891 26.324 1.00 84.75 392 TYR A O 1
ATOM 2989 N N . ASP A 1 393 ? -13.102 2.845 25.469 1.00 80.00 393 ASP A N 1
ATOM 2990 C CA . ASP A 1 393 ? -12.904 3.323 24.097 1.00 80.00 393 ASP A CA 1
ATOM 2991 C C . ASP A 1 393 ? -12.828 4.860 24.042 1.00 80.00 393 ASP A C 1
ATOM 2993 O O . ASP A 1 393 ? -11.935 5.445 23.412 1.00 80.00 393 ASP A O 1
ATOM 2997 N N . SER A 1 394 ? -13.729 5.536 24.760 1.00 79.56 394 SER A N 1
ATOM 2998 C CA . SER A 1 394 ? -13.793 6.998 24.794 1.00 79.56 394 SER A CA 1
ATOM 2999 C C . SER A 1 394 ? -12.588 7.613 25.512 1.00 79.56 394 SER A C 1
ATOM 3001 O O . SER A 1 394 ? -11.939 8.514 24.969 1.00 79.56 394 SER A O 1
ATOM 3003 N N . ASN A 1 395 ? -12.242 7.121 26.703 1.00 83.88 395 ASN A N 1
ATOM 3004 C CA . ASN A 1 395 ? -11.212 7.705 27.568 1.00 83.88 395 ASN A CA 1
ATOM 3005 C C . ASN A 1 395 ? -9.794 7.328 27.123 1.00 83.88 395 ASN A C 1
ATOM 3007 O O . ASN A 1 395 ? -8.892 8.169 27.150 1.00 83.88 395 ASN A O 1
ATOM 3011 N N . PHE A 1 396 ? -9.584 6.121 26.599 1.00 78.12 396 PHE A N 1
ATOM 3012 C CA . PHE A 1 396 ? -8.300 5.740 26.013 1.00 78.12 396 PHE A CA 1
ATOM 3013 C C . PHE A 1 396 ? -7.972 6.601 24.783 1.00 78.12 396 PHE A C 1
ATOM 3015 O O . PHE A 1 396 ? -6.837 7.065 24.618 1.00 78.12 396 PHE A O 1
ATOM 3022 N N . SER A 1 397 ? -8.982 6.925 23.962 1.00 71.50 397 SER A N 1
ATOM 3023 C CA . SER A 1 397 ? -8.814 7.866 22.847 1.00 71.50 397 SER A CA 1
ATOM 3024 C C . SER A 1 397 ? -8.383 9.265 23.319 1.00 71.50 397 SER A C 1
ATOM 3026 O O . SER A 1 397 ? -7.617 9.937 22.622 1.00 71.50 397 SER A O 1
ATOM 3028 N N . LEU A 1 398 ? -8.806 9.706 24.512 1.00 77.00 398 LEU A N 1
ATOM 3029 C CA . LEU A 1 398 ? -8.376 10.974 25.109 1.00 77.00 398 LEU A CA 1
ATOM 3030 C C . LEU A 1 398 ? -6.920 10.931 25.573 1.00 77.00 398 LEU A C 1
ATOM 3032 O O . LEU A 1 398 ? -6.191 11.889 25.321 1.00 77.00 398 LEU A O 1
ATOM 3036 N N . LEU A 1 399 ? -6.471 9.823 26.170 1.00 73.44 399 LEU A N 1
ATOM 3037 C CA . LEU A 1 399 ? -5.078 9.653 26.610 1.00 73.44 399 LEU A CA 1
ATOM 3038 C C . LEU A 1 399 ? -4.071 9.710 25.451 1.00 73.44 399 LEU A C 1
ATOM 3040 O O . LEU A 1 399 ? -2.905 10.047 25.657 1.00 73.44 399 LEU A O 1
ATOM 3044 N N . SER A 1 400 ? -4.515 9.425 24.224 1.00 65.12 400 SER A N 1
ATOM 3045 C CA . SER A 1 400 ? -3.699 9.581 23.014 1.00 65.12 400 SER A CA 1
ATOM 3046 C C . SER A 1 400 ? -3.558 11.036 22.525 1.00 65.12 400 SER A C 1
ATOM 3048 O O . SER A 1 400 ? -2.744 11.311 21.639 1.00 65.12 400 SER A O 1
ATOM 3050 N N . LYS A 1 401 ? -4.316 11.983 23.102 1.00 69.62 401 LYS A N 1
ATOM 3051 C CA . LYS A 1 401 ? -4.293 13.417 22.764 1.00 69.62 401 LYS A CA 1
ATOM 3052 C C . LYS A 1 401 ? -3.400 14.204 23.730 1.00 69.62 401 LYS A C 1
ATOM 3054 O O . LYS A 1 401 ? -3.089 13.767 24.833 1.00 69.62 401 LYS A O 1
ATOM 3059 N N . SER A 1 402 ? -2.994 15.411 23.326 1.00 68.25 402 SER A N 1
ATOM 3060 C CA . SER A 1 402 ? -2.283 16.336 24.218 1.00 68.25 402 SER A CA 1
ATOM 3061 C C . SER A 1 402 ? -3.265 16.931 25.234 1.00 68.25 402 SER A C 1
ATOM 3063 O O . SER A 1 402 ? -4.024 17.842 24.913 1.00 68.25 402 SER A O 1
ATOM 3065 N N . LEU A 1 403 ? -3.269 16.377 26.446 1.00 74.88 403 LEU A N 1
ATOM 3066 C CA . LEU A 1 403 ? -4.083 16.820 27.578 1.00 74.88 403 LEU A CA 1
ATOM 3067 C C . LEU A 1 403 ? -3.224 17.539 28.627 1.00 74.88 403 LEU A C 1
ATOM 3069 O O . LEU A 1 403 ? -2.012 17.325 28.714 1.00 74.88 403 LEU A O 1
ATOM 3073 N N . SER A 1 404 ? -3.855 18.377 29.453 1.00 82.50 404 SER A N 1
ATOM 3074 C CA . SER A 1 404 ? -3.207 18.905 30.656 1.00 82.50 404 SER A CA 1
ATOM 3075 C C . SER A 1 404 ? -2.990 17.778 31.675 1.00 82.50 404 SER A C 1
ATOM 3077 O O . SER A 1 404 ? -3.710 16.780 31.678 1.00 82.50 404 SER A O 1
ATOM 3079 N N . LYS A 1 405 ? -2.013 17.938 32.577 1.00 82.69 405 LYS A N 1
ATOM 3080 C CA . LYS A 1 405 ? -1.692 16.921 33.594 1.00 82.69 405 LYS A CA 1
ATOM 3081 C C . LYS A 1 405 ? -2.906 16.545 34.461 1.00 82.69 405 LYS A C 1
ATOM 3083 O O . LYS A 1 405 ? -3.071 15.376 34.778 1.00 82.69 405 LYS A O 1
ATOM 3088 N N . SER A 1 406 ? -3.756 17.520 34.789 1.00 83.31 406 SER A N 1
ATOM 3089 C CA . SER A 1 406 ? -4.990 17.300 35.557 1.00 83.31 406 SER A CA 1
ATOM 3090 C C . SER A 1 406 ? -6.009 16.453 34.791 1.00 83.31 406 SER A C 1
ATOM 3092 O O . SER A 1 406 ? -6.566 15.530 35.366 1.00 83.31 406 SER A O 1
ATOM 3094 N N . LEU A 1 407 ? -6.202 16.692 33.490 1.00 82.50 407 LEU A N 1
ATOM 3095 C CA . LEU A 1 407 ? -7.160 15.920 32.689 1.00 82.50 407 LEU A CA 1
ATOM 3096 C C . LEU A 1 407 ? -6.698 14.478 32.454 1.00 82.50 407 LEU A C 1
ATOM 3098 O O . LEU A 1 407 ? -7.527 13.578 32.373 1.00 82.50 407 LEU A O 1
ATOM 3102 N N . ILE A 1 408 ? -5.384 14.249 32.350 1.00 82.75 408 ILE A N 1
ATOM 3103 C CA . ILE A 1 408 ? -4.817 12.893 32.273 1.00 82.75 408 ILE A CA 1
ATOM 3104 C C . ILE A 1 408 ? -5.133 12.116 33.550 1.00 82.75 408 ILE A C 1
ATOM 3106 O O . ILE A 1 408 ? -5.508 10.949 33.466 1.00 82.75 408 ILE A O 1
ATOM 3110 N N . GLU A 1 409 ? -4.977 12.757 34.708 1.00 87.06 409 GLU A N 1
ATOM 3111 C CA . GLU A 1 409 ? -5.256 12.127 35.997 1.00 87.06 409 GLU A CA 1
ATOM 3112 C C . GLU A 1 409 ? -6.743 11.795 36.142 1.00 87.06 409 GLU A C 1
ATOM 3114 O O . GLU A 1 409 ? -7.076 10.645 36.405 1.00 87.06 409 GLU A O 1
ATOM 3119 N N . ASP A 1 410 ? -7.636 12.744 35.841 1.00 86.44 410 ASP A N 1
ATOM 3120 C CA . ASP A 1 410 ? -9.087 12.512 35.848 1.00 86.44 410 ASP A CA 1
ATOM 3121 C C . ASP A 1 410 ? -9.490 11.360 34.915 1.00 86.44 410 ASP A C 1
ATOM 3123 O O . ASP A 1 410 ? -10.282 10.498 35.284 1.00 86.44 410 ASP A O 1
ATOM 3127 N N . THR A 1 411 ? -8.909 11.309 33.712 1.00 86.25 411 THR A N 1
ATOM 3128 C CA . THR A 1 411 ? -9.175 10.238 32.740 1.00 86.25 411 THR A CA 1
ATOM 3129 C C . THR A 1 411 ? -8.726 8.876 33.277 1.00 86.25 411 THR A C 1
ATOM 3131 O O . THR A 1 411 ? -9.437 7.887 33.124 1.00 86.25 411 THR A O 1
ATOM 3134 N N . ARG A 1 412 ? -7.555 8.808 33.924 1.00 87.38 412 ARG A N 1
ATOM 3135 C CA . ARG A 1 412 ? -7.050 7.569 34.538 1.00 87.38 412 ARG A CA 1
ATOM 3136 C C . ARG A 1 412 ? -7.916 7.118 35.703 1.00 87.38 412 ARG A C 1
ATOM 3138 O O . ARG A 1 412 ? -8.222 5.937 35.778 1.00 87.38 412 ARG A O 1
ATOM 3145 N N . MET A 1 413 ? -8.322 8.043 36.570 1.00 89.69 413 MET A N 1
ATOM 3146 C CA . MET A 1 413 ? -9.190 7.731 37.705 1.00 89.69 413 MET A CA 1
ATOM 3147 C C . MET A 1 413 ? -10.564 7.241 37.253 1.00 89.69 413 MET A C 1
ATOM 3149 O O . MET A 1 413 ? -11.083 6.299 37.838 1.00 89.69 413 MET A O 1
ATOM 3153 N N . ASN A 1 414 ? -11.121 7.821 36.186 1.00 88.00 414 ASN A N 1
ATOM 3154 C CA . ASN A 1 414 ? -12.371 7.345 35.598 1.00 88.00 414 ASN A CA 1
ATOM 3155 C C . ASN A 1 414 ? -12.254 5.906 35.071 1.00 88.00 414 ASN A C 1
ATOM 3157 O O . ASN A 1 414 ? -13.153 5.111 35.313 1.00 88.00 414 ASN A O 1
ATOM 3161 N N . LEU A 1 415 ? -11.161 5.574 34.369 1.00 89.38 415 LEU A N 1
ATOM 3162 C CA . LEU A 1 415 ? -10.916 4.210 33.880 1.00 89.38 415 LEU A CA 1
ATOM 3163 C C . LEU A 1 415 ? -10.785 3.216 35.038 1.00 89.38 415 LEU A C 1
ATOM 3165 O O . LEU A 1 415 ? -11.405 2.165 35.006 1.00 89.38 415 LEU A O 1
ATOM 3169 N N . LEU A 1 416 ? -10.023 3.582 36.070 1.00 91.19 416 LEU A N 1
ATOM 3170 C CA . LEU A 1 416 ? -9.795 2.733 37.240 1.00 91.19 416 LEU A CA 1
ATOM 3171 C C . LEU A 1 416 ? -11.096 2.498 38.021 1.00 91.19 416 LEU A C 1
ATOM 3173 O O . LEU A 1 416 ? -11.390 1.377 38.400 1.00 91.19 416 LEU A O 1
ATOM 3177 N N . ALA A 1 417 ? -11.913 3.537 38.214 1.00 92.50 417 ALA A N 1
ATOM 3178 C CA . ALA A 1 417 ? -13.217 3.391 38.856 1.00 92.50 417 ALA A CA 1
ATOM 3179 C C . ALA A 1 417 ? -14.174 2.515 38.033 1.00 92.50 417 ALA A C 1
ATOM 3181 O O . ALA A 1 417 ? -14.904 1.712 38.597 1.00 92.50 417 ALA A O 1
ATOM 3182 N N . CYS A 1 418 ? -14.172 2.679 36.709 1.00 93.75 418 CYS A N 1
ATOM 3183 C CA . CYS A 1 418 ? -14.995 1.890 35.800 1.00 93.75 418 CYS A CA 1
ATOM 3184 C C . CYS A 1 418 ? -14.687 0.387 35.895 1.00 93.75 418 CYS A C 1
ATOM 3186 O O . CYS A 1 418 ? -15.616 -0.400 36.035 1.00 93.75 418 CYS A O 1
ATOM 3188 N N . ASP A 1 419 ? -13.400 0.033 35.870 1.00 91.06 419 ASP A N 1
ATOM 3189 C CA . ASP A 1 419 ? -12.872 -1.334 36.007 1.00 91.06 419 ASP A CA 1
ATOM 3190 C C . ASP A 1 419 ? -13.311 -1.967 37.342 1.00 91.06 419 ASP A C 1
ATOM 3192 O O . ASP A 1 419 ? -13.918 -3.032 37.379 1.00 91.06 419 ASP A O 1
ATOM 3196 N N . GLU A 1 420 ? -13.124 -1.246 38.454 1.00 95.31 420 GLU A N 1
ATOM 3197 C CA . GLU A 1 420 ? -13.519 -1.727 39.786 1.00 95.31 420 GLU A CA 1
ATOM 3198 C C . GLU A 1 420 ? -15.043 -1.905 39.922 1.00 95.31 420 GLU A C 1
ATOM 3200 O O . GLU A 1 420 ? -15.505 -2.839 40.577 1.00 95.31 420 GLU A O 1
ATOM 3205 N N . TYR A 1 421 ? -15.847 -1.027 39.312 1.00 95.62 421 TYR A N 1
ATOM 3206 C CA . TYR A 1 421 ? -17.307 -1.143 39.345 1.00 95.62 421 TYR A CA 1
ATOM 3207 C C . TYR A 1 421 ? -17.831 -2.292 38.478 1.00 95.62 421 TYR A C 1
ATOM 3209 O O . TYR A 1 421 ? -18.729 -3.004 38.926 1.00 95.62 421 TYR A O 1
ATOM 3217 N N . GLU A 1 422 ? -17.273 -2.509 37.286 1.00 94.56 422 GLU A N 1
ATOM 3218 C CA . GLU A 1 422 ? -17.569 -3.702 36.479 1.00 94.56 422 GLU A CA 1
ATOM 3219 C C . GLU A 1 422 ? -17.254 -4.969 37.282 1.00 94.56 422 GLU A 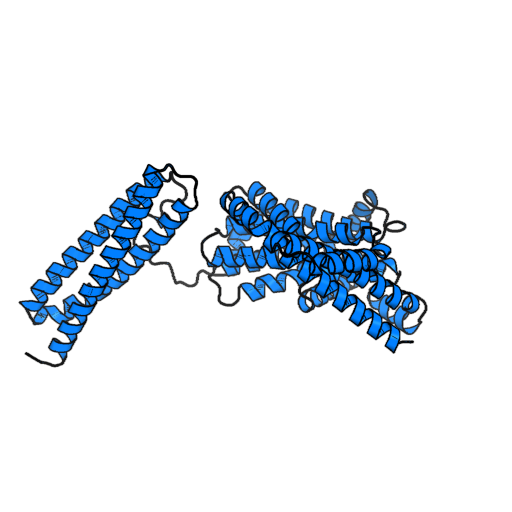C 1
ATOM 3221 O O . GLU A 1 422 ? -18.139 -5.798 37.488 1.00 94.56 422 GLU A O 1
ATOM 3226 N N . THR A 1 423 ? -16.071 -5.028 37.900 1.00 94.25 423 THR A N 1
ATOM 3227 C CA . THR A 1 423 ? -15.645 -6.181 38.699 1.00 94.25 423 THR A CA 1
ATOM 3228 C C . THR A 1 423 ? -16.577 -6.439 39.894 1.00 94.25 423 THR A C 1
ATOM 3230 O O . THR A 1 423 ? -16.824 -7.589 40.268 1.00 94.25 423 THR A O 1
ATOM 3233 N N . ILE A 1 424 ? -17.141 -5.394 40.514 1.00 96.25 424 ILE A N 1
ATOM 3234 C CA . ILE A 1 424 ? -18.180 -5.553 41.547 1.00 96.25 424 ILE A CA 1
ATOM 3235 C C . ILE A 1 424 ? -19.455 -6.173 40.955 1.00 96.25 424 ILE A C 1
ATOM 3237 O O . ILE A 1 424 ? -19.995 -7.105 41.557 1.00 96.25 424 ILE A O 1
ATOM 3241 N N . GLY A 1 425 ? -19.923 -5.684 39.804 1.00 95.38 425 GLY A N 1
ATOM 3242 C CA . GLY A 1 425 ? -21.081 -6.243 39.097 1.00 95.38 425 GLY A CA 1
ATOM 3243 C C . GLY A 1 425 ? -20.894 -7.719 38.745 1.00 95.38 425 GLY A C 1
ATOM 3244 O O . GLY A 1 425 ? -21.782 -8.542 38.971 1.00 95.38 425 GLY A O 1
ATOM 3245 N N . ASP A 1 426 ? -19.686 -8.075 38.328 1.00 93.00 426 ASP A N 1
ATOM 3246 C CA . ASP A 1 426 ? -19.264 -9.430 37.995 1.00 93.00 426 ASP A CA 1
ATOM 3247 C C . ASP A 1 426 ? -19.358 -10.373 39.225 1.00 93.00 426 ASP A C 1
ATOM 3249 O O . ASP A 1 426 ? -19.912 -11.482 39.181 1.00 93.00 426 ASP A O 1
ATOM 3253 N N . TYR A 1 427 ? -18.933 -9.903 40.408 1.00 96.81 427 TYR A N 1
ATOM 3254 C CA . TYR A 1 427 ? -19.154 -10.631 41.665 1.00 96.81 427 TYR A CA 1
ATOM 3255 C C . TYR A 1 427 ? -20.635 -10.763 42.031 1.00 96.81 427 TYR A C 1
ATOM 3257 O O . TYR A 1 427 ? -21.049 -11.828 42.501 1.00 96.81 427 TYR A O 1
ATOM 3265 N N . GLN A 1 428 ? -21.439 -9.719 41.827 1.00 96.50 428 GLN A N 1
ATOM 3266 C CA . GLN A 1 428 ? -22.875 -9.766 42.096 1.00 96.50 428 GLN A CA 1
ATOM 3267 C C . GLN A 1 428 ? -23.587 -10.791 41.203 1.00 96.50 428 GLN A C 1
ATOM 3269 O O . GLN A 1 428 ? -24.368 -11.600 41.711 1.00 96.50 428 GLN A O 1
ATOM 3274 N N . ASN A 1 429 ? -23.259 -10.825 39.908 1.00 95.69 429 ASN A N 1
ATOM 3275 C CA . ASN A 1 429 ? -23.783 -11.800 38.953 1.00 95.69 429 ASN A CA 1
ATOM 3276 C C . ASN A 1 429 ? -23.413 -13.236 39.361 1.00 95.69 429 ASN A C 1
ATOM 3278 O O . ASN A 1 429 ? -24.249 -14.145 39.375 1.00 95.69 429 ASN A O 1
ATOM 3282 N N . ARG A 1 430 ? -22.168 -13.461 39.800 1.00 95.50 430 ARG A N 1
ATOM 3283 C CA . ARG A 1 430 ? -21.744 -14.772 40.322 1.00 95.50 430 ARG A CA 1
ATOM 3284 C C . ARG A 1 430 ? -22.545 -15.192 41.552 1.00 95.50 430 ARG A C 1
ATOM 3286 O O . ARG A 1 430 ? -22.907 -16.364 41.651 1.00 95.50 430 ARG A O 1
ATOM 3293 N N . ILE A 1 431 ? -22.829 -14.277 42.480 1.00 95.19 431 ILE A N 1
ATOM 3294 C CA . ILE A 1 431 ? -23.663 -14.569 43.657 1.00 95.19 431 ILE A CA 1
ATOM 3295 C C . ILE A 1 431 ? -25.093 -14.915 43.221 1.00 95.19 431 ILE A C 1
ATOM 3297 O O . ILE A 1 431 ? -25.614 -15.945 43.654 1.00 95.19 431 ILE A O 1
ATOM 3301 N N . ALA A 1 432 ? -25.696 -14.114 42.336 1.00 94.62 432 ALA A N 1
ATOM 3302 C CA . ALA A 1 432 ? -27.048 -14.337 41.820 1.00 94.62 432 ALA A CA 1
ATOM 3303 C C . ALA A 1 432 ? -27.186 -15.725 41.179 1.00 94.62 432 ALA A C 1
ATOM 3305 O O . ALA A 1 432 ? -28.037 -16.514 41.590 1.00 94.62 432 ALA A O 1
ATOM 3306 N N . ASN A 1 433 ? -26.259 -16.084 40.288 1.00 94.06 433 ASN A N 1
ATOM 3307 C CA . ASN A 1 433 ? -26.261 -17.383 39.618 1.00 94.06 433 ASN A CA 1
ATOM 3308 C C . ASN A 1 433 ? -26.116 -18.557 40.599 1.00 94.06 433 ASN A C 1
ATOM 3310 O O . ASN A 1 433 ? -26.720 -19.614 40.406 1.00 94.06 433 ASN A O 1
ATOM 3314 N N . ARG A 1 434 ? -25.339 -18.398 41.681 1.00 94.50 434 ARG A N 1
ATOM 3315 C CA . ARG A 1 434 ? -25.239 -19.427 42.731 1.00 94.50 434 ARG A CA 1
ATOM 3316 C C . ARG A 1 434 ? -26.532 -19.558 43.529 1.00 94.50 434 ARG A C 1
ATOM 3318 O O . ARG A 1 434 ? -26.933 -20.686 43.803 1.00 94.50 434 ARG A O 1
ATOM 3325 N N . LEU A 1 435 ? -27.190 -18.448 43.862 1.00 92.12 435 LEU A N 1
ATOM 3326 C CA . LEU A 1 435 ? -28.502 -18.469 44.516 1.00 92.12 435 LEU A CA 1
ATOM 3327 C C . LEU A 1 435 ? -29.561 -19.122 43.622 1.00 92.12 435 LEU A C 1
ATOM 3329 O O . LEU A 1 435 ? -30.303 -19.983 44.090 1.00 92.12 435 LEU A O 1
ATOM 3333 N N . TYR A 1 436 ? -29.576 -18.784 42.332 1.00 93.38 436 TYR A N 1
ATOM 3334 C CA . TYR A 1 436 ? -30.476 -19.380 41.348 1.00 93.38 436 TYR A CA 1
ATOM 3335 C C . TYR A 1 436 ? -30.265 -20.894 41.209 1.00 93.38 436 TYR A C 1
ATOM 3337 O O . TYR A 1 436 ? -31.224 -21.660 41.253 1.00 93.38 436 TYR A O 1
ATOM 3345 N N . MET A 1 437 ? -29.010 -21.351 41.145 1.00 92.44 437 MET A N 1
ATOM 3346 C CA . MET A 1 437 ? -28.697 -22.783 41.136 1.00 92.44 437 MET A CA 1
ATOM 3347 C C . MET A 1 437 ? -29.211 -23.514 42.385 1.00 92.44 437 MET A C 1
ATOM 3349 O O . MET A 1 437 ? -29.724 -24.627 42.269 1.00 92.44 437 MET A O 1
ATOM 3353 N N . LEU A 1 438 ? -29.039 -22.944 43.582 1.00 90.00 438 LEU A N 1
ATOM 3354 C CA . LEU A 1 438 ? -29.532 -23.561 44.821 1.00 90.00 438 LEU A CA 1
ATOM 3355 C C . LEU A 1 438 ? -31.063 -23.639 44.827 1.00 90.00 438 LEU A C 1
ATOM 3357 O O . LEU A 1 438 ? -31.622 -24.678 45.182 1.00 90.00 438 LEU A O 1
ATOM 3361 N N . TYR A 1 439 ? -31.715 -22.573 44.356 1.00 89.56 439 TYR A N 1
ATOM 3362 C CA . TYR A 1 439 ? -33.161 -22.499 44.183 1.00 89.56 439 TYR A CA 1
ATOM 3363 C C . TYR A 1 439 ? -33.690 -23.574 43.218 1.00 89.56 439 TYR A C 1
ATOM 3365 O O . TYR A 1 439 ? -34.584 -24.330 43.596 1.00 89.56 439 TYR A O 1
ATOM 3373 N N . GLU A 1 440 ? -33.108 -23.724 42.021 1.00 89.88 440 GLU A N 1
ATOM 3374 C CA . GLU A 1 440 ? -33.530 -24.753 41.052 1.00 89.88 440 GLU A CA 1
ATOM 3375 C C . GLU A 1 440 ? -33.355 -26.179 41.585 1.00 89.88 440 GLU A C 1
ATOM 3377 O O . GLU A 1 440 ? -34.190 -27.049 41.335 1.00 89.88 440 GLU A O 1
ATOM 3382 N N . ASN A 1 441 ? -32.291 -26.428 42.351 1.00 88.06 441 ASN A N 1
ATOM 3383 C CA . ASN A 1 441 ? -32.014 -27.750 42.911 1.00 88.06 441 ASN A CA 1
ATOM 3384 C C . ASN A 1 441 ? -32.769 -28.030 44.223 1.00 88.06 441 ASN A C 1
ATOM 3386 O O . ASN A 1 441 ? -32.585 -29.102 44.800 1.00 88.06 441 ASN A O 1
ATOM 3390 N N . SER A 1 442 ? -33.618 -27.103 44.691 1.00 79.06 442 SER A N 1
ATOM 3391 C CA . SER A 1 442 ? -34.365 -27.218 45.955 1.00 79.06 442 SER A CA 1
ATOM 3392 C C . SER A 1 442 ? -33.467 -27.541 47.161 1.00 79.06 442 SER A C 1
ATOM 3394 O O . SER A 1 442 ? -33.860 -28.282 48.062 1.00 79.06 442 SER A O 1
ATOM 3396 N N . ILE A 1 443 ? -32.236 -27.021 47.156 1.00 68.38 443 ILE A N 1
ATOM 3397 C CA . ILE A 1 443 ? -31.292 -27.167 48.265 1.00 68.38 443 ILE A CA 1
ATOM 3398 C C . ILE A 1 443 ? -31.585 -26.014 49.226 1.00 68.38 443 ILE A C 1
ATOM 3400 O O . ILE A 1 443 ? -31.413 -24.854 48.852 1.00 68.38 443 ILE A O 1
ATOM 3404 N N . ASP A 1 444 ? -32.114 -26.345 50.407 1.00 59.28 444 ASP A N 1
ATOM 3405 C CA . ASP A 1 444 ? -32.710 -25.371 51.332 1.00 59.28 444 ASP A CA 1
ATOM 3406 C C . ASP A 1 444 ? -31.723 -24.386 51.961 1.00 59.28 444 ASP A C 1
ATOM 3408 O O . ASP A 1 444 ? -30.661 -24.834 52.462 1.00 59.28 444 ASP A O 1
#

Secondary structure (DSSP, 8-state):
-HHHHHHHHHHHHHHHHHHHHHHHHHHHHHHHHHHHHHHHT--S-HHHHHHHHHHHHHHHT-HHHHHHHHHHHHHTTSS-HHHHHHHHHHHHHHTHHHHHHHTSS-GGGHHHHHHHHHHHHHH--SHHHHHHHHHHHHHHHHHHHHHHHHHHHGGGGG-HHHHHHHHTT--SSHHHHHHHHHHHHHHHHHH--HHHHHHHHHHHHHTTSS-HHHHHHHHHHHHHHTHHHHHHHTTT--HHHHHHHHHHHHHHHHHHHHHHHTHHHHHHHHTTT--TTT-HHHHHHHHHHHHHHHHHHHHGGGHHHHHHHHHHHS---S------SSGGG-TT--HHHHHHHHHHHHHHHHHHHHHHHHHHHHHHH-GGGHHHHHHHHHHHHHHHHHHHHHHHHHHHHHHTS---HHHHHHHHHHHHHHHHHHHHHHHHHHHHHHHHHHHHTT--

Foldseek 3Di:
DVVLLVCLLVQLLVLQLLLLVLQLVLLCVVCVVVLLVLLLVQDLDLQSLLCSLLVVCLSNLALLVQLLVLLVCVLVVSDFLSSLLSNLLNVLLNNLVLLVLQLPPCLVVLVVQLVVLVVVLVVDPDPNSNSVSSNSNSSSSNSPSLNSNLVSCLVLVVDPVLLVVLVLLDPPDLVSLVSLLQVLLVVCLVVLGLSSSLSNLLSCCVSVSHDLLSSLSSLLSNQLNNLNSQCVSCVVGALSSNLSSVSSNVLSVVLSVVCSVVVVVLLVVLCVPDPCVVRVSVSSSSSSNVSSVVSSVVCVVVVVVSVVVSCVVRPHPPPPLPQLACLVVPPDDDLVVSLVSLVVLLVVLVVLLVVLVVLLVVCVVDVVSLVVSLVVLVVSLVSLVSSLVSLCSRLVSVCSHDDDPVSVVSSVVSNVSSVVSSVSSVVSNVSSVVSVVCSVVVPD

Organism: NCBI:txid620833

Sequence (444 aa):
MYIKIILQLIGGLGLFLYGMEHMSTSMQKIAGPKLKKILASLTNNRILGILVGIVITALVQSSSVSTVMTVGFVNASLLTLKQALGVILGANIGTTITGWLLVLDIGKYGLPIVGAAAILYMFMKKEKARTNLSAIIGVGLIFFGLQLMSQALSPLKDMPEFIEMFKMFKVDSYFGLLKVTAVGAIITALIQSSAATIGITIALASQGLIDYQAAVALVLGENVGTTVTAFLASLGAKPNAKRAAFAHTLINLIGVLWVTSIFRFYLKFLNNFVDPVHHMGAAIAAAHTIFNISNVIILTPFVGLLDKLLLYIVKDTGEDEQRVTKLASLKMTLPNVIIDQTKIEVSSMVTMIDDVFLKLEESLKEKEKIAKYNEDIVAAEDKLDLYEKEIYDSNFSLLSKSLSKSLIEDTRMNLLACDEYETIGDYQNRIANRLYMLYENSID

InterPro domains:
  IPR003841 Sodium-dependent phosphate transport protein [PF02690] (15-150)
  IPR003841 Sodium-dependent phosphate transport protein [PF02690] (181-257)
  IPR003841 Sodium-dependent phosphate transport protein [PTHR10010] (135-358)
  IPR004633 Na/Pi-cotransporter II-related/YqeW-like protein [TIGR00704] (4-316)

Radius of gyration: 28.94 Å; chains: 1; bounding box: 71×47×85 Å

pLDDT: mean 89.07, std 9.42, range [42.41, 98.25]